Protein AF-0000000086522558 (afdb_homodimer)

Nearest PDB structures (foldseek):
  3a11-assembly1_E  TM=4.356E-01  e=7.041E-04  Thermococcus kodakarensis KOD1
  3a11-assembly1_B  TM=4.488E-01  e=1.398E-03  Thermococcus kodakarensis KOD1
  3egi-assembly1_D  TM=2.902E-01  e=7.198E+00  Homo sapiens
  3egi-assembly1_C  TM=2.918E-01  e=9.238E+00  Homo sapiens
  3a11-assembly1_E  TM=4.358E-01  e=1.225E-03  Thermococcus kodakarensis KOD1

Radius of gyration: 25.9 Å; Cα contacts (8 Å, |Δi|>4): 828; chains: 2; bounding box: 72×92×68 Å

Secondary structure (DSSP, 8-state):
--TTHHHHHHHH------------TTS---S----HHHHHHHHHHHHHHTT-EEEE--TTTHHHHHHHHHHHHT-SEEEE-TTSHHHHHHHHTGGGSSEEE---S-HHHHHHHHHHS-SEEEE--SEEETTTTEEEE---SSS-THHHHSSSEEEEEE-GGGEESSHHHHHHHHTHHHH---SEEEEE-S--SGGGTS-GGGTTSS--SEEEEEE-/--TTHHHHHHHH------------TT----SS---HHHHHHHHHHHHHHTT-EEEE--TTTHHHHHHHHHHHHT-SEEEE-TTSHHHHHHHHTGGGSSEEE---S-HHHHHHHHHHS-SEEEE--SEEETTTTEEEE---SSS-THHHHSSSEEEEEE-GGGEESSHHHHHHHHTHHHH---SEEEEE-S--SGGGTS-GGGTTSS--SEEEEEE-

InterPro domains:
  IPR003741 LUD domain [PF02589] (41-216)
  IPR024185 5-formyltetrahydrofolate cyclo-ligase-like domain superfamily [G3DSA:3.40.50.10420] (34-216)
  IPR037171 NagB/RpiA transferase-like [SSF100950] (35-216)

Solvent-accessible surface area (backbone atoms only — not comparable to full-atom values): 22961 Å² total; per-residue (Å²): 140,70,82,60,61,69,53,54,60,64,58,64,70,56,73,74,76,69,74,74,75,67,68,62,78,72,70,67,56,53,95,56,89,65,50,70,69,52,31,51,50,43,19,47,50,44,25,43,74,52,65,19,44,75,43,84,43,40,95,86,41,39,66,59,51,52,31,50,50,40,59,76,69,65,45,70,30,34,34,36,30,68,81,42,78,66,28,37,58,48,60,76,47,42,87,65,44,50,52,75,37,63,87,82,60,45,51,80,75,37,48,65,44,41,66,71,66,33,48,22,18,50,44,74,48,78,22,32,22,18,70,58,13,30,36,34,32,65,48,37,92,71,49,37,55,60,47,60,18,38,14,46,27,22,39,33,41,37,50,54,92,42,53,24,56,33,58,56,49,44,36,56,75,72,38,23,70,81,75,45,49,63,32,50,34,34,34,37,30,38,26,18,75,64,52,76,66,62,64,84,52,60,73,40,55,54,27,11,61,35,30,37,37,39,36,56,140,70,83,61,60,68,54,54,61,62,59,65,69,55,72,73,75,68,74,75,75,68,66,63,76,74,70,68,59,53,90,56,88,65,51,71,69,51,30,52,51,43,19,49,53,43,25,44,74,51,66,20,44,76,42,84,40,38,93,86,42,38,66,59,51,53,32,48,52,40,59,76,68,64,45,69,28,34,34,39,32,69,80,41,77,67,28,36,57,49,58,75,47,42,88,65,45,48,51,76,37,64,86,80,60,47,52,80,77,39,47,64,43,40,65,72,66,33,48,22,17,51,44,73,50,77,22,33,24,19,69,61,14,29,37,33,32,65,48,37,94,70,49,36,54,61,48,61,18,38,14,47,26,24,38,32,41,36,51,54,92,41,51,23,58,36,57,57,51,43,38,58,74,68,38,23,70,81,76,45,48,65,32,52,34,34,34,38,29,36,26,21,75,61,52,77,67,61,63,84,50,61,74,43,55,55,28,10,61,35,30,37,37,40,37,57

pLDDT: mean 80.62, std 22.76, range [28.7, 98.81]

Structure (mmCIF, N/CA/C/O backbone):
data_AF-0000000086522558-model_v1
#
loop_
_entity.id
_entity.type
_entity.pdbx_description
1 polymer 'Lactate utilization protein'
#
loop_
_atom_site.group_PDB
_atom_site.id
_atom_site.type_symbol
_atom_site.label_atom_id
_atom_site.label_alt_id
_atom_site.label_comp_id
_atom_site.label_asym_id
_atom_site.label_entity_id
_atom_site.label_seq_id
_atom_site.pdbx_PDB_ins_code
_atom_site.Cartn_x
_atom_site.Cartn_y
_atom_site.Cartn_z
_atom_site.occupancy
_atom_site.B_iso_or_equiv
_atom_site.auth_seq_id
_atom_site.auth_comp_id
_atom_site.auth_asym_id
_atom_site.auth_atom_id
_atom_site.pdbx_PDB_model_num
ATOM 1 N N . MET A 1 1 ? 33.875 52.219 -35.25 1 28.7 1 MET A N 1
ATOM 2 C CA . MET A 1 1 ? 34.312 51.156 -34.344 1 28.7 1 MET A CA 1
ATOM 3 C C . MET A 1 1 ? 33.531 49.875 -34.594 1 28.7 1 MET A C 1
ATOM 5 O O . MET A 1 1 ? 32.281 49.875 -34.625 1 28.7 1 MET A O 1
ATOM 9 N N . SER A 1 2 ? 34.062 48.781 -35.312 1 33.78 2 SER A N 1
ATOM 10 C CA . SER A 1 2 ? 33.688 47.625 -36.125 1 33.78 2 SER A CA 1
ATOM 11 C C . SER A 1 2 ? 33 46.562 -35.281 1 33.78 2 SER A C 1
ATOM 13 O O . SER A 1 2 ? 33.281 46.438 -34.094 1 33.78 2 SER A O 1
ATOM 15 N N . ASN A 1 3 ? 31.781 46.031 -35.812 1 44.84 3 ASN A N 1
ATOM 16 C CA . ASN A 1 3 ? 30.922 44.875 -35.531 1 44.84 3 ASN A CA 1
ATOM 17 C C . ASN A 1 3 ? 31.75 43.625 -35.219 1 44.84 3 ASN A C 1
ATOM 19 O O . ASN A 1 3 ? 31.188 42.625 -34.812 1 44.84 3 ASN A O 1
ATOM 23 N N . THR A 1 4 ? 33.094 43.656 -35.562 1 41.22 4 THR A N 1
ATOM 24 C CA . THR A 1 4 ? 33.969 42.469 -35.469 1 41.22 4 THR A CA 1
ATOM 25 C C . THR A 1 4 ? 34.438 42.281 -34.031 1 41.22 4 THR A C 1
ATOM 27 O O . THR A 1 4 ? 34.75 41.156 -33.625 1 41.22 4 THR A O 1
ATOM 30 N N . ALA A 1 5 ? 34.75 43.375 -33.281 1 43.53 5 ALA A N 1
ATOM 31 C CA . ALA A 1 5 ? 35.344 43.188 -31.953 1 43.53 5 ALA A CA 1
ATOM 32 C C . ALA A 1 5 ? 34.344 42.531 -31 1 43.53 5 ALA A C 1
ATOM 34 O O . ALA A 1 5 ? 34.75 41.688 -30.172 1 43.53 5 ALA A O 1
ATOM 35 N N . ARG A 1 6 ? 33.031 42.969 -31.062 1 43.22 6 ARG A N 1
ATOM 36 C CA . ARG A 1 6 ? 32.031 42.375 -30.172 1 43.22 6 ARG A CA 1
ATOM 37 C C . ARG A 1 6 ? 31.828 40.906 -30.469 1 43.22 6 ARG A C 1
ATOM 39 O O . ARG A 1 6 ? 31.438 40.125 -29.594 1 43.22 6 ARG A O 1
ATOM 46 N N . ALA A 1 7 ? 32.094 40.438 -31.797 1 40.59 7 ALA A N 1
ATOM 47 C CA . ALA A 1 7 ? 31.953 39.062 -32.188 1 40.59 7 ALA A CA 1
ATOM 48 C C . ALA A 1 7 ? 33.062 38.188 -31.547 1 40.59 7 ALA A C 1
ATOM 50 O O . ALA A 1 7 ? 32.812 37.031 -31.156 1 40.59 7 ALA A O 1
ATOM 51 N N . ASN A 1 8 ? 34.188 38.781 -31.406 1 36.56 8 ASN A N 1
ATOM 52 C CA . ASN A 1 8 ? 35.281 37.969 -30.969 1 36.56 8 ASN A CA 1
ATOM 53 C C . ASN A 1 8 ? 35.188 37.688 -29.469 1 36.56 8 ASN A C 1
ATOM 55 O O . ASN A 1 8 ? 35.656 36.625 -29.016 1 36.56 8 ASN A O 1
ATOM 59 N N . ILE A 1 9 ? 34.812 38.75 -28.672 1 37.44 9 ILE A N 1
ATOM 60 C CA . ILE A 1 9 ? 34.812 38.5 -27.234 1 37.44 9 ILE A CA 1
ATOM 61 C C . ILE A 1 9 ? 33.75 37.469 -26.875 1 37.44 9 ILE A C 1
ATOM 63 O O . ILE A 1 9 ? 33.938 36.656 -25.969 1 37.44 9 ILE A O 1
ATOM 67 N N . LEU A 1 10 ? 32.531 37.406 -27.625 1 40.28 10 LEU A N 1
ATOM 68 C CA . LEU A 1 10 ? 31.5 36.438 -27.297 1 40.28 10 LEU A CA 1
ATOM 69 C C . LEU A 1 10 ? 31.969 35.031 -27.625 1 40.28 10 LEU A C 1
ATOM 71 O O . LEU A 1 10 ? 31.391 34.031 -27.141 1 40.28 10 LEU A O 1
ATOM 75 N N . ALA A 1 11 ? 32.938 34.844 -28.578 1 35.78 11 ALA A N 1
ATOM 76 C CA . ALA A 1 11 ? 33.375 33.5 -28.922 1 35.78 11 ALA A CA 1
ATOM 77 C C . ALA A 1 11 ? 34.125 32.844 -27.766 1 35.78 11 ALA A C 1
ATOM 79 O O . ALA A 1 11 ? 34.062 31.625 -27.594 1 35.78 11 ALA A O 1
ATOM 80 N N . ARG A 1 12 ? 34.938 33.562 -27.062 1 33.59 12 ARG A N 1
ATOM 81 C CA . ARG A 1 12 ? 35.812 32.875 -26.094 1 33.59 12 ARG A CA 1
ATOM 82 C C . ARG A 1 12 ? 35 32.438 -24.875 1 33.59 12 ARG A C 1
ATOM 84 O O . ARG A 1 12 ? 35.531 31.781 -23.984 1 33.59 12 ARG A O 1
ATOM 91 N N . LEU A 1 13 ? 34 33.281 -24.484 1 34.25 13 LEU A N 1
ATOM 92 C CA . LEU A 1 13 ? 33.375 32.781 -23.266 1 34.25 13 LEU A CA 1
ATOM 93 C C . LEU A 1 13 ? 32.781 31.375 -23.5 1 34.25 13 LEU A C 1
ATOM 95 O O . LEU A 1 13 ? 31.641 31.25 -23.922 1 34.25 13 LEU A O 1
ATOM 99 N N . ARG A 1 14 ? 33.594 30.578 -24.297 1 29.14 14 ARG A N 1
ATOM 100 C CA . ARG A 1 14 ? 33.25 29.156 -24.406 1 29.14 14 ARG A CA 1
ATOM 101 C C . ARG A 1 14 ? 33.031 28.547 -23.031 1 29.14 14 ARG A C 1
ATOM 103 O O . ARG A 1 14 ? 33.844 28.75 -22.125 1 29.14 14 ARG A O 1
ATOM 110 N N . GLU A 1 15 ? 31.766 28.297 -22.766 1 32.16 15 GLU A N 1
ATOM 111 C CA . GLU A 1 15 ? 31.297 27.641 -21.547 1 32.16 15 GLU A CA 1
ATOM 112 C C . GLU A 1 15 ? 32.219 26.469 -21.172 1 32.16 15 GLU A C 1
ATOM 114 O O . GLU A 1 15 ? 32.531 25.641 -22.016 1 32.16 15 GLU A O 1
ATOM 119 N N . PRO A 1 16 ? 33.188 26.641 -20.281 1 32.22 16 PRO A N 1
ATOM 120 C CA . PRO A 1 16 ? 33.938 25.438 -19.906 1 32.22 16 PRO A CA 1
ATOM 121 C C . PRO A 1 16 ? 33.062 24.203 -19.859 1 32.22 16 PRO A C 1
ATOM 123 O O . PRO A 1 16 ? 31.859 24.297 -19.594 1 32.22 16 PRO A O 1
ATOM 126 N N . GLN A 1 17 ? 33.406 23.203 -20.688 1 28.77 17 GLN A N 1
ATOM 127 C CA . GLN A 1 17 ? 32.812 21.859 -20.625 1 28.77 17 GLN A CA 1
ATOM 128 C C . GLN A 1 17 ? 32.719 21.375 -19.188 1 28.77 17 GLN A C 1
ATOM 130 O O . GLN A 1 17 ? 33.719 21.328 -18.453 1 28.77 17 GLN A O 1
ATOM 135 N N . ARG A 1 18 ? 31.703 21.75 -18.516 1 30.86 18 ARG A N 1
ATOM 136 C CA . ARG A 1 18 ? 31.562 21.062 -17.234 1 30.86 18 ARG A CA 1
ATOM 137 C C . ARG A 1 18 ? 32.062 19.625 -17.328 1 30.86 18 ARG A C 1
ATOM 139 O O . ARG A 1 18 ? 31.719 18.906 -18.266 1 30.86 18 ARG A O 1
ATOM 146 N N . PRO A 1 19 ? 33.219 19.328 -16.922 1 30 19 PRO A N 1
ATOM 147 C CA . PRO A 1 19 ? 33.594 17.906 -16.953 1 30 19 PRO A CA 1
ATOM 148 C C . PRO A 1 19 ? 32.406 17 -16.656 1 30 19 PRO A C 1
ATOM 150 O O . PRO A 1 19 ? 31.469 17.391 -15.945 1 30 19 PRO A O 1
ATOM 153 N N . ASP A 1 20 ? 32.031 16.156 -17.625 1 29.22 20 ASP A N 1
ATOM 154 C CA . ASP A 1 20 ? 31.125 15.031 -17.5 1 29.22 20 ASP A CA 1
ATOM 155 C C . ASP A 1 20 ? 31.406 14.234 -16.219 1 29.22 20 ASP A C 1
ATOM 157 O O . ASP A 1 20 ? 32.375 13.492 -16.156 1 29.22 20 ASP A O 1
ATOM 161 N N . CYS A 1 21 ? 31.797 14.852 -15.141 1 30.14 21 CYS A N 1
ATOM 162 C CA . CYS A 1 21 ? 31.906 13.898 -14.039 1 30.14 21 CYS A CA 1
ATOM 163 C C . CYS A 1 21 ? 30.875 12.781 -14.188 1 30.14 21 CYS A C 1
ATOM 165 O O . CYS A 1 21 ? 29.672 13.008 -14.023 1 30.14 21 CYS A O 1
ATOM 167 N N . GLY A 1 22 ? 31.031 11.953 -15.172 1 29.62 22 GLY A N 1
ATOM 168 C CA . GLY A 1 22 ? 30.359 10.68 -15.344 1 29.62 22 GLY A CA 1
ATOM 169 C C . GLY A 1 22 ? 30.047 9.992 -14.031 1 29.62 22 GLY A C 1
ATOM 170 O O . GLY A 1 22 ? 30.797 9.133 -13.57 1 29.62 22 GLY A O 1
ATOM 171 N N . PHE A 1 23 ? 29.719 10.68 -12.969 1 31.34 23 PHE A N 1
ATOM 172 C CA . PHE A 1 23 ? 29.094 9.844 -11.945 1 31.34 23 PHE A CA 1
ATOM 173 C C . PHE A 1 23 ? 28.266 8.734 -12.578 1 31.34 23 PHE A C 1
ATOM 175 O O . PHE A 1 23 ? 27.344 9.016 -13.359 1 31.34 23 PHE A O 1
ATOM 182 N N . ASN A 1 24 ? 28.938 7.719 -13.062 1 31.53 24 ASN A N 1
ATOM 183 C CA . ASN A 1 24 ? 28.203 6.551 -13.531 1 31.53 24 ASN A CA 1
ATOM 184 C C . ASN A 1 24 ? 26.953 6.309 -12.703 1 31.53 24 ASN A C 1
ATOM 186 O O . ASN A 1 24 ? 27.031 6.078 -11.492 1 31.53 24 ASN A O 1
ATOM 190 N N . GLU A 1 25 ? 25.984 6.957 -12.945 1 37.69 25 GLU A N 1
ATOM 191 C CA . GLU A 1 25 ? 24.609 6.816 -12.453 1 37.69 25 GLU A CA 1
ATOM 192 C C . GLU A 1 25 ? 24.328 5.383 -12.016 1 37.69 25 GLU A C 1
ATOM 194 O O . GLU A 1 25 ? 23.422 5.137 -11.227 1 37.69 25 GLU A O 1
ATOM 199 N N . ARG A 1 26 ? 25.047 4.367 -12.695 1 36.47 26 ARG A N 1
ATOM 200 C CA . ARG A 1 26 ? 24.812 2.938 -12.539 1 36.47 26 ARG A CA 1
ATOM 201 C C . ARG A 1 26 ? 25.344 2.439 -11.203 1 36.47 26 ARG A C 1
ATOM 203 O O . ARG A 1 26 ? 25.062 1.313 -10.789 1 36.47 26 ARG A O 1
ATOM 210 N N . ASP A 1 27 ? 26.453 2.939 -10.812 1 37.28 27 ASP A N 1
ATOM 211 C CA . ASP A 1 27 ? 27.125 2.271 -9.711 1 37.28 27 ASP A CA 1
ATOM 212 C C . ASP A 1 27 ? 26.344 2.426 -8.406 1 37.28 27 ASP A C 1
ATOM 214 O O . ASP A 1 27 ? 26.844 2.098 -7.332 1 37.28 27 ASP A O 1
ATOM 218 N N . TYR A 1 28 ? 25.562 3.373 -8.438 1 40.94 28 TYR A N 1
ATOM 219 C CA . TYR A 1 28 ? 24.875 3.662 -7.184 1 40.94 28 TYR A CA 1
ATOM 220 C C . TYR A 1 28 ? 24.031 2.475 -6.742 1 40.94 28 TYR A C 1
ATOM 222 O O . TYR A 1 28 ? 22.812 2.609 -6.531 1 40.94 28 TYR A O 1
ATOM 230 N N . LEU A 1 29 ? 24.406 1.233 -7.188 1 44.72 29 LEU A N 1
ATOM 231 C CA . LEU A 1 29 ? 23.766 -0.059 -6.977 1 44.72 29 LEU A CA 1
ATOM 232 C C . LEU A 1 29 ? 23.547 -0.316 -5.488 1 44.72 29 LEU A C 1
ATOM 234 O O . LEU A 1 29 ? 24.219 0.278 -4.645 1 44.72 29 LEU A O 1
ATOM 238 N N . SER A 1 30 ? 22.5 -1.15 -5.191 1 52.44 30 SER A N 1
ATOM 239 C CA . SER A 1 30 ? 22.062 -1.758 -3.936 1 52.44 30 SER A CA 1
ATOM 240 C C . SER A 1 30 ? 23.266 -2.148 -3.07 1 52.44 30 SER A C 1
ATOM 242 O O . SER A 1 30 ? 24.344 -2.406 -3.588 1 52.44 30 SER A O 1
ATOM 244 N N . ARG A 1 31 ? 23.188 -1.75 -1.73 1 56.72 31 ARG A N 1
ATOM 245 C CA . ARG A 1 31 ? 24.062 -2.27 -0.683 1 56.72 31 ARG A CA 1
ATOM 246 C C . ARG A 1 31 ? 24.562 -3.672 -1.023 1 56.72 31 ARG A C 1
ATOM 248 O O . ARG A 1 31 ? 25.641 -4.074 -0.608 1 56.72 31 ARG A O 1
ATOM 255 N N . TYR A 1 32 ? 23.719 -4.281 -1.796 1 68.31 32 TYR A N 1
ATOM 256 C CA . TYR A 1 32 ? 23.938 -5.695 -2.082 1 68.31 32 TYR A CA 1
ATOM 257 C C . TYR A 1 32 ? 24.141 -5.922 -3.576 1 68.31 32 TYR A C 1
ATOM 259 O O . TYR A 1 32 ? 23.547 -5.23 -4.402 1 68.31 32 TYR A O 1
ATOM 267 N N . ASP A 1 33 ? 25.188 -6.52 -3.939 1 78.81 33 ASP A N 1
ATOM 268 C CA . ASP A 1 33 ? 25.391 -6.926 -5.328 1 78.81 33 ASP A CA 1
ATOM 269 C C . ASP A 1 33 ? 24.969 -8.375 -5.543 1 78.81 33 ASP A C 1
ATOM 271 O O . ASP A 1 33 ? 25.781 -9.211 -5.953 1 78.81 33 ASP A O 1
ATOM 275 N N . TRP A 1 34 ? 23.75 -8.578 -5.352 1 91.38 34 TRP A N 1
ATOM 276 C CA . TRP A 1 34 ? 23.234 -9.938 -5.52 1 91.38 34 TRP A CA 1
ATOM 277 C C . TRP A 1 34 ? 22.875 -10.211 -6.98 1 91.38 34 TRP A C 1
ATOM 279 O O . TRP A 1 34 ? 22.312 -9.352 -7.66 1 91.38 34 TRP A O 1
ATOM 289 N N . ASP A 1 35 ? 23.328 -11.32 -7.449 1 93.56 35 ASP A N 1
ATOM 290 C CA . ASP A 1 35 ? 22.844 -11.734 -8.766 1 93.56 35 ASP A CA 1
ATOM 291 C C . ASP A 1 35 ? 21.422 -12.266 -8.688 1 93.56 35 ASP A C 1
ATOM 293 O O . ASP A 1 35 ? 20.828 -12.312 -7.613 1 93.56 35 ASP A O 1
ATOM 297 N N . THR A 1 36 ? 20.875 -12.602 -9.82 1 95 36 THR A N 1
ATOM 298 C CA . THR A 1 36 ? 19.469 -13 -9.898 1 95 36 THR A CA 1
ATOM 299 C C . THR A 1 36 ? 19.203 -14.203 -9.008 1 95 36 THR A C 1
ATOM 301 O O . THR A 1 36 ? 18.203 -14.234 -8.289 1 95 36 THR A O 1
ATOM 304 N N . ALA A 1 37 ? 20.062 -15.164 -9.078 1 96.31 37 ALA A N 1
ATOM 305 C CA . ALA A 1 37 ? 19.891 -16.375 -8.281 1 96.31 37 ALA A CA 1
ATOM 306 C C . ALA A 1 37 ? 19.859 -16.047 -6.789 1 96.31 37 ALA A C 1
ATOM 308 O O . ALA A 1 37 ? 19.047 -16.594 -6.043 1 96.31 37 ALA A O 1
ATOM 309 N N . GLU A 1 38 ? 20.75 -15.195 -6.387 1 96.12 38 GLU A N 1
ATOM 310 C CA . GLU A 1 38 ? 20.797 -14.797 -4.984 1 96.12 38 GLU A CA 1
ATOM 311 C C . GLU A 1 38 ? 19.547 -14.008 -4.59 1 96.12 38 GLU A C 1
ATOM 313 O O . GLU A 1 38 ? 19.031 -14.172 -3.488 1 96.12 38 GLU A O 1
ATOM 318 N N . ARG A 1 39 ? 19.078 -13.164 -5.457 1 97.12 39 ARG A N 1
ATOM 319 C CA . ARG A 1 39 ? 17.859 -12.422 -5.195 1 97.12 39 ARG A CA 1
ATOM 320 C C . ARG A 1 39 ? 16.672 -13.367 -4.984 1 97.12 39 ARG A C 1
ATOM 322 O O . ARG A 1 39 ? 15.898 -13.203 -4.043 1 97.12 39 ARG A O 1
ATOM 329 N N . VAL A 1 40 ? 16.594 -14.328 -5.855 1 98 40 VAL A N 1
ATOM 330 C CA . VAL A 1 40 ? 15.5 -15.297 -5.777 1 98 40 VAL A CA 1
ATOM 331 C C . VAL A 1 40 ? 15.586 -16.078 -4.465 1 98 40 VAL A C 1
ATOM 333 O O . VAL A 1 40 ? 14.578 -16.25 -3.775 1 98 40 VAL A O 1
ATOM 336 N N . ARG A 1 41 ? 16.75 -16.516 -4.152 1 97.69 41 ARG A N 1
ATOM 337 C CA . ARG A 1 41 ? 16.953 -17.266 -2.924 1 97.69 41 ARG A CA 1
ATOM 338 C C . ARG A 1 41 ? 16.562 -16.438 -1.7 1 97.69 41 ARG A C 1
ATOM 340 O O . ARG A 1 41 ? 15.805 -16.906 -0.844 1 97.69 41 ARG A O 1
ATOM 347 N N . ARG A 1 42 ? 17.094 -15.234 -1.63 1 95.06 42 ARG A N 1
ATOM 348 C CA . ARG A 1 42 ? 16.828 -14.367 -0.485 1 95.06 42 ARG A CA 1
ATOM 349 C C . ARG A 1 42 ? 15.352 -14.023 -0.388 1 95.06 42 ARG A C 1
ATOM 351 O O . ARG A 1 42 ? 14.766 -14.055 0.699 1 95.06 42 ARG A O 1
ATOM 358 N N . PHE A 1 43 ? 14.805 -13.703 -1.485 1 97.19 43 PHE A N 1
ATOM 359 C CA . PHE A 1 43 ? 13.375 -13.398 -1.529 1 97.19 43 PHE A CA 1
ATOM 360 C C . PHE A 1 43 ? 12.555 -14.578 -1.012 1 97.19 43 PHE A C 1
ATOM 362 O O . PHE A 1 43 ? 11.695 -14.406 -0.147 1 97.19 43 PHE A O 1
ATOM 369 N N . THR A 1 44 ? 12.844 -15.727 -1.547 1 97.88 44 THR A N 1
ATOM 370 C CA . THR A 1 44 ? 12.117 -16.938 -1.188 1 97.88 44 THR A CA 1
ATOM 371 C C . THR A 1 44 ? 12.266 -17.25 0.301 1 97.88 44 THR A C 1
ATOM 373 O O . THR A 1 44 ? 11.281 -17.531 0.986 1 97.88 44 THR A O 1
ATOM 376 N N . GLU A 1 45 ? 13.469 -17.125 0.788 1 96.31 45 GLU A N 1
ATOM 377 C CA . GLU A 1 45 ? 13.734 -17.391 2.199 1 96.31 45 GLU A CA 1
ATOM 378 C C . GLU A 1 45 ? 12.945 -16.438 3.096 1 96.31 45 GLU A C 1
ATOM 380 O O . GLU A 1 45 ? 12.367 -16.875 4.098 1 96.31 45 GLU A O 1
ATOM 385 N N . ARG A 1 46 ? 12.922 -15.242 2.74 1 94.19 46 ARG A N 1
ATOM 386 C CA . ARG A 1 46 ? 12.219 -14.25 3.545 1 94.19 46 ARG A CA 1
ATOM 387 C C . ARG A 1 46 ? 10.711 -14.477 3.498 1 94.19 46 ARG A C 1
ATOM 389 O O . ARG A 1 46 ? 10.031 -14.406 4.527 1 94.19 46 ARG A O 1
ATOM 396 N N . MET A 1 47 ? 10.195 -14.727 2.361 1 95.75 47 MET A N 1
ATOM 397 C CA . MET A 1 47 ? 8.766 -14.969 2.199 1 95.75 47 MET A CA 1
ATOM 398 C C . MET A 1 47 ? 8.336 -16.219 2.967 1 95.75 47 MET A C 1
ATOM 400 O O . MET A 1 47 ? 7.32 -16.203 3.67 1 95.75 47 MET A O 1
ATOM 404 N N . VAL A 1 48 ? 9.078 -17.25 2.852 1 95.94 48 VAL A N 1
ATOM 405 C CA . VAL A 1 48 ? 8.758 -18.516 3.523 1 95.94 48 VAL A CA 1
ATOM 406 C C . VAL A 1 48 ? 8.859 -18.328 5.035 1 95.94 48 VAL A C 1
ATOM 408 O O . VAL A 1 48 ? 8.062 -18.891 5.789 1 95.94 48 VAL A O 1
ATOM 411 N N . ALA A 1 49 ? 9.812 -17.5 5.488 1 92.75 49 ALA A N 1
ATOM 412 C CA . ALA A 1 49 ? 10.016 -17.266 6.914 1 92.75 49 ALA A CA 1
ATOM 413 C C . ALA A 1 49 ? 8.773 -16.656 7.551 1 92.75 49 ALA A C 1
ATOM 415 O O . ALA A 1 49 ? 8.516 -16.844 8.742 1 92.75 49 ALA A O 1
ATOM 416 N N . VAL A 1 50 ? 8 -16.016 6.727 1 91.06 50 VAL A N 1
ATOM 417 C CA . VAL A 1 50 ? 6.797 -15.398 7.273 1 91.06 50 VAL A CA 1
ATOM 418 C C . VAL A 1 50 ? 5.562 -16.156 6.789 1 91.06 50 VAL A C 1
ATOM 420 O O . VAL A 1 50 ? 4.465 -15.594 6.719 1 91.06 50 VAL A O 1
ATOM 423 N N . ARG A 1 51 ? 5.73 -17.344 6.289 1 92.44 51 ARG A N 1
ATOM 424 C CA . ARG A 1 51 ? 4.703 -18.344 6.047 1 92.44 51 ARG A CA 1
ATOM 425 C C . ARG A 1 51 ? 3.996 -18.094 4.719 1 92.44 51 ARG A C 1
ATOM 427 O O . ARG A 1 51 ? 2.873 -18.562 4.512 1 92.44 51 ARG A O 1
ATOM 434 N N . ALA A 1 52 ? 4.613 -17.328 3.895 1 96.5 52 ALA A N 1
ATOM 435 C CA . ALA A 1 52 ? 4.137 -17.312 2.514 1 96.5 52 ALA A CA 1
ATOM 436 C C . ALA A 1 52 ? 4.602 -18.547 1.75 1 96.5 52 ALA A C 1
ATOM 438 O O . ALA A 1 52 ? 5.645 -19.125 2.068 1 96.5 52 ALA A O 1
ATOM 439 N N . GLU A 1 53 ? 3.811 -18.938 0.859 1 98 53 GLU A N 1
ATOM 440 C CA . GLU A 1 53 ? 4.199 -20.016 -0.049 1 98 53 GLU A CA 1
ATOM 441 C C . GLU A 1 53 ? 4.805 -19.453 -1.335 1 98 53 GLU A C 1
ATOM 443 O O . GLU A 1 53 ? 4.246 -18.547 -1.949 1 98 53 GLU A O 1
ATOM 448 N N . VAL A 1 54 ? 5.953 -20.016 -1.7 1 98.62 54 VAL A N 1
ATOM 449 C CA . VAL A 1 54 ? 6.602 -19.578 -2.936 1 98.62 54 VAL A CA 1
ATOM 450 C C . VAL A 1 54 ? 6.781 -20.781 -3.867 1 98.62 54 VAL A C 1
ATOM 452 O O . VAL A 1 54 ? 7.328 -21.812 -3.465 1 98.62 54 VAL A O 1
ATOM 455 N N . HIS A 1 55 ? 6.281 -20.625 -5.055 1 98.62 55 HIS A N 1
ATOM 456 C CA . HIS A 1 55 ? 6.434 -21.641 -6.086 1 98.62 55 HIS A CA 1
ATOM 457 C C . HIS A 1 55 ? 7.23 -21.109 -7.273 1 98.62 55 HIS A C 1
ATOM 459 O O . HIS A 1 55 ? 6.996 -20 -7.738 1 98.62 55 HIS A O 1
ATOM 465 N N . HIS A 1 56 ? 8.109 -21.922 -7.758 1 98 56 HIS A N 1
ATOM 466 C CA . HIS A 1 56 ? 8.891 -21.594 -8.945 1 98 56 HIS A CA 1
ATOM 467 C C . HIS A 1 56 ? 8.25 -22.188 -10.203 1 98 56 HIS A C 1
ATOM 469 O O . HIS A 1 56 ? 7.805 -23.328 -10.188 1 98 56 HIS A O 1
ATOM 475 N N . ALA A 1 57 ? 8.148 -21.375 -11.18 1 98.31 57 ALA A N 1
ATOM 476 C CA . ALA A 1 57 ? 7.582 -21.797 -12.461 1 98.31 57 ALA A CA 1
ATOM 477 C C . ALA A 1 57 ? 8.273 -21.094 -13.625 1 98.31 57 ALA A C 1
ATOM 479 O O . ALA A 1 57 ? 9.234 -20.344 -13.422 1 98.31 57 ALA A O 1
ATOM 480 N N . THR A 1 58 ? 7.938 -21.469 -14.836 1 97.5 58 THR A N 1
ATOM 481 C CA . THR A 1 58 ? 8.359 -20.828 -16.078 1 97.5 58 THR A CA 1
ATOM 482 C C . THR A 1 58 ? 7.164 -20.219 -16.812 1 97.5 58 THR A C 1
ATOM 484 O O . THR A 1 58 ? 6.016 -20.5 -16.453 1 97.5 58 THR A O 1
ATOM 487 N N . PRO A 1 59 ? 7.469 -19.375 -17.781 1 95.56 59 PRO A N 1
ATOM 488 C CA . PRO A 1 59 ? 6.359 -18.844 -18.578 1 95.56 59 PRO A CA 1
ATOM 489 C C . PRO A 1 59 ? 5.492 -19.953 -19.188 1 95.56 59 PRO A C 1
ATOM 491 O O . PRO A 1 59 ? 4.301 -19.734 -19.422 1 95.56 59 PRO A O 1
ATOM 494 N N . GLU A 1 60 ? 6.059 -21.125 -19.297 1 96.12 60 GLU A N 1
ATOM 495 C CA . GLU A 1 60 ? 5.34 -22.234 -19.922 1 96.12 60 GLU A CA 1
ATOM 496 C C . GLU A 1 60 ? 4.594 -23.062 -18.891 1 96.12 60 GLU A C 1
ATOM 498 O O . GLU A 1 60 ? 3.639 -23.766 -19.234 1 96.12 60 GLU A O 1
ATOM 503 N N . THR A 1 61 ? 5.012 -22.953 -17.625 1 98.06 61 THR A N 1
ATOM 504 C CA . THR A 1 61 ? 4.477 -23.922 -16.688 1 98.06 61 THR A CA 1
ATOM 505 C C . THR A 1 61 ? 3.654 -23.219 -15.602 1 98.06 61 THR A C 1
ATOM 507 O O . THR A 1 61 ? 3.023 -23.891 -14.781 1 98.06 61 THR A O 1
ATOM 510 N N . TRP A 1 62 ? 3.629 -21.875 -15.547 1 98.25 62 TRP A N 1
ATOM 511 C CA . TRP A 1 62 ? 3.055 -21.172 -14.406 1 98.25 62 TRP A CA 1
ATOM 512 C C . TRP A 1 62 ? 1.562 -21.453 -14.289 1 98.25 62 TRP A C 1
ATOM 514 O O . TRP A 1 62 ? 1.024 -21.531 -13.18 1 98.25 62 TRP A O 1
ATOM 524 N N . LEU A 1 63 ? 0.879 -21.672 -15.359 1 98.44 63 LEU A N 1
ATOM 525 C CA . LEU A 1 63 ? -0.542 -22 -15.312 1 98.44 63 LEU A CA 1
ATOM 526 C C . LEU A 1 63 ? -0.767 -23.328 -14.617 1 98.44 63 LEU A C 1
ATOM 528 O O . LEU A 1 63 ? -1.718 -23.484 -13.844 1 98.44 63 LEU A O 1
ATOM 532 N N . ASP A 1 64 ? 0.092 -24.312 -14.922 1 98.5 64 ASP A N 1
ATOM 533 C CA . ASP A 1 64 ? 0.025 -25.594 -14.242 1 98.5 64 ASP A CA 1
ATOM 534 C C . ASP A 1 64 ? 0.205 -25.438 -12.734 1 98.5 64 ASP A C 1
ATOM 536 O O . ASP A 1 64 ? -0.514 -26.062 -11.945 1 98.5 64 ASP A O 1
ATOM 540 N N . VAL A 1 65 ? 1.135 -24.609 -12.406 1 98.69 65 VAL A N 1
ATOM 541 C CA . VAL A 1 65 ? 1.434 -24.391 -10.992 1 98.69 65 VAL A CA 1
ATOM 542 C C . VAL A 1 65 ? 0.231 -23.75 -10.305 1 98.69 65 VAL A C 1
ATOM 544 O O . VAL A 1 65 ? -0.158 -24.172 -9.211 1 98.69 65 VAL A O 1
ATOM 547 N N . VAL A 1 66 ? -0.366 -22.719 -10.906 1 98.75 66 VAL A N 1
ATOM 548 C CA . VAL A 1 66 ? -1.538 -22.062 -10.336 1 98.75 66 VAL A CA 1
ATOM 549 C C . VAL A 1 66 ? -2.664 -23.078 -10.164 1 98.75 66 VAL A C 1
ATOM 551 O O . VAL A 1 66 ? -3.33 -23.109 -9.125 1 98.75 66 VAL A O 1
ATOM 554 N N . SER A 1 67 ? -2.875 -23.875 -11.172 1 98.69 67 SER A N 1
ATOM 555 C CA . SER A 1 67 ? -3.904 -24.906 -11.109 1 98.69 67 SER A CA 1
ATOM 556 C C . SER A 1 67 ? -3.66 -25.875 -9.953 1 98.69 67 SER A C 1
ATOM 558 O O . SER A 1 67 ? -4.59 -26.219 -9.219 1 98.69 67 SER A O 1
ATOM 560 N N . GLN A 1 68 ? -2.475 -26.281 -9.812 1 98.62 68 GLN A N 1
ATOM 561 C CA . GLN A 1 68 ? -2.107 -27.203 -8.734 1 98.62 68 GLN A CA 1
ATOM 562 C C . GLN A 1 68 ? -2.338 -26.547 -7.371 1 98.62 68 GLN A C 1
ATOM 564 O O . GLN A 1 68 ? -2.824 -27.203 -6.445 1 98.62 68 GLN A O 1
ATOM 569 N N . VAL A 1 69 ? -1.964 -25.297 -7.262 1 98.69 69 VAL A N 1
ATOM 570 C CA . VAL A 1 69 ? -2.162 -24.562 -6.02 1 98.69 69 VAL A CA 1
ATOM 571 C C . VAL A 1 69 ? -3.652 -24.5 -5.688 1 98.69 69 VAL A C 1
ATOM 573 O O . VAL A 1 69 ? -4.051 -24.75 -4.543 1 98.69 69 VAL A O 1
ATOM 576 N N . CYS A 1 70 ? -4.461 -24.188 -6.656 1 98.69 70 CYS A N 1
ATOM 577 C CA . CYS A 1 70 ? -5.902 -24.109 -6.453 1 98.69 70 CYS A CA 1
ATOM 578 C C . CYS A 1 70 ? -6.453 -25.438 -5.961 1 98.69 70 CYS A C 1
ATOM 580 O O . CYS A 1 70 ? -7.246 -25.484 -5.016 1 98.69 70 CYS A O 1
ATOM 582 N N . ALA A 1 71 ? -6.035 -26.5 -6.605 1 98.25 71 ALA A N 1
ATOM 583 C CA . ALA A 1 71 ? -6.492 -27.844 -6.238 1 98.25 71 ALA A CA 1
ATOM 584 C C . ALA A 1 71 ? -6.043 -28.203 -4.828 1 98.25 71 ALA A C 1
ATOM 586 O O 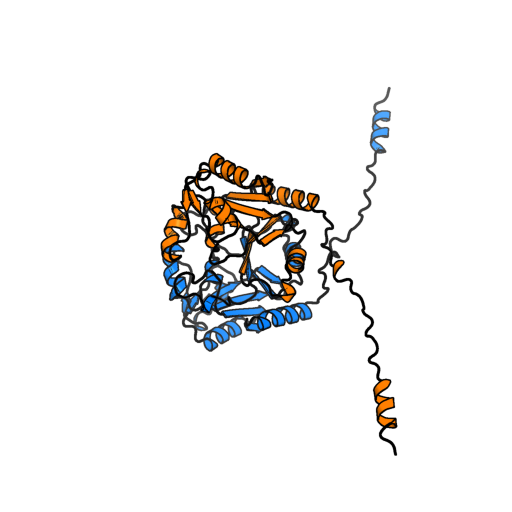. ALA A 1 71 ? -6.836 -28.703 -4.023 1 98.25 71 ALA A O 1
ATOM 587 N N . ALA A 1 72 ? -4.805 -28 -4.547 1 98.38 72 ALA A N 1
ATOM 588 C CA . ALA A 1 72 ? -4.23 -28.359 -3.25 1 98.38 72 ALA A CA 1
ATOM 589 C C . ALA A 1 72 ? -4.941 -27.625 -2.117 1 98.38 72 ALA A C 1
ATOM 591 O O . ALA A 1 72 ? -5.094 -28.156 -1.02 1 98.38 72 ALA A O 1
ATOM 592 N N . LYS A 1 73 ? -5.406 -26.406 -2.352 1 97.94 73 LYS A N 1
ATOM 593 C CA . LYS A 1 73 ? -6.031 -25.594 -1.312 1 97.94 73 LYS A CA 1
ATOM 594 C C . LYS A 1 73 ? -7.543 -25.797 -1.298 1 97.94 73 LYS A C 1
ATOM 596 O O . LYS A 1 73 ? -8.242 -25.219 -0.457 1 97.94 73 LYS A O 1
ATOM 601 N N . GLY A 1 74 ? -8.047 -26.531 -2.229 1 98.12 74 GLY A N 1
ATOM 602 C CA . GLY A 1 74 ? -9.469 -26.828 -2.285 1 98.12 74 GLY A CA 1
ATOM 603 C C . GLY A 1 74 ? -10.32 -25.594 -2.584 1 98.12 74 GLY A C 1
ATOM 604 O O . GLY A 1 74 ? -11.398 -25.438 -2.012 1 98.12 74 GLY A O 1
ATOM 605 N N . LEU A 1 75 ? -9.828 -24.766 -3.484 1 98 75 LEU A N 1
ATOM 606 C CA . LEU A 1 75 ? -10.547 -23.531 -3.793 1 98 75 LEU A CA 1
ATOM 607 C C . LEU A 1 75 ? -11.766 -23.828 -4.664 1 98 75 LEU A C 1
ATOM 609 O O . LEU A 1 75 ? -11.68 -24.578 -5.629 1 98 75 LEU A O 1
ATOM 613 N N . SER A 1 76 ? -12.836 -23.188 -4.348 1 97.94 76 SER A N 1
ATOM 614 C CA . SER A 1 76 ? -14.039 -23.344 -5.152 1 97.94 76 SER A CA 1
ATOM 615 C C . SER A 1 76 ? -14.125 -22.266 -6.234 1 97.94 76 SER A C 1
ATOM 617 O O . SER A 1 76 ? -14.805 -22.453 -7.246 1 97.94 76 SER A O 1
ATOM 619 N N . ASN A 1 77 ? -13.453 -21.156 -5.98 1 97.44 77 ASN A N 1
ATOM 620 C CA . ASN A 1 77 ? -13.438 -20.094 -6.969 1 97.44 77 ASN A CA 1
ATOM 621 C C . ASN A 1 77 ? -12.172 -19.25 -6.867 1 97.44 77 ASN A C 1
ATOM 623 O O . ASN A 1 77 ? -11.438 -19.328 -5.879 1 97.44 77 ASN A O 1
ATOM 627 N N . LEU A 1 78 ? -11.922 -18.531 -7.914 1 97.44 78 LEU A N 1
ATOM 628 C CA . LEU A 1 78 ? -10.766 -17.656 -8.047 1 97.44 78 LEU A CA 1
ATOM 629 C C . LEU A 1 78 ? -11.148 -16.344 -8.734 1 97.44 78 LEU A C 1
ATOM 631 O O . LEU A 1 78 ? -11.688 -16.359 -9.836 1 97.44 78 LEU A O 1
ATOM 635 N N . LEU A 1 79 ? -10.883 -15.242 -8.039 1 95.62 79 LEU A N 1
ATOM 636 C CA . LEU A 1 79 ? -11.125 -13.93 -8.625 1 95.62 79 LEU A CA 1
ATOM 637 C C . LEU A 1 79 ? -9.961 -13.492 -9.508 1 95.62 79 LEU A C 1
ATOM 639 O O . LEU A 1 79 ? -8.828 -13.367 -9.031 1 95.62 79 LEU A O 1
ATOM 643 N N . VAL A 1 80 ? -10.242 -13.328 -10.797 1 96.44 80 VAL A N 1
ATOM 644 C CA . VAL A 1 80 ? -9.219 -13 -11.781 1 96.44 80 VAL A CA 1
ATOM 645 C C . VAL A 1 80 ? -9.773 -11.977 -12.773 1 96.44 80 VAL A C 1
ATOM 647 O O . VAL A 1 80 ? -10.852 -12.164 -13.344 1 96.44 80 VAL A O 1
ATOM 650 N N . SER A 1 81 ? -8.992 -10.875 -12.938 1 94.19 81 SER A N 1
ATOM 651 C CA . SER A 1 81 ? -9.391 -9.914 -13.953 1 94.19 81 SER A CA 1
ATOM 652 C C . SER A 1 81 ? -9.164 -10.469 -15.359 1 94.19 81 SER A C 1
ATOM 654 O O . SER A 1 81 ? -8.062 -10.914 -15.688 1 94.19 81 SER A O 1
ATOM 656 N N . PRO A 1 82 ? -10.203 -10.406 -16.219 1 95 82 PRO A N 1
ATOM 657 C CA . PRO A 1 82 ? -10.008 -10.867 -17.609 1 95 82 PRO A CA 1
ATOM 658 C C . PRO A 1 82 ? -9.297 -9.836 -18.469 1 95 82 PRO A C 1
ATOM 660 O O . PRO A 1 82 ? -9.047 -10.094 -19.656 1 95 82 PRO A O 1
ATOM 663 N N . GLU A 1 83 ? -8.953 -8.695 -17.875 1 93.44 83 GLU A N 1
ATOM 664 C CA . GLU A 1 83 ? -8.43 -7.594 -18.672 1 93.44 83 GLU A CA 1
ATOM 665 C C . GLU A 1 83 ? -6.906 -7.551 -18.625 1 93.44 83 GLU A C 1
ATOM 667 O O . GLU A 1 83 ? -6.27 -6.945 -19.5 1 93.44 83 GLU A O 1
ATOM 672 N N . THR A 1 84 ? -6.383 -8.18 -17.641 1 94.62 84 THR A N 1
ATOM 673 C CA . THR A 1 84 ? -4.926 -8.18 -17.531 1 94.62 84 THR A CA 1
ATOM 674 C C . THR A 1 84 ? -4.316 -9.242 -18.438 1 94.62 84 THR A C 1
ATOM 676 O O . THR A 1 84 ? -4.992 -10.195 -18.828 1 94.62 84 THR A O 1
ATOM 679 N N . MET A 1 85 ? -3.025 -9.102 -18.734 1 95.56 85 MET A N 1
ATOM 680 C CA . MET A 1 85 ? -2.332 -10.047 -19.594 1 95.56 85 MET A CA 1
ATOM 681 C C . MET A 1 85 ? -2.361 -11.453 -19 1 95.56 85 MET A C 1
ATOM 683 O O . MET A 1 85 ? -2.691 -12.422 -19.688 1 95.56 85 MET A O 1
ATOM 687 N N . LEU A 1 86 ? -2.078 -11.57 -17.781 1 96.44 86 LEU A N 1
ATOM 688 C CA . LEU A 1 86 ? -2.061 -12.867 -17.125 1 96.44 86 LEU A CA 1
ATOM 689 C C . LEU A 1 86 ? -3.475 -13.406 -16.938 1 96.44 86 LEU A C 1
ATOM 691 O O . LEU A 1 86 ? -3.715 -14.602 -17.094 1 96.44 86 LEU A O 1
ATOM 695 N N . GLY A 1 87 ? -4.359 -12.508 -16.531 1 97.38 87 GLY A N 1
ATOM 696 C CA . GLY A 1 87 ? -5.746 -12.914 -16.359 1 97.38 87 GLY A CA 1
ATOM 697 C C . GLY A 1 87 ? -6.367 -13.492 -17.625 1 97.38 87 GLY A C 1
ATOM 698 O O . GLY A 1 87 ? -7.121 -14.461 -17.562 1 97.38 87 GLY A O 1
ATOM 699 N N . LYS A 1 88 ? -6.012 -12.93 -18.75 1 97.62 88 LYS A N 1
ATOM 700 C CA . LYS A 1 88 ? -6.5 -13.43 -20.031 1 97.62 88 LYS A CA 1
ATOM 701 C C . LYS A 1 88 ? -6.051 -14.867 -20.266 1 97.62 88 LYS A C 1
ATOM 703 O O . LYS A 1 88 ? -6.816 -15.68 -20.781 1 97.62 88 LYS A O 1
ATOM 708 N N . GLN A 1 89 ? -4.883 -15.148 -19.875 1 97.62 89 GLN A N 1
ATOM 709 C CA . GLN A 1 89 ? -4.359 -16.5 -20.047 1 97.62 89 GLN A CA 1
ATOM 710 C C . GLN A 1 89 ? -5.094 -17.5 -19.156 1 97.62 89 GLN A C 1
ATOM 712 O O . GLN A 1 89 ? -5.375 -18.625 -19.578 1 97.62 89 GLN A O 1
ATOM 717 N N . LEU A 1 90 ? -5.379 -17.078 -17.969 1 98.12 90 LEU A N 1
ATOM 718 C CA . LEU A 1 90 ? -6.145 -17.938 -17.078 1 98.12 90 LEU A CA 1
ATOM 719 C C . LEU A 1 90 ? -7.551 -18.172 -17.609 1 98.12 90 LEU A C 1
ATOM 721 O O . LEU A 1 90 ? -8.023 -19.297 -17.656 1 98.12 90 LEU A O 1
ATOM 725 N N . HIS A 1 91 ? -8.133 -17.094 -18.078 1 97.81 91 HIS A N 1
ATOM 726 C CA . HIS A 1 91 ? -9.5 -17.188 -18.578 1 97.81 91 HIS A CA 1
ATOM 727 C C . HIS A 1 91 ? -9.562 -18.047 -19.844 1 97.81 91 HIS A C 1
ATOM 729 O O . HIS A 1 91 ? -10.555 -18.734 -20.078 1 97.81 91 HIS A O 1
ATOM 735 N N . ALA A 1 92 ? -8.539 -18.062 -20.641 1 97.69 92 ALA A N 1
ATOM 736 C CA . ALA A 1 92 ? -8.477 -18.859 -21.859 1 97.69 92 ALA A CA 1
ATOM 737 C C . ALA A 1 92 ? -8.461 -20.359 -21.547 1 97.69 92 ALA A C 1
ATOM 739 O O . ALA A 1 92 ? -8.773 -21.188 -22.406 1 97.69 92 ALA A O 1
ATOM 740 N N . GLN A 1 93 ? -8.047 -20.688 -20.375 1 97.5 93 GLN A N 1
ATOM 741 C CA . GLN A 1 93 ? -8.008 -22.078 -19.938 1 97.5 93 GLN A CA 1
ATOM 742 C C . GLN A 1 93 ? -8.828 -22.281 -18.672 1 97.5 93 GLN A C 1
ATOM 744 O O . GLN A 1 93 ? -8.367 -22.938 -17.734 1 97.5 93 GLN A O 1
ATOM 749 N N . ALA A 1 94 ? -9.961 -21.703 -18.656 1 97.31 94 ALA A N 1
ATOM 750 C CA . ALA A 1 94 ? -10.805 -21.609 -17.469 1 97.31 94 ALA A CA 1
ATOM 751 C C . ALA A 1 94 ? -11.102 -23 -16.891 1 97.31 94 ALA A C 1
ATOM 753 O O . ALA A 1 94 ? -11.25 -23.156 -15.68 1 97.31 94 ALA A O 1
ATOM 754 N N . ASP A 1 95 ? -11.172 -24.031 -17.688 1 96.94 95 ASP A N 1
ATOM 755 C CA . ASP A 1 95 ? -11.555 -25.391 -17.266 1 96.94 95 ASP A CA 1
ATOM 756 C C . ASP A 1 95 ? -10.508 -25.984 -16.344 1 96.94 95 ASP A C 1
ATOM 758 O O . ASP A 1 95 ? -10.789 -26.969 -15.641 1 96.94 95 ASP A O 1
ATOM 762 N N . ARG A 1 96 ? -9.344 -25.438 -16.344 1 97.44 96 ARG A N 1
ATOM 763 C CA . ARG A 1 96 ? -8.242 -25.953 -15.539 1 97.44 96 ARG A CA 1
ATOM 764 C C . ARG A 1 96 ? -8.281 -25.406 -14.117 1 97.44 96 ARG A C 1
ATOM 766 O O . ARG A 1 96 ? -7.504 -25.812 -13.258 1 97.44 96 ARG A O 1
ATOM 773 N N . PHE A 1 97 ? -9.203 -24.5 -13.898 1 98.19 97 PHE A N 1
ATOM 774 C CA . PHE A 1 97 ? -9.242 -23.766 -12.641 1 98.19 97 PHE A CA 1
ATOM 775 C C . PHE A 1 97 ? -10.625 -23.844 -12.008 1 98.19 97 PHE A C 1
ATOM 777 O O . PHE A 1 97 ? -11.586 -24.25 -12.664 1 98.19 97 PHE A O 1
ATOM 784 N N . PRO A 1 98 ? -10.656 -23.578 -10.695 1 98.12 98 PRO A N 1
ATOM 785 C CA . PRO A 1 98 ? -12 -23.391 -10.141 1 98.12 98 PRO A CA 1
ATOM 786 C C . PRO A 1 98 ? -12.781 -22.281 -10.844 1 98.12 98 PRO A C 1
ATOM 788 O O . PRO A 1 98 ? -12.242 -21.594 -11.711 1 98.12 98 PRO A O 1
ATOM 791 N N . ALA A 1 99 ? -14.047 -22.141 -10.43 1 97.75 99 ALA A N 1
ATOM 792 C CA . ALA A 1 99 ? -14.859 -21.109 -11.062 1 97.75 99 ALA A CA 1
ATOM 793 C C . ALA A 1 99 ? -14.164 -19.75 -11.023 1 97.75 99 ALA A C 1
ATOM 795 O O . ALA A 1 99 ? -13.766 -19.281 -9.953 1 97.75 99 ALA A O 1
ATOM 796 N N . LEU A 1 100 ? -14.016 -19.172 -12.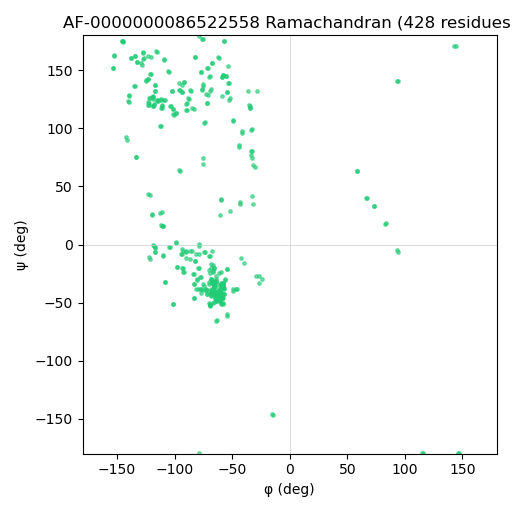203 1 96.94 100 LEU A N 1
ATOM 797 C CA . LEU A 1 100 ? -13.383 -17.859 -12.273 1 96.94 100 LEU A CA 1
ATOM 798 C C . LEU A 1 100 ? -14.414 -16.75 -12.094 1 96.94 100 LEU A C 1
ATOM 800 O O . LEU A 1 100 ? -15.43 -16.719 -12.781 1 96.94 100 LEU A O 1
ATOM 804 N N . LYS A 1 101 ? -14.086 -15.922 -11.117 1 93.62 101 LYS A N 1
ATOM 805 C CA . LYS A 1 101 ? -14.914 -14.75 -10.875 1 93.62 101 LYS A CA 1
ATOM 806 C C . LYS A 1 101 ? -14.242 -13.484 -11.383 1 93.62 101 LYS A C 1
ATOM 808 O O . LYS A 1 101 ? -13.008 -13.406 -11.43 1 93.62 101 LYS A O 1
ATOM 813 N N . THR A 1 102 ? -15.086 -12.516 -11.828 1 90.19 102 THR A N 1
ATOM 814 C CA . THR A 1 102 ? -14.586 -11.234 -12.312 1 90.19 102 THR A CA 1
ATOM 815 C C . THR A 1 102 ? -15.297 -10.07 -11.617 1 90.19 102 THR A C 1
ATOM 817 O O . THR A 1 102 ? -16.391 -10.25 -11.07 1 90.19 102 THR A O 1
ATOM 820 N N . TYR A 1 103 ? -14.531 -8.906 -11.594 1 75.88 103 TYR A N 1
ATOM 821 C CA . TYR A 1 103 ? -15.141 -7.684 -11.094 1 75.88 103 TYR A CA 1
ATOM 822 C C . TYR A 1 103 ? -16.109 -7.102 -12.125 1 75.88 103 TYR A C 1
ATOM 824 O O . TYR A 1 103 ? -15.672 -6.5 -13.109 1 75.88 103 TYR A O 1
ATOM 832 N N . ASP A 1 104 ? -17.25 -7.66 -12.305 1 66.69 104 ASP A N 1
ATOM 833 C CA . ASP A 1 104 ? -18.141 -7.191 -13.352 1 66.69 104 ASP A CA 1
ATOM 834 C C . ASP A 1 104 ? -19.078 -6.105 -12.828 1 66.69 104 ASP A C 1
ATOM 836 O O . ASP A 1 104 ? -19.859 -5.523 -13.594 1 66.69 104 ASP A O 1
ATOM 840 N N . GLN A 1 105 ? -19.141 -5.914 -11.609 1 59.75 105 GLN A N 1
ATOM 841 C CA . GLN A 1 105 ? -20.078 -4.949 -11.047 1 59.75 105 GLN A CA 1
ATOM 842 C C . GLN A 1 105 ? -19.344 -3.895 -10.219 1 59.75 105 GLN A C 1
ATOM 844 O O . GLN A 1 105 ? -18.172 -4.074 -9.867 1 59.75 105 GLN A O 1
ATOM 849 N N . PRO A 1 106 ? -20.109 -2.826 -10.023 1 57.22 106 PRO A N 1
ATOM 850 C CA . PRO A 1 106 ? -19.516 -1.787 -9.18 1 57.22 106 PRO A CA 1
ATOM 851 C C . PRO A 1 106 ? -19.047 -2.324 -7.832 1 57.22 106 PRO A C 1
ATOM 853 O O . PRO A 1 106 ? -19.625 -3.279 -7.305 1 57.22 106 PRO A O 1
ATOM 856 N N . ILE A 1 107 ? -17.922 -1.894 -7.379 1 55.75 107 ILE A N 1
ATOM 857 C CA . ILE A 1 107 ? -17.203 -2.344 -6.188 1 55.75 107 ILE A CA 1
ATOM 858 C C . ILE A 1 107 ? -18.172 -2.449 -5.012 1 55.75 107 ILE A C 1
ATOM 860 O O . ILE A 1 107 ? -18.109 -3.393 -4.223 1 55.75 107 ILE A O 1
ATOM 864 N N . GLU A 1 108 ? -19.109 -1.479 -4.953 1 54.03 108 GLU A N 1
ATOM 865 C CA . GLU A 1 108 ? -20.031 -1.444 -3.82 1 54.03 108 GLU A CA 1
ATOM 866 C C . GLU A 1 108 ? -20.844 -2.73 -3.734 1 54.03 108 GLU A C 1
ATOM 868 O O . GLU A 1 108 ? -21.125 -3.221 -2.641 1 54.03 108 GLU A O 1
ATOM 873 N N . SER A 1 109 ? -21.172 -3.209 -4.844 1 57.34 109 SER A N 1
ATOM 874 C CA . SER A 1 109 ? -22.016 -4.402 -4.867 1 57.34 109 SER A CA 1
ATOM 875 C C . SER A 1 109 ? -21.188 -5.664 -4.648 1 57.34 109 SER A C 1
ATOM 877 O O . SER A 1 109 ? -21.719 -6.715 -4.293 1 57.34 109 SER A O 1
ATOM 879 N N . TRP A 1 110 ? -19.906 -5.461 -4.648 1 59.09 110 TRP A N 1
ATOM 880 C CA . TRP A 1 110 ? -19.016 -6.621 -4.656 1 59.09 110 TRP A CA 1
ATOM 881 C C . TRP A 1 110 ? -18.406 -6.844 -3.281 1 59.09 110 TRP A C 1
ATOM 883 O O . TRP A 1 110 ? -17.703 -7.836 -3.062 1 59.09 110 TRP A O 1
ATOM 893 N N . LYS A 1 111 ? -18.703 -6.027 -2.395 1 61.44 111 LYS A N 1
ATOM 894 C CA . LYS A 1 111 ? -18.047 -6.145 -1.097 1 61.44 111 LYS A CA 1
ATOM 895 C C . LYS A 1 111 ? -18.453 -7.43 -0.387 1 61.44 111 LYS A C 1
ATOM 897 O O . LYS A 1 111 ? -17.609 -8.195 0.064 1 61.44 111 LYS A O 1
ATOM 902 N N . GLN A 1 112 ? -19.719 -7.602 -0.362 1 66.75 112 GLN A N 1
ATOM 903 C CA . GLN A 1 112 ? -20.188 -8.812 0.308 1 66.75 112 GLN A CA 1
ATOM 904 C C . GLN A 1 112 ? -19.641 -10.062 -0.376 1 66.75 112 GLN A C 1
ATOM 906 O O . GLN A 1 112 ? -19.234 -11.016 0.292 1 66.75 112 GLN A O 1
ATOM 911 N N . GLU A 1 113 ? -19.656 -9.977 -1.657 1 75.38 113 GLU A N 1
ATOM 912 C CA . GLU A 1 113 ? -19.141 -11.117 -2.412 1 75.38 113 GLU A CA 1
ATOM 913 C C . GLU A 1 113 ? -17.656 -11.328 -2.166 1 75.38 113 GLU A C 1
ATOM 915 O O . GLU A 1 113 ? -17.203 -12.461 -2.004 1 75.38 113 GLU A O 1
ATOM 920 N N . LEU A 1 114 ? -16.922 -10.289 -2.094 1 76.31 114 LEU A N 1
ATOM 921 C CA . LEU A 1 114 ? -15.469 -10.359 -1.912 1 76.31 114 LEU A CA 1
ATOM 922 C C . LEU A 1 114 ? -15.125 -10.922 -0.541 1 76.31 114 LEU A C 1
ATOM 924 O O . LEU A 1 114 ? -14.164 -11.688 -0.406 1 76.31 114 LEU A O 1
ATOM 928 N N . PHE A 1 115 ? -15.961 -10.602 0.343 1 74.5 115 PHE A N 1
ATOM 929 C CA . PHE A 1 115 ? -15.664 -10.992 1.718 1 74.5 115 PHE A CA 1
ATOM 930 C C . PHE A 1 115 ? -16.094 -12.43 1.981 1 74.5 115 PHE A C 1
ATOM 932 O O . PHE A 1 115 ? -15.445 -13.148 2.738 1 74.5 115 PHE A O 1
ATOM 939 N N . TYR A 1 116 ? -17.156 -12.797 1.345 1 78.69 116 TYR A N 1
ATOM 940 C CA . TYR A 1 116 ? -17.703 -14.086 1.75 1 78.69 116 TYR A CA 1
ATOM 941 C C . TYR A 1 116 ? -17.781 -15.047 0.569 1 78.69 116 TYR A C 1
ATOM 943 O O . TYR A 1 116 ? -17.953 -16.25 0.752 1 78.69 116 TYR A O 1
ATOM 951 N N . GLY A 1 117 ? -17.594 -14.594 -0.5 1 85.38 117 GLY A N 1
ATOM 952 C CA . GLY A 1 117 ? -17.859 -15.438 -1.654 1 85.38 117 GLY A CA 1
ATOM 953 C C . GLY A 1 117 ? -16.641 -15.703 -2.504 1 85.38 117 GLY A C 1
ATOM 954 O O . GLY A 1 117 ? -16.719 -16.391 -3.529 1 85.38 117 GLY A O 1
ATOM 955 N N . VAL A 1 118 ? -15.508 -15.156 -2.119 1 91.12 118 VAL A N 1
ATOM 956 C CA . VAL A 1 118 ? -14.289 -15.336 -2.898 1 91.12 118 VAL A CA 1
ATOM 957 C C . VAL A 1 118 ? -13.242 -16.062 -2.059 1 91.12 118 VAL A C 1
ATOM 959 O O . VAL A 1 118 ? -12.852 -15.586 -0.991 1 91.12 118 VAL A O 1
ATOM 962 N N . ASP A 1 119 ? -12.844 -17.219 -2.584 1 94.75 119 ASP A N 1
ATOM 963 C CA . ASP A 1 119 ? -11.859 -18.016 -1.86 1 94.75 119 ASP A CA 1
ATOM 964 C C . ASP A 1 119 ? -10.453 -17.453 -2.023 1 94.75 119 ASP A C 1
ATOM 966 O O . ASP A 1 119 ? -9.656 -17.484 -1.086 1 94.75 119 ASP A O 1
ATOM 970 N N . ALA A 1 120 ? -10.219 -17 -3.23 1 96.81 120 ALA A N 1
ATOM 971 C CA . ALA A 1 120 ? -8.883 -16.5 -3.545 1 96.81 120 ALA A CA 1
ATOM 972 C C . ALA A 1 120 ? -8.922 -15.461 -4.656 1 96.81 120 ALA A C 1
ATOM 974 O O . ALA A 1 120 ? -9.844 -15.453 -5.477 1 96.81 120 ALA A O 1
ATOM 975 N N . ALA A 1 121 ? -7.969 -14.609 -4.605 1 96.19 121 ALA A N 1
ATOM 976 C CA . ALA A 1 121 ? -7.77 -13.664 -5.699 1 96.19 121 ALA A CA 1
ATOM 977 C C . ALA A 1 121 ? -6.383 -13.82 -6.312 1 96.19 121 ALA A C 1
ATOM 979 O O . ALA A 1 121 ? -5.422 -14.156 -5.613 1 96.19 121 ALA A O 1
ATOM 980 N N . PHE A 1 122 ? -6.367 -13.578 -7.637 1 97.81 122 PHE A N 1
ATOM 981 C CA . PHE A 1 122 ? -5.141 -13.656 -8.422 1 97.81 122 PHE A CA 1
ATOM 982 C C . PHE A 1 122 ? -4.762 -12.289 -8.969 1 97.81 122 PHE A C 1
ATOM 984 O O . PHE A 1 122 ? -5.582 -11.617 -9.609 1 97.81 122 PHE A O 1
ATOM 991 N N . THR A 1 123 ? -3.531 -11.852 -8.641 1 96.81 123 THR A N 1
ATOM 992 C CA . THR A 1 123 ? -3.074 -10.578 -9.195 1 96.81 123 THR A CA 1
ATOM 993 C C . THR A 1 123 ? -1.665 -10.719 -9.766 1 96.81 123 THR A C 1
ATOM 995 O O . THR A 1 123 ? -0.925 -11.633 -9.398 1 96.81 123 THR A O 1
ATOM 998 N N . GLY A 1 124 ? -1.368 -9.805 -10.688 1 96.88 124 GLY A N 1
ATOM 999 C CA . GLY A 1 124 ? 0.034 -9.578 -11 1 96.88 124 GLY A CA 1
ATOM 1000 C C . GLY A 1 124 ? 0.745 -8.719 -9.969 1 96.88 124 GLY A C 1
ATOM 1001 O O . GLY A 1 124 ? 0.173 -8.391 -8.93 1 96.88 124 GLY A O 1
ATOM 1002 N N . THR A 1 125 ? 1.996 -8.5 -10.211 1 97.12 125 THR A N 1
ATOM 1003 C CA . THR A 1 125 ? 2.811 -7.594 -9.406 1 97.12 125 THR A CA 1
ATOM 1004 C C . THR A 1 125 ? 3.648 -6.68 -10.297 1 97.12 125 THR A C 1
ATOM 1006 O O . THR A 1 125 ? 3.809 -6.949 -11.492 1 97.12 125 THR A O 1
ATOM 1009 N N . TYR A 1 126 ? 4.133 -5.617 -9.734 1 94.56 126 TYR A N 1
ATOM 1010 C CA . TYR A 1 126 ? 5.016 -4.699 -10.445 1 94.56 126 TYR A CA 1
ATOM 1011 C C . TYR A 1 126 ? 6.477 -4.969 -10.094 1 94.56 126 TYR A C 1
ATOM 1013 O O . TYR A 1 126 ? 7.367 -4.238 -10.531 1 94.56 126 TYR A O 1
ATOM 1021 N N . GLY A 1 127 ? 6.68 -5.984 -9.266 1 96.88 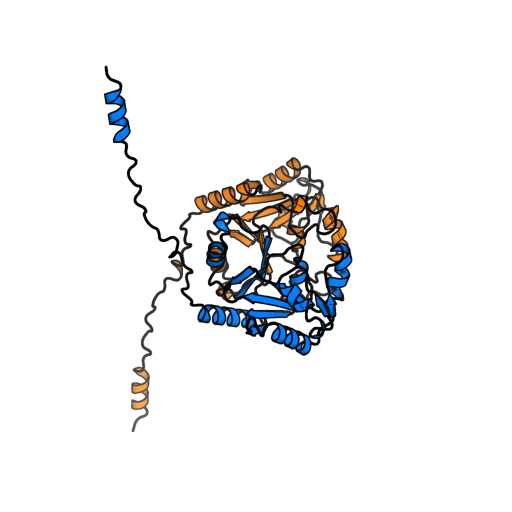127 GLY A N 1
ATOM 1022 C CA . GLY A 1 127 ? 8.016 -6.41 -8.875 1 96.88 127 GLY A CA 1
ATOM 1023 C C . GLY A 1 127 ? 8.094 -6.926 -7.453 1 96.88 127 GLY A C 1
ATOM 1024 O O . GLY A 1 127 ? 7.066 -7.047 -6.777 1 96.88 127 GLY A O 1
ATOM 1025 N N . GLY A 1 128 ? 9.266 -7.305 -7.082 1 97.62 128 GLY A N 1
ATOM 1026 C CA . GLY A 1 128 ? 9.578 -7.73 -5.727 1 97.62 128 GLY A CA 1
ATOM 1027 C C . GLY A 1 128 ? 10.906 -7.188 -5.223 1 97.62 128 GLY A C 1
ATOM 1028 O O . GLY A 1 128 ? 11.711 -6.68 -6.004 1 97.62 128 GLY A O 1
ATOM 1029 N N . ILE A 1 129 ? 11.016 -7.211 -4 1 95.31 129 ILE A N 1
ATOM 1030 C CA . ILE A 1 129 ? 12.227 -6.766 -3.322 1 95.31 129 ILE A CA 1
ATOM 1031 C C . ILE A 1 129 ? 12.836 -7.926 -2.541 1 95.31 129 ILE A C 1
ATOM 1033 O O . ILE A 1 129 ? 12.234 -8.43 -1.591 1 95.31 129 ILE A O 1
ATOM 1037 N N . ALA A 1 130 ? 14.016 -8.266 -2.883 1 95.75 130 ALA A N 1
ATOM 1038 C CA . ALA A 1 130 ? 14.688 -9.422 -2.283 1 95.75 130 ALA A CA 1
ATOM 1039 C C . ALA A 1 130 ? 15.109 -9.125 -0.844 1 95.75 130 ALA A C 1
ATOM 1041 O O . ALA A 1 130 ? 14.992 -9.984 0.031 1 95.75 130 ALA A O 1
ATOM 1042 N N . GLU A 1 131 ? 15.547 -7.953 -0.554 1 90.44 131 GLU A N 1
ATOM 1043 C CA . GLU A 1 131 ? 16.078 -7.562 0.75 1 90.44 131 GLU A CA 1
ATOM 1044 C C . GLU A 1 131 ? 15.039 -7.781 1.853 1 90.44 131 GLU A C 1
ATOM 1046 O O . GLU A 1 131 ? 15.383 -8.211 2.955 1 90.44 131 GLU A O 1
ATOM 1051 N N . THR A 1 132 ? 13.805 -7.543 1.484 1 92 132 THR A N 1
ATOM 1052 C CA . THR A 1 132 ? 12.797 -7.535 2.535 1 92 132 THR A CA 1
ATOM 1053 C C . THR A 1 132 ? 11.773 -8.648 2.312 1 92 132 THR A C 1
ATOM 1055 O O . THR A 1 132 ? 10.914 -8.891 3.166 1 92 132 THR A O 1
ATOM 1058 N N . GLY A 1 133 ? 11.93 -9.391 1.196 1 95.25 133 GLY A N 1
ATOM 1059 C CA . GLY A 1 133 ? 10.852 -10.32 0.886 1 95.25 133 GLY A CA 1
ATOM 1060 C C . GLY A 1 133 ? 9.508 -9.633 0.719 1 95.25 133 GLY A C 1
ATOM 1061 O O . GLY A 1 133 ? 8.57 -9.898 1.48 1 95.25 133 GLY A O 1
ATOM 1062 N N . THR A 1 134 ? 9.43 -8.773 -0.29 1 96.5 134 THR A N 1
ATOM 1063 C CA . THR A 1 134 ? 8.273 -7.906 -0.442 1 96.5 134 THR A CA 1
ATOM 1064 C C . THR A 1 134 ? 7.797 -7.887 -1.893 1 96.5 134 THR A C 1
ATOM 1066 O O . THR A 1 134 ? 8.609 -7.82 -2.816 1 96.5 134 THR A O 1
ATOM 1069 N N . LEU A 1 135 ? 6.48 -7.973 -2.057 1 97.81 135 LEU A N 1
ATOM 1070 C CA . LEU A 1 135 ? 5.871 -7.754 -3.363 1 97.81 135 LEU A CA 1
ATOM 1071 C C . LEU A 1 135 ? 5.477 -6.293 -3.539 1 97.81 135 LEU A C 1
ATOM 1073 O O . LEU A 1 135 ? 4.98 -5.66 -2.602 1 97.81 135 LEU A O 1
ATOM 1077 N N . ILE A 1 136 ? 5.688 -5.773 -4.715 1 96.62 136 ILE A N 1
ATOM 1078 C CA . ILE A 1 136 ? 5.156 -4.473 -5.105 1 96.62 136 ILE A CA 1
ATOM 1079 C C . ILE A 1 136 ? 3.881 -4.664 -5.922 1 96.62 136 ILE A C 1
ATOM 1081 O O . ILE A 1 136 ? 3.922 -5.203 -7.031 1 96.62 136 ILE A O 1
ATOM 1085 N N . VAL A 1 137 ? 2.766 -4.227 -5.348 1 94.88 137 VAL A N 1
ATOM 1086 C CA . VAL A 1 137 ? 1.476 -4.348 -6.02 1 94.88 137 VAL A CA 1
ATOM 1087 C C . VAL A 1 137 ? 0.896 -2.959 -6.281 1 94.88 137 VAL A C 1
ATOM 1089 O O . VAL A 1 137 ? 0.935 -2.09 -5.406 1 94.88 137 VAL A O 1
ATOM 1092 N N . MET A 1 138 ? 0.463 -2.807 -7.492 1 89.69 138 MET A N 1
ATOM 1093 C CA . MET A 1 138 ? -0.156 -1.543 -7.883 1 89.69 138 MET A CA 1
ATOM 1094 C C . MET A 1 138 ? -1.641 -1.732 -8.18 1 89.69 138 MET A C 1
ATOM 1096 O O . MET A 1 138 ? -2.01 -2.18 -9.266 1 89.69 138 MET A O 1
ATOM 1100 N N . PRO A 1 139 ? -2.449 -1.335 -7.219 1 85.81 139 PRO A N 1
ATOM 1101 C CA . PRO A 1 139 ? -3.885 -1.468 -7.473 1 85.81 139 PRO A CA 1
ATOM 1102 C C . PRO A 1 139 ? -4.344 -0.694 -8.703 1 85.81 139 PRO A C 1
ATOM 1104 O O . PRO A 1 139 ? -3.812 0.382 -9 1 85.81 139 PRO A O 1
ATOM 1107 N N . SER A 1 140 ? -5.297 -1.213 -9.445 1 83.69 140 SER A N 1
ATOM 1108 C CA . SER A 1 140 ? -5.887 -0.625 -10.648 1 83.69 140 SER A CA 1
ATOM 1109 C C . SER A 1 140 ? -7.371 -0.958 -10.75 1 83.69 140 SER A C 1
ATOM 1111 O O . SER A 1 140 ? -7.914 -1.665 -9.898 1 83.69 140 SER A O 1
ATOM 1113 N N . ALA A 1 141 ? -7.988 -0.381 -11.742 1 80.81 141 ALA A N 1
ATOM 1114 C CA . ALA A 1 141 ? -9.391 -0.708 -11.984 1 80.81 141 ALA A CA 1
ATOM 1115 C C . ALA A 1 141 ? -9.562 -2.197 -12.266 1 80.81 141 ALA A C 1
ATOM 1117 O O . ALA A 1 141 ? -10.562 -2.799 -11.867 1 80.81 141 ALA A O 1
ATOM 1118 N N . ASP A 1 142 ? -8.602 -2.783 -12.898 1 86.31 142 ASP A N 1
ATOM 1119 C CA . ASP A 1 142 ? -8.672 -4.199 -13.242 1 86.31 142 ASP A CA 1
ATOM 1120 C C . ASP A 1 142 ? -8.305 -5.078 -12.047 1 86.31 142 ASP A C 1
ATOM 1122 O O . ASP A 1 142 ? -8.797 -6.199 -11.922 1 86.31 142 ASP A O 1
ATOM 1126 N N . GLU A 1 143 ? -7.465 -4.562 -11.211 1 89 143 GLU A N 1
ATOM 1127 C CA . GLU A 1 143 ? -7.051 -5.262 -9.992 1 89 143 GLU A CA 1
ATOM 1128 C C . GLU A 1 143 ? -7.094 -4.332 -8.781 1 89 143 GLU A C 1
ATOM 1130 O O . GLU A 1 143 ? -6.051 -3.887 -8.305 1 89 143 GLU A O 1
ATOM 1135 N N . PRO A 1 144 ? -8.281 -4.121 -8.375 1 83.38 144 PRO A N 1
ATOM 1136 C CA . PRO A 1 144 ? -8.43 -3.199 -7.25 1 83.38 144 PRO A CA 1
ATOM 1137 C C . PRO A 1 144 ? -7.73 -3.697 -5.984 1 83.38 144 PRO A C 1
ATOM 1139 O O . PRO A 1 144 ? -7.488 -4.898 -5.84 1 83.38 144 PRO A O 1
ATOM 1142 N N . ARG A 1 145 ? -7.488 -2.842 -5.105 1 81.94 145 ARG A N 1
ATOM 1143 C CA . ARG A 1 145 ? -6.734 -3.098 -3.883 1 81.94 145 ARG A CA 1
ATOM 1144 C C . ARG A 1 145 ? -7.387 -4.207 -3.061 1 81.94 145 ARG A C 1
ATOM 1146 O O . ARG A 1 145 ? -6.691 -5 -2.418 1 81.94 145 ARG A O 1
ATOM 1153 N N . LEU A 1 146 ? -8.633 -4.266 -3.053 1 80.5 146 LEU A N 1
ATOM 1154 C CA . LEU A 1 146 ? -9.367 -5.207 -2.215 1 80.5 146 LEU A CA 1
ATOM 1155 C C . LEU A 1 146 ? -9.094 -6.645 -2.646 1 80.5 146 LEU A C 1
ATOM 1157 O O . LEU A 1 146 ? -9.273 -7.578 -1.859 1 80.5 146 LEU A O 1
ATOM 1161 N N . MET A 1 147 ? -8.625 -6.777 -3.877 1 86.94 147 MET A N 1
ATOM 1162 C CA . MET A 1 147 ? -8.352 -8.125 -4.383 1 86.94 147 MET A CA 1
ATOM 1163 C C . MET A 1 147 ? -7.195 -8.766 -3.627 1 86.94 147 MET A C 1
ATOM 1165 O O . MET A 1 147 ? -7.172 -9.977 -3.428 1 86.94 147 MET A O 1
ATOM 1169 N N . SER A 1 148 ? -6.277 -7.922 -3.25 1 90.56 148 SER A N 1
ATOM 1170 C CA . SER A 1 148 ? -5.105 -8.461 -2.572 1 90.56 148 SER A CA 1
ATOM 1171 C C . SER A 1 148 ? -5.277 -8.438 -1.058 1 90.56 148 SER A C 1
ATOM 1173 O O . SER A 1 148 ? -4.504 -9.062 -0.328 1 90.56 148 SER A O 1
ATOM 1175 N N . LEU A 1 149 ? -6.297 -7.824 -0.576 1 84.31 149 LEU A N 1
ATOM 1176 C CA . LEU A 1 149 ? -6.398 -7.59 0.86 1 84.31 149 LEU A CA 1
ATOM 1177 C C . LEU A 1 149 ? -7.477 -8.477 1.479 1 84.31 149 LEU A C 1
ATOM 1179 O O . LEU A 1 149 ? -7.336 -8.93 2.613 1 84.31 149 LEU A O 1
ATOM 1183 N N . VAL A 1 150 ? -8.531 -8.805 0.813 1 83.06 150 VAL A N 1
ATOM 1184 C CA . VAL A 1 150 ? -9.742 -9.273 1.47 1 83.06 150 VAL A CA 1
ATOM 1185 C C . VAL A 1 150 ? -9.836 -10.797 1.365 1 83.06 150 VAL A C 1
ATOM 1187 O O . VAL A 1 150 ? -10.086 -11.477 2.361 1 83.06 150 VAL A O 1
ATOM 1190 N N . PRO A 1 151 ? -9.695 -11.352 0.117 1 89.44 151 PRO A N 1
ATOM 1191 C CA . PRO A 1 151 ? -9.844 -12.812 0.047 1 89.44 151 PRO A CA 1
ATOM 1192 C C . PRO A 1 151 ? -8.859 -13.555 0.942 1 89.44 151 PRO A C 1
ATOM 1194 O O . PRO A 1 151 ? -7.715 -13.117 1.1 1 89.44 151 PRO A O 1
ATOM 1197 N N . PRO A 1 152 ? -9.297 -14.664 1.479 1 90.94 152 PRO A N 1
ATOM 1198 C CA . PRO A 1 152 ? -8.438 -15.422 2.398 1 90.94 152 PRO A CA 1
ATOM 1199 C C . PRO A 1 152 ? -7.113 -15.828 1.764 1 90.94 152 PRO A C 1
ATOM 1201 O O . PRO A 1 152 ? -6.094 -15.906 2.453 1 90.94 152 PRO A O 1
ATOM 1204 N N . VAL A 1 153 ? -7.156 -16.094 0.485 1 95.69 153 VAL A N 1
ATOM 1205 C CA . VAL A 1 153 ? -5.938 -16.484 -0.216 1 95.69 153 VAL A CA 1
ATOM 1206 C C . VAL A 1 153 ? -5.617 -15.469 -1.308 1 95.69 153 VAL A C 1
ATOM 1208 O O . VAL A 1 153 ? -6.488 -15.117 -2.105 1 95.69 153 VAL A O 1
ATOM 1211 N N . HIS A 1 154 ? -4.438 -14.984 -1.281 1 96.81 154 HIS A N 1
ATOM 1212 C CA . HIS A 1 154 ? -3.926 -14.141 -2.355 1 96.81 154 HIS A CA 1
ATOM 1213 C C . HIS A 1 154 ? -2.828 -14.852 -3.139 1 96.81 154 HIS A C 1
ATOM 1215 O O . HIS A 1 154 ? -1.791 -15.211 -2.576 1 96.81 154 HIS A O 1
ATOM 1221 N N . ILE A 1 155 ? -3.064 -15.086 -4.406 1 98.62 155 ILE A N 1
ATOM 1222 C CA . ILE A 1 155 ? -2.084 -15.656 -5.32 1 98.62 155 ILE A CA 1
ATOM 1223 C C . ILE A 1 155 ? -1.516 -14.562 -6.219 1 98.62 155 ILE A C 1
ATOM 1225 O O . ILE A 1 155 ? -2.254 -13.922 -6.969 1 98.62 155 ILE A O 1
ATOM 1229 N N . ALA A 1 156 ? -0.251 -14.367 -6.137 1 98.5 156 ALA A N 1
ATOM 1230 C CA . ALA A 1 156 ? 0.401 -13.32 -6.91 1 98.5 156 ALA A CA 1
ATOM 1231 C C . ALA A 1 156 ? 1.511 -13.891 -7.789 1 98.5 156 ALA A C 1
ATOM 1233 O O . ALA A 1 156 ? 2.25 -14.781 -7.363 1 98.5 156 ALA A O 1
ATOM 1234 N N . VAL A 1 157 ? 1.632 -13.352 -8.969 1 98.5 157 VAL A N 1
ATOM 1235 C CA . VAL A 1 157 ? 2.717 -13.742 -9.859 1 98.5 157 VAL A CA 1
ATOM 1236 C C . VAL A 1 157 ? 3.812 -12.672 -9.836 1 98.5 157 VAL A C 1
ATOM 1238 O O . VAL A 1 157 ? 3.525 -11.477 -9.93 1 98.5 157 VAL A O 1
ATOM 1241 N N . LEU A 1 158 ? 4.984 -13.086 -9.688 1 98.5 158 LEU A N 1
ATOM 1242 C CA . LEU A 1 158 ? 6.164 -12.234 -9.734 1 98.5 158 LEU A CA 1
ATOM 1243 C C . LEU A 1 158 ? 7.137 -12.719 -10.812 1 98.5 158 LEU A C 1
ATOM 1245 O O . LEU A 1 158 ? 7.562 -13.875 -10.789 1 98.5 158 LEU A O 1
ATOM 1249 N N . GLU A 1 159 ? 7.41 -11.867 -11.758 1 97.81 159 GLU A N 1
ATOM 1250 C CA . GLU A 1 159 ? 8.445 -12.164 -12.734 1 97.81 159 GLU A CA 1
ATOM 1251 C C . GLU A 1 159 ? 9.836 -11.969 -12.148 1 97.81 159 GLU A C 1
ATOM 1253 O O . GLU A 1 159 ? 10.141 -10.914 -11.586 1 97.81 159 GLU A O 1
ATOM 1258 N N . VAL A 1 160 ? 10.664 -12.891 -12.352 1 97.44 160 VAL A N 1
ATOM 1259 C CA . VAL A 1 160 ? 11.992 -12.898 -11.75 1 97.44 160 VAL A CA 1
ATOM 1260 C C . VAL A 1 160 ? 12.789 -11.695 -12.25 1 97.44 160 VAL A C 1
ATOM 1262 O O . VAL A 1 160 ? 13.594 -11.125 -11.516 1 97.44 160 VAL A O 1
ATOM 1265 N N . ASP A 1 161 ? 12.586 -11.297 -13.43 1 96.19 161 ASP A N 1
ATOM 1266 C CA . ASP A 1 161 ? 13.328 -10.18 -14.008 1 96.19 161 ASP A CA 1
ATOM 1267 C C . ASP A 1 161 ? 12.922 -8.859 -13.352 1 96.19 161 ASP A C 1
ATOM 1269 O O . ASP A 1 161 ? 13.57 -7.836 -13.555 1 96.19 161 ASP A O 1
ATOM 1273 N N . LYS A 1 162 ? 11.891 -8.867 -12.562 1 97.19 162 LYS A N 1
ATOM 1274 C CA . LYS A 1 162 ? 11.461 -7.68 -11.836 1 97.19 162 LYS A CA 1
ATOM 1275 C C . LYS A 1 162 ? 11.688 -7.844 -10.336 1 97.19 162 LYS A C 1
ATOM 1277 O O . LYS A 1 162 ? 11.039 -7.176 -9.523 1 97.19 162 LYS A O 1
ATOM 1282 N N . LEU A 1 163 ? 12.484 -8.789 -10.008 1 97.88 163 LEU A N 1
ATOM 1283 C CA . LEU A 1 163 ? 12.93 -8.938 -8.633 1 97.88 163 LEU A CA 1
ATOM 1284 C C . LEU A 1 163 ? 14.203 -8.141 -8.383 1 97.88 163 LEU A C 1
ATOM 1286 O O . LEU A 1 163 ? 15.258 -8.461 -8.922 1 97.88 163 LEU A O 1
ATOM 1290 N N . TYR A 1 164 ? 14.078 -7.18 -7.531 1 95.75 164 TYR A N 1
ATOM 1291 C CA . TYR A 1 164 ? 15.172 -6.25 -7.27 1 95.75 164 TYR A CA 1
ATOM 1292 C C . TYR A 1 164 ? 15.766 -6.488 -5.883 1 95.75 164 TYR A C 1
ATOM 1294 O O . TYR A 1 164 ? 15.125 -7.09 -5.02 1 95.75 164 TYR A O 1
ATOM 1302 N N . THR A 1 165 ? 16.953 -6.02 -5.77 1 93.56 165 THR A N 1
ATOM 1303 C CA . THR A 1 165 ? 17.609 -6.164 -4.473 1 93.56 165 THR A CA 1
ATOM 1304 C C . THR A 1 165 ? 16.938 -5.277 -3.426 1 93.56 165 THR A C 1
ATOM 1306 O O . THR A 1 165 ? 16.609 -5.742 -2.332 1 93.56 165 THR A O 1
ATOM 1309 N N . THR A 1 166 ? 16.797 -3.99 -3.781 1 91.12 166 THR A N 1
ATOM 1310 C CA . THR A 1 166 ? 16.203 -2.994 -2.902 1 91.12 166 THR A CA 1
ATOM 1311 C C . THR A 1 166 ? 15.078 -2.248 -3.619 1 91.12 166 THR A C 1
ATOM 1313 O O . THR A 1 166 ? 14.977 -2.297 -4.848 1 91.12 166 THR A O 1
ATOM 1316 N N . PHE A 1 167 ? 14.266 -1.551 -2.828 1 91 167 PHE A N 1
ATOM 1317 C CA . PHE A 1 167 ? 13.219 -0.734 -3.424 1 91 167 PHE A CA 1
ATOM 1318 C C . PHE A 1 167 ? 13.812 0.401 -4.246 1 91 167 PHE A C 1
ATOM 1320 O O . PHE A 1 167 ? 13.273 0.771 -5.289 1 91 167 PHE A O 1
ATOM 1327 N N . ALA A 1 168 ? 14.883 0.932 -3.768 1 88.31 168 ALA A N 1
ATOM 1328 C CA . ALA A 1 168 ? 15.555 1.99 -4.516 1 88.31 168 ALA A CA 1
ATOM 1329 C C . ALA A 1 168 ? 15.938 1.515 -5.914 1 88.31 168 ALA A C 1
ATOM 1331 O O . ALA A 1 168 ? 15.82 2.266 -6.883 1 88.31 168 ALA A O 1
ATOM 1332 N N . GLU A 1 169 ? 16.359 0.295 -5.992 1 89.31 169 GLU A N 1
ATOM 1333 C CA . GLU A 1 169 ? 16.672 -0.291 -7.289 1 89.31 169 GLU A CA 1
ATOM 1334 C C . GLU A 1 169 ? 15.438 -0.41 -8.164 1 89.31 169 GLU A C 1
ATOM 1336 O O . GLU A 1 169 ? 15.492 -0.154 -9.367 1 89.31 169 GLU A O 1
ATOM 1341 N N . ALA A 1 170 ? 14.32 -0.816 -7.535 1 93.06 170 ALA A N 1
ATOM 1342 C CA . ALA A 1 170 ? 13.062 -0.912 -8.273 1 93.06 170 ALA A CA 1
ATOM 1343 C C . ALA A 1 170 ? 12.648 0.45 -8.828 1 93.06 170 ALA A C 1
ATOM 1345 O O . ALA A 1 170 ? 12.25 0.562 -9.984 1 93.06 170 ALA A O 1
ATOM 1346 N N . VAL A 1 171 ? 12.727 1.447 -8.023 1 90.44 171 VAL A N 1
ATOM 1347 C CA . VAL A 1 171 ? 12.375 2.812 -8.391 1 90.44 171 VAL A CA 1
ATOM 1348 C C . VAL A 1 171 ? 13.203 3.258 -9.594 1 90.44 171 VAL A C 1
ATOM 1350 O O . VAL A 1 171 ? 12.664 3.84 -10.547 1 90.44 171 VAL A O 1
ATOM 1353 N N . GLN A 1 172 ? 14.453 2.922 -9.547 1 87.81 172 GLN A N 1
ATOM 1354 C CA . GLN A 1 172 ? 15.344 3.289 -10.641 1 87.81 172 GLN A CA 1
ATOM 1355 C C . GLN A 1 172 ? 15.016 2.5 -11.906 1 87.81 172 GLN A C 1
ATOM 1357 O O . GLN A 1 172 ? 14.891 3.076 -12.984 1 87.81 172 GLN A O 1
ATOM 1362 N N . ALA A 1 173 ? 14.945 1.232 -11.727 1 90.88 173 ALA A N 1
ATOM 1363 C CA . ALA A 1 173 ? 14.727 0.347 -12.867 1 90.88 173 ALA A CA 1
ATOM 1364 C C . ALA A 1 173 ? 13.406 0.665 -13.57 1 90.88 173 ALA A C 1
ATOM 1366 O O . ALA A 1 173 ? 13.305 0.548 -14.789 1 90.88 173 ALA A O 1
ATOM 1367 N N . GLN A 1 174 ? 12.414 1.052 -12.789 1 91.5 174 GLN A N 1
ATOM 1368 C CA . GLN A 1 174 ? 11.086 1.296 -13.336 1 91.5 174 GLN A CA 1
ATOM 1369 C C . GLN A 1 174 ? 10.93 2.748 -13.781 1 91.5 174 GLN A C 1
ATOM 1371 O O . GLN A 1 174 ? 9.898 3.125 -14.344 1 91.5 174 GLN A O 1
ATOM 1376 N N . GLY A 1 175 ? 11.922 3.594 -13.5 1 87.88 175 GLY A N 1
ATOM 1377 C CA . GLY A 1 175 ? 11.914 4.984 -13.922 1 87.88 175 GLY A CA 1
ATOM 1378 C C . GLY A 1 175 ? 10.945 5.844 -13.133 1 87.88 175 GLY A C 1
ATOM 1379 O O . GLY A 1 175 ? 10.398 6.816 -13.656 1 87.88 175 GLY A O 1
ATOM 1380 N N . TRP A 1 176 ? 10.734 5.547 -11.852 1 85.75 176 TRP A N 1
ATOM 1381 C CA . TRP A 1 176 ? 9.703 6.219 -11.07 1 85.75 176 TRP A CA 1
ATOM 1382 C C . TRP A 1 176 ? 10.18 7.59 -10.609 1 85.75 176 TRP A C 1
ATOM 1384 O O . TRP A 1 176 ? 9.367 8.445 -10.242 1 85.75 176 TRP A O 1
ATOM 1394 N N . VAL A 1 177 ? 11.422 7.824 -10.578 1 76.75 177 VAL A N 1
ATOM 1395 C CA . VAL A 1 177 ? 11.922 9.148 -10.219 1 76.75 177 VAL A CA 1
ATOM 1396 C C . VAL A 1 177 ? 11.555 10.148 -11.312 1 76.75 177 VAL A C 1
ATOM 1398 O O . VAL A 1 177 ? 11.102 11.258 -11.016 1 76.75 177 VAL A O 1
ATOM 1401 N N . GLN A 1 178 ? 11.727 9.695 -12.57 1 78.56 178 GLN A N 1
ATOM 1402 C CA . GLN A 1 178 ? 11.477 10.578 -13.703 1 78.56 178 GLN A CA 1
ATOM 1403 C C . GLN A 1 178 ? 9.992 10.609 -14.062 1 78.56 178 GLN A C 1
ATOM 1405 O O . GLN A 1 178 ? 9.422 11.68 -14.281 1 78.56 178 GLN A O 1
ATOM 1410 N N . ALA A 1 179 ? 9.406 9.453 -14.117 1 80.56 179 ALA A N 1
ATOM 1411 C CA . ALA A 1 179 ? 8.023 9.328 -14.578 1 80.56 179 ALA A CA 1
ATOM 1412 C C . ALA A 1 179 ? 7.039 9.633 -13.453 1 80.56 179 ALA A C 1
ATOM 1414 O O . ALA A 1 179 ? 5.859 9.883 -13.703 1 80.56 179 ALA A O 1
ATOM 1415 N N . GLY A 1 180 ? 7.605 9.664 -12.195 1 80.62 180 GLY A N 1
ATOM 1416 C CA . GLY A 1 180 ? 6.734 9.781 -11.039 1 80.62 180 GLY A CA 1
ATOM 1417 C C . GLY A 1 180 ? 6.355 8.438 -10.438 1 80.62 180 GLY A C 1
ATOM 1418 O O . GLY A 1 180 ? 6.137 7.469 -11.164 1 80.62 180 GLY A O 1
ATOM 1419 N N . MET A 1 181 ? 6.34 8.461 -9.188 1 83.5 181 MET A N 1
ATOM 1420 C CA . MET A 1 181 ? 5.883 7.277 -8.461 1 83.5 181 MET A CA 1
ATOM 1421 C C . MET A 1 181 ? 4.383 7.066 -8.656 1 83.5 181 MET A C 1
ATOM 1423 O O . MET A 1 181 ? 3.625 8.031 -8.742 1 83.5 181 MET A O 1
ATOM 1427 N N . PRO A 1 182 ? 3.986 5.77 -8.703 1 83.38 182 PRO A N 1
ATOM 1428 C CA . PRO A 1 182 ? 2.543 5.547 -8.578 1 83.38 182 PRO A CA 1
ATOM 1429 C C . PRO A 1 182 ? 1.96 6.164 -7.305 1 83.38 182 PRO A C 1
ATOM 1431 O O . PRO A 1 182 ? 2.609 6.156 -6.258 1 83.38 182 PRO A O 1
ATOM 1434 N N . THR A 1 183 ? 0.737 6.645 -7.434 1 85 183 THR A N 1
ATOM 1435 C CA . THR A 1 183 ? 0.161 7.422 -6.344 1 85 183 THR A CA 1
ATOM 1436 C C . THR A 1 183 ? -0.1 6.543 -5.129 1 85 183 THR A C 1
ATOM 1438 O O . THR A 1 183 ? -0.156 7.035 -3.998 1 85 183 THR A O 1
ATOM 1441 N N . ASN A 1 184 ? -0.376 5.266 -5.414 1 87.44 184 ASN A N 1
ATOM 1442 C CA . ASN A 1 184 ? -0.63 4.34 -4.316 1 87.44 184 ASN A CA 1
ATOM 1443 C C . ASN A 1 184 ? -0.031 2.963 -4.594 1 87.44 184 ASN A C 1
ATOM 1445 O O . ASN A 1 184 ? -0.657 2.131 -5.254 1 87.44 184 ASN A O 1
ATOM 1449 N N . ALA A 1 185 ? 1.161 2.76 -4.152 1 91.25 185 ALA A N 1
ATOM 1450 C CA . ALA A 1 185 ? 1.81 1.455 -4.258 1 91.25 185 ALA A CA 1
ATOM 1451 C C . ALA A 1 185 ? 1.642 0.655 -2.969 1 91.25 185 ALA A C 1
ATOM 1453 O O . ALA A 1 185 ? 1.75 1.205 -1.87 1 91.25 185 ALA A O 1
ATOM 1454 N N . LEU A 1 186 ? 1.385 -0.603 -3.143 1 93 186 LEU A N 1
ATOM 1455 C CA . LEU A 1 186 ? 1.226 -1.506 -2.008 1 93 186 LEU A CA 1
ATOM 1456 C C . LEU A 1 186 ? 2.406 -2.467 -1.909 1 93 186 LEU A C 1
ATOM 1458 O O . LEU A 1 186 ? 2.777 -3.104 -2.896 1 93 186 LEU A O 1
ATOM 1462 N N . LEU A 1 187 ? 3.021 -2.445 -0.75 1 93.69 187 LEU A N 1
ATOM 1463 C CA . LEU A 1 187 ? 4.082 -3.4 -0.453 1 93.69 187 LEU A CA 1
ATOM 1464 C C . LEU A 1 187 ? 3.564 -4.527 0.433 1 93.69 187 LEU A C 1
ATOM 1466 O O . LEU A 1 187 ? 3.1 -4.285 1.549 1 93.69 187 LEU A O 1
ATOM 1470 N N . ILE A 1 188 ? 3.588 -5.742 -0.076 1 94.88 188 ILE A N 1
ATOM 1471 C CA . ILE A 1 188 ? 3.084 -6.906 0.647 1 94.88 188 ILE A CA 1
ATOM 1472 C C . ILE A 1 188 ? 4.246 -7.816 1.035 1 94.88 188 ILE A C 1
ATOM 1474 O O . ILE A 1 188 ? 4.934 -8.359 0.167 1 94.88 188 ILE A O 1
ATOM 1478 N N . SER A 1 189 ? 4.418 -8.023 2.322 1 93.75 189 SER A N 1
ATOM 1479 C CA . SER A 1 189 ? 5.578 -8.773 2.787 1 93.75 189 SER A CA 1
ATOM 1480 C C . SER A 1 189 ? 5.16 -10.031 3.543 1 93.75 189 SER A C 1
ATOM 1482 O O . SER A 1 189 ? 5.879 -10.5 4.426 1 93.75 189 SER A O 1
ATOM 1484 N N . GLY A 1 190 ? 4.07 -10.539 3.27 1 91.31 190 GLY A N 1
ATOM 1485 C CA . GLY A 1 190 ? 3.574 -11.758 3.881 1 91.31 190 GLY A CA 1
ATOM 1486 C C . GLY A 1 190 ? 2.08 -11.734 4.137 1 91.31 190 GLY A C 1
ATOM 1487 O O . GLY A 1 190 ? 1.413 -10.734 3.85 1 91.31 190 GLY A O 1
ATOM 1488 N N . PRO A 1 191 ? 1.646 -12.898 4.496 1 89.69 191 PRO A N 1
ATOM 1489 C CA . PRO A 1 191 ? 0.242 -12.945 4.91 1 89.69 191 PRO A CA 1
ATOM 1490 C C . PRO A 1 191 ? -0.015 -12.188 6.211 1 89.69 191 PRO A C 1
ATOM 1492 O O . PRO A 1 191 ? 0.93 -11.844 6.926 1 89.69 191 PRO A O 1
ATOM 1495 N N . SER A 1 192 ? -1.259 -11.773 6.391 1 78.31 192 SER A N 1
ATOM 1496 C CA . SER A 1 192 ? -1.604 -11.047 7.605 1 78.31 192 SER A CA 1
ATOM 1497 C C . SER A 1 192 ? -1.625 -11.969 8.82 1 78.31 192 SER A C 1
ATOM 1499 O O . SER A 1 192 ? -2.117 -13.102 8.734 1 78.31 192 SER A O 1
ATOM 1501 N N . LYS A 1 193 ? -0.812 -11.695 9.891 1 63.16 193 LYS A N 1
ATOM 1502 C CA . LYS A 1 193 ? -0.813 -12.492 11.109 1 63.16 193 LYS A CA 1
ATOM 1503 C C . LYS A 1 193 ? -2.113 -12.305 11.891 1 63.16 193 LYS A C 1
ATOM 1505 O O . LYS A 1 193 ? -2.6 -13.234 12.531 1 63.16 193 LYS A O 1
ATOM 1510 N N . SER A 1 194 ? -2.436 -11.133 12.133 1 55.31 194 SER A N 1
ATOM 1511 C CA . SER A 1 194 ? -3.525 -10.797 13.047 1 55.31 194 SER A CA 1
ATOM 1512 C C . SER A 1 194 ? -4.883 -11.07 12.414 1 55.31 194 SER A C 1
ATOM 1514 O O . SER A 1 194 ? -5.922 -10.875 13.047 1 55.31 194 SER A O 1
ATOM 1516 N N . ALA A 1 195 ? -4.84 -11.422 11.109 1 49.38 195 ALA A N 1
ATOM 1517 C CA . ALA A 1 195 ? -6.148 -11.703 10.523 1 49.38 195 ALA A CA 1
ATOM 1518 C C . ALA A 1 195 ? -6.957 -12.656 11.398 1 49.38 195 ALA A C 1
ATOM 1520 O O . ALA A 1 195 ? -8.188 -12.672 11.336 1 49.38 195 ALA A O 1
ATOM 1521 N N . ASP A 1 196 ? -6.227 -13.695 12.016 1 41.28 196 ASP A N 1
ATOM 1522 C CA . ASP A 1 196 ? -6.961 -14.695 12.789 1 41.28 196 ASP A CA 1
ATOM 1523 C C . ASP A 1 196 ? -7.676 -14.055 13.977 1 41.28 196 ASP A C 1
ATOM 1525 O O . ASP A 1 196 ? -8.484 -14.703 14.641 1 41.28 196 ASP A O 1
ATOM 1529 N N . ILE A 1 197 ? -6.902 -13.266 14.656 1 40.41 197 ILE A N 1
ATOM 1530 C CA . ILE A 1 197 ? -7.434 -12.938 15.977 1 40.41 197 ILE A CA 1
ATOM 1531 C C . ILE A 1 197 ? -8.742 -12.164 15.836 1 40.41 197 ILE A C 1
ATOM 1533 O O . ILE A 1 197 ? -9.602 -12.219 16.719 1 40.41 197 ILE A O 1
ATOM 1537 N N . GLU A 1 198 ? -8.602 -10.906 15.234 1 40.19 198 GLU A N 1
ATOM 1538 C CA . GLU A 1 198 ? -9.773 -10.07 15.508 1 40.19 198 GLU A CA 1
ATOM 1539 C C . GLU A 1 198 ? -10.969 -10.516 14.68 1 40.19 198 GLU A C 1
ATOM 1541 O O . GLU A 1 198 ? -10.859 -10.703 13.461 1 40.19 198 GLU A O 1
ATOM 1546 N N . GLN A 1 199 ? -11.828 -11.148 15.32 1 39.34 199 GLN A N 1
ATOM 1547 C CA . GLN A 1 199 ? -13.18 -11.555 14.93 1 39.34 199 GLN A CA 1
ATOM 1548 C C . GLN A 1 199 ? -13.633 -10.797 13.688 1 39.34 199 GLN A C 1
ATOM 1550 O O . GLN A 1 199 ? -12.969 -9.859 13.242 1 39.34 199 GLN A O 1
ATOM 1555 N N . THR A 1 200 ? -14.977 -10.523 13.656 1 40.78 200 THR A N 1
ATOM 1556 C CA . THR A 1 200 ? -16.016 -10.133 12.711 1 40.78 200 THR A CA 1
ATOM 1557 C C . THR A 1 200 ? -15.625 -8.859 11.969 1 40.78 200 THR A C 1
ATOM 1559 O O . THR A 1 200 ? -15.844 -8.75 10.758 1 40.78 200 THR A O 1
ATOM 1562 N N . LEU A 1 201 ? -15.406 -7.793 12.68 1 42.09 201 LEU A N 1
ATOM 1563 C CA . LEU A 1 201 ? -15.742 -6.465 12.188 1 42.09 201 LEU A CA 1
ATOM 1564 C C . LEU A 1 201 ? -14.633 -5.914 11.297 1 42.09 201 LEU A C 1
ATOM 1566 O O . LEU A 1 201 ? -14.859 -4.984 10.523 1 42.09 201 LEU A O 1
ATOM 1570 N N . ALA A 1 202 ? -13.281 -6.359 11.438 1 4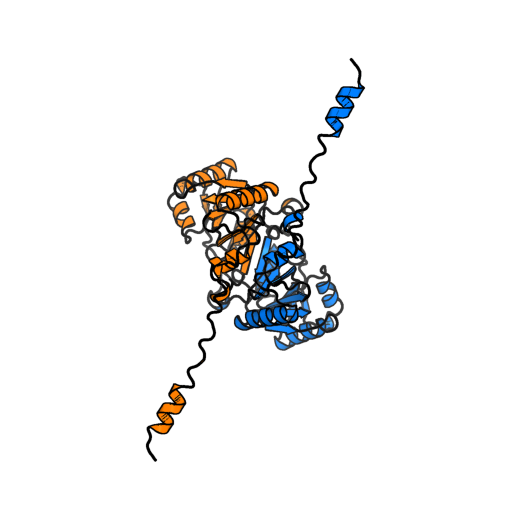6.75 202 ALA A N 1
ATOM 1571 C CA . ALA A 1 202 ? -12.219 -5.664 10.711 1 46.75 202 ALA A CA 1
ATOM 1572 C C . ALA A 1 202 ? -11.609 -6.559 9.641 1 46.75 202 ALA A C 1
ATOM 1574 O O . ALA A 1 202 ? -10.391 -6.566 9.445 1 46.75 202 ALA A O 1
ATOM 1575 N N . TYR A 1 203 ? -12.312 -7.52 9.094 1 46.47 203 TYR A N 1
ATOM 1576 C CA . TYR A 1 203 ? -11.836 -8.383 8.016 1 46.47 203 TYR A CA 1
ATOM 1577 C C . TYR A 1 203 ? -11.352 -7.562 6.828 1 46.47 203 TYR A C 1
ATOM 1579 O O . TYR A 1 203 ? -11.984 -6.57 6.457 1 46.47 203 TYR A O 1
ATOM 1587 N N . GLY A 1 204 ? -10.195 -7.82 6.277 1 54.72 204 GLY A N 1
ATOM 1588 C CA . GLY A 1 204 ? -9.641 -7.168 5.102 1 54.72 204 GLY A CA 1
ATOM 1589 C C . GLY A 1 204 ? -8.734 -5.996 5.441 1 54.72 204 GLY A C 1
ATOM 1590 O O . GLY A 1 204 ? -8.078 -5.434 4.562 1 54.72 204 GLY A O 1
ATOM 1591 N N . VAL A 1 205 ? -8.75 -5.723 6.738 1 59.31 205 VAL A N 1
ATOM 1592 C CA . VAL A 1 205 ? -7.961 -4.551 7.102 1 59.31 205 VAL A CA 1
ATOM 1593 C C . VAL A 1 205 ? -6.48 -4.914 7.117 1 59.31 205 VAL A C 1
ATOM 1595 O O . VAL A 1 205 ? -5.633 -4.109 6.719 1 59.31 205 VAL A O 1
ATOM 1598 N N . HIS A 1 206 ? -6.254 -6.258 7.398 1 68.88 206 HIS A N 1
ATOM 1599 C CA . HIS A 1 206 ? -4.844 -6.539 7.648 1 68.88 206 HIS A CA 1
ATOM 1600 C C . HIS A 1 206 ? -4.234 -7.359 6.516 1 68.88 206 HIS A C 1
ATOM 1602 O O . HIS A 1 206 ? -3.027 -7.602 6.496 1 68.88 206 HIS A O 1
ATOM 1608 N N . GLY A 1 207 ? -5.109 -7.844 5.578 1 79.69 207 GLY A N 1
ATOM 1609 C CA . GLY A 1 207 ? -4.578 -8.586 4.445 1 79.69 207 GLY A CA 1
ATOM 1610 C C . GLY A 1 207 ? -5.016 -10.039 4.422 1 79.69 207 GLY A C 1
ATOM 1611 O O . GLY A 1 207 ? -5.785 -10.477 5.281 1 79.69 207 GLY A O 1
ATOM 1612 N N . PRO A 1 208 ? -4.594 -10.758 3.486 1 86.94 208 PRO A N 1
ATOM 1613 C CA . PRO A 1 208 ? -4.988 -12.156 3.295 1 86.94 208 PRO A CA 1
ATOM 1614 C C . PRO A 1 208 ? -4.391 -13.086 4.344 1 86.94 208 PRO A C 1
ATOM 1616 O O . PRO A 1 208 ? -3.301 -12.82 4.859 1 86.94 208 PRO A O 1
ATOM 1619 N N . LYS A 1 209 ? -5.141 -14.164 4.586 1 87.75 209 LYS A N 1
ATOM 1620 C CA . LYS A 1 209 ? -4.672 -15.203 5.504 1 87.75 209 LYS A CA 1
ATOM 1621 C C . LYS A 1 209 ? -3.475 -15.953 4.922 1 87.75 209 LYS A C 1
ATOM 1623 O O . LYS A 1 209 ? -2.566 -16.344 5.656 1 87.75 209 LYS A O 1
ATOM 1628 N N . GLU A 1 210 ? -3.523 -16.219 3.717 1 95.06 210 GLU A N 1
ATOM 1629 C CA . GLU A 1 210 ? -2.459 -16.922 3.01 1 95.06 210 GLU A CA 1
ATOM 1630 C C . GLU A 1 210 ? -1.969 -16.125 1.807 1 95.06 210 GLU A C 1
ATOM 1632 O O . GLU A 1 210 ? -2.768 -15.508 1.097 1 95.06 210 GLU A O 1
ATOM 1637 N N . LEU A 1 211 ? -0.705 -16.172 1.612 1 97.19 211 LEU A N 1
ATOM 1638 C CA . LEU A 1 211 ? -0.074 -15.562 0.447 1 97.19 211 LEU A CA 1
ATOM 1639 C C . LEU A 1 211 ? 0.72 -16.594 -0.344 1 97.19 211 LEU A C 1
ATOM 1641 O O . LEU A 1 211 ? 1.58 -17.281 0.211 1 97.19 211 LEU A O 1
ATOM 1645 N N . VAL A 1 212 ? 0.391 -16.75 -1.607 1 98.69 212 VAL A N 1
ATOM 1646 C CA . VAL A 1 212 ? 1.099 -17.641 -2.531 1 98.69 212 VAL A CA 1
ATOM 1647 C C . VAL A 1 212 ? 1.763 -16.797 -3.629 1 98.69 212 VAL A C 1
ATOM 1649 O O . VAL A 1 212 ? 1.099 -16.016 -4.305 1 98.69 212 VAL A O 1
ATOM 1652 N N . VAL A 1 213 ? 3.016 -17 -3.734 1 98.75 213 VAL A N 1
ATOM 1653 C CA . VAL A 1 213 ? 3.762 -16.297 -4.773 1 98.75 213 VAL A CA 1
ATOM 1654 C C . VAL A 1 213 ? 4.246 -17.281 -5.828 1 98.75 213 VAL A C 1
ATOM 1656 O O . VAL A 1 213 ? 4.891 -18.281 -5.5 1 98.75 213 VAL A O 1
ATOM 1659 N N . ILE A 1 214 ? 3.891 -17.016 -7.074 1 98.81 214 ILE A N 1
ATOM 1660 C CA . ILE A 1 214 ? 4.395 -17.797 -8.203 1 98.81 214 ILE A CA 1
ATOM 1661 C C . ILE A 1 214 ? 5.52 -17.016 -8.891 1 98.81 214 ILE A C 1
ATOM 1663 O O . ILE A 1 214 ? 5.281 -15.969 -9.492 1 98.81 214 ILE A O 1
ATOM 1667 N N . LEU A 1 215 ? 6.699 -17.516 -8.789 1 98.44 215 LEU A N 1
ATOM 1668 C CA . LEU A 1 215 ? 7.859 -16.906 -9.422 1 98.44 215 LEU A CA 1
ATOM 1669 C C . LEU A 1 215 ? 8.07 -17.453 -10.836 1 98.44 215 LEU A C 1
ATOM 1671 O O . LEU A 1 215 ? 8.25 -18.656 -11.016 1 98.44 215 LEU A O 1
ATOM 1675 N N . ILE A 1 216 ? 8.039 -16.5 -11.773 1 97.44 216 ILE A N 1
ATOM 1676 C CA . ILE A 1 216 ? 8.195 -16.969 -13.148 1 97.44 216 ILE A CA 1
ATOM 1677 C C . ILE A 1 216 ? 9.422 -16.328 -13.781 1 97.44 216 ILE A C 1
ATOM 1679 O O . ILE A 1 216 ? 9.805 -15.203 -13.422 1 97.44 216 ILE A O 1
ATOM 1683 N N . MET B 1 1 ? 49.5 -42.344 31.375 1 29.72 1 MET B N 1
ATOM 1684 C CA . MET B 1 1 ? 49.469 -41.344 30.312 1 29.72 1 MET B CA 1
ATOM 1685 C C . MET B 1 1 ? 48.344 -40.312 30.562 1 29.72 1 MET B C 1
ATOM 1687 O O . MET B 1 1 ? 47.188 -40.688 30.625 1 29.72 1 MET B O 1
ATOM 1691 N N . SER B 1 2 ? 48.594 -39.125 31.234 1 34.5 2 SER B N 1
ATOM 1692 C CA . SER B 1 2 ? 47.938 -38.094 32.031 1 34.5 2 SER B CA 1
ATOM 1693 C C . SER B 1 2 ? 46.969 -37.281 31.141 1 34.5 2 SER B C 1
ATOM 1695 O O . SER B 1 2 ? 47.156 -37.188 29.938 1 34.5 2 SER B O 1
ATOM 1697 N N . ASN B 1 3 ? 45.688 -37.062 31.703 1 45 3 ASN B N 1
ATOM 1698 C CA . ASN B 1 3 ? 44.531 -36.219 31.375 1 45 3 ASN B CA 1
ATOM 1699 C C . ASN B 1 3 ? 44.969 -34.812 30.953 1 45 3 ASN B C 1
ATOM 1701 O O . ASN B 1 3 ? 44.125 -34 30.562 1 45 3 ASN B O 1
ATOM 1705 N N . THR B 1 4 ? 46.25 -34.438 31.156 1 41.75 4 THR B N 1
ATOM 1706 C CA . THR B 1 4 ? 46.781 -33.094 30.891 1 41.75 4 THR B CA 1
ATOM 1707 C C . THR B 1 4 ? 47.062 -32.906 29.391 1 41.75 4 THR B C 1
ATOM 1709 O O . THR B 1 4 ? 47.031 -31.781 28.891 1 41.75 4 THR B O 1
ATOM 1712 N N . ALA B 1 5 ? 47.562 -33.938 28.688 1 44.03 5 ALA B N 1
ATOM 1713 C CA . ALA B 1 5 ? 47.938 -33.75 27.297 1 44.03 5 ALA B CA 1
ATOM 1714 C C . ALA B 1 5 ? 46.719 -33.406 26.438 1 44.03 5 ALA B C 1
ATOM 1716 O O . ALA B 1 5 ? 46.812 -32.594 25.516 1 44.03 5 ALA B O 1
ATOM 1717 N N . ARG B 1 6 ? 45.594 -34.094 26.703 1 43.47 6 ARG B N 1
ATOM 1718 C CA . ARG B 1 6 ? 44.375 -33.844 25.906 1 43.47 6 ARG B CA 1
ATOM 1719 C C . ARG B 1 6 ? 43.906 -32.406 26.125 1 43.47 6 ARG B C 1
ATOM 1721 O O . ARG B 1 6 ? 43.25 -31.828 25.25 1 43.47 6 ARG B O 1
ATOM 1728 N N . ALA B 1 7 ? 44.188 -31.812 27.344 1 41.09 7 ALA B N 1
ATOM 1729 C CA . ALA B 1 7 ? 43.75 -30.438 27.625 1 41.09 7 ALA B CA 1
ATOM 1730 C C . ALA B 1 7 ? 44.531 -29.422 26.812 1 41.09 7 ALA B C 1
ATOM 1732 O O . ALA B 1 7 ? 44 -28.422 26.359 1 41.09 7 ALA B O 1
ATOM 1733 N N . ASN B 1 8 ? 45.719 -29.766 26.594 1 36.62 8 ASN B N 1
ATOM 1734 C CA . ASN B 1 8 ? 46.562 -28.75 25.938 1 36.62 8 ASN B CA 1
ATOM 1735 C C . ASN B 1 8 ? 46.25 -28.641 24.453 1 36.62 8 ASN B C 1
ATOM 1737 O O . ASN B 1 8 ? 46.406 -27.578 23.859 1 36.62 8 ASN B O 1
ATOM 1741 N N . ILE B 1 9 ? 46 -29.828 23.781 1 37.62 9 ILE B N 1
ATOM 1742 C CA . ILE B 1 9 ? 45.781 -29.703 22.344 1 37.62 9 ILE B CA 1
ATOM 1743 C C . ILE B 1 9 ? 44.469 -28.969 22.062 1 37.62 9 ILE B C 1
ATOM 1745 O O . ILE B 1 9 ? 44.375 -28.188 21.125 1 37.62 9 ILE B O 1
ATOM 1749 N N . LEU B 1 10 ? 43.406 -29.125 22.969 1 38.59 10 LEU B N 1
ATOM 1750 C CA . LEU B 1 10 ? 42.156 -28.422 22.703 1 38.59 10 LEU B CA 1
ATOM 1751 C C . LEU B 1 10 ? 42.312 -26.922 22.906 1 38.59 10 LEU B C 1
ATOM 1753 O O . LEU B 1 10 ? 41.5 -26.141 22.406 1 38.59 10 LEU B O 1
ATOM 1757 N N . ALA B 1 11 ? 43.344 -26.438 23.703 1 36.47 11 ALA B N 1
ATOM 1758 C CA . ALA B 1 11 ? 43.5 -25 23.891 1 36.47 11 ALA B CA 1
ATOM 1759 C C . ALA B 1 11 ? 43.938 -24.312 22.594 1 36.47 11 ALA B C 1
ATOM 1761 O O . ALA B 1 11 ? 43.656 -23.141 22.375 1 36.47 11 ALA B O 1
ATOM 1762 N N . ARG B 1 12 ? 44.781 -24.891 21.828 1 33.66 12 ARG B N 1
ATOM 1763 C CA . ARG B 1 12 ? 45.312 -24.156 20.688 1 33.66 12 ARG B CA 1
ATOM 1764 C C . ARG B 1 12 ? 44.281 -24.047 19.562 1 33.66 12 ARG B C 1
ATOM 1766 O O . ARG B 1 12 ? 44.531 -23.406 18.547 1 33.66 12 ARG B O 1
ATOM 1773 N N . LEU B 1 13 ? 43.469 -25.094 19.422 1 34.5 13 LEU B N 1
ATOM 1774 C CA . LEU B 1 13 ? 42.562 -24.859 18.297 1 34.5 13 LEU B CA 1
ATOM 1775 C C . LEU B 1 13 ? 41.719 -23.594 18.531 1 34.5 13 LEU B C 1
ATOM 1777 O O . LEU B 1 13 ? 40.656 -23.656 19.141 1 34.5 13 LEU B O 1
ATOM 1781 N N . ARG B 1 14 ? 42.438 -22.562 19.141 1 29.41 14 ARG B N 1
ATOM 1782 C CA . ARG B 1 14 ? 41.812 -21.234 19.203 1 29.41 14 ARG B CA 1
ATOM 1783 C C . ARG B 1 14 ? 41.281 -20.812 17.844 1 29.41 14 ARG B C 1
ATOM 1785 O O . ARG B 1 14 ? 42 -20.922 16.828 1 29.41 14 ARG B O 1
ATOM 1792 N N . GLU B 1 15 ? 39.969 -20.859 17.75 1 32.09 15 GLU B N 1
ATOM 1793 C CA . GLU B 1 15 ? 39.219 -20.438 16.578 1 32.09 15 GLU B CA 1
ATOM 1794 C C . GLU B 1 15 ? 39.781 -19.156 16 1 32.09 15 GLU B C 1
ATOM 1796 O O . GLU B 1 15 ? 40.062 -18.203 16.734 1 32.09 15 GLU B O 1
ATOM 1801 N N . PRO B 1 16 ? 40.625 -19.188 14.961 1 32.47 16 PRO B N 1
ATOM 1802 C CA . PRO B 1 16 ? 41.031 -17.891 14.398 1 32.47 16 PRO B CA 1
ATOM 1803 C C . PRO B 1 16 ? 39.906 -16.859 14.453 1 32.47 16 PRO B C 1
ATOM 1805 O O . PRO B 1 16 ? 38.719 -17.203 14.414 1 32.47 16 PRO B O 1
ATOM 1808 N N . GLN B 1 17 ? 40.188 -15.766 15.18 1 28.73 17 GLN B N 1
ATOM 1809 C CA . GLN B 1 17 ? 39.312 -14.586 15.164 1 28.73 17 GLN B CA 1
ATOM 1810 C C . GLN B 1 17 ? 38.875 -14.242 13.742 1 28.73 17 GLN B C 1
ATOM 1812 O O . GLN B 1 17 ? 39.719 -14.062 12.859 1 28.73 17 GLN B O 1
ATOM 1817 N N . ARG B 1 18 ? 37.875 -14.828 13.289 1 31.31 18 ARG B N 1
ATOM 1818 C CA . ARG B 1 18 ? 37.375 -14.281 12.023 1 31.31 18 ARG B CA 1
ATOM 1819 C C . ARG B 1 18 ? 37.594 -12.773 11.961 1 31.31 18 ARG B C 1
ATOM 1821 O O . ARG B 1 18 ? 37.312 -12.055 12.93 1 31.31 18 ARG B O 1
ATOM 1828 N N . PRO B 1 19 ? 38.594 -12.305 11.32 1 30.12 19 PRO B N 1
ATOM 1829 C CA . PRO B 1 19 ? 38.656 -10.844 11.234 1 30.12 19 PRO B CA 1
ATOM 1830 C C . PRO B 1 19 ? 37.281 -10.195 11.141 1 30.12 19 PRO B C 1
ATOM 1832 O O . PRO B 1 19 ? 36.344 -10.805 10.633 1 30.12 19 PRO B O 1
ATOM 1835 N N . ASP B 1 20 ? 36.938 -9.383 12.148 1 29.19 20 ASP B N 1
ATOM 1836 C CA . ASP B 1 20 ? 35.812 -8.453 12.148 1 29.19 20 ASP B CA 1
ATOM 1837 C C . ASP B 1 20 ? 35.719 -7.703 10.82 1 29.19 20 ASP B C 1
ATOM 1839 O O . ASP B 1 20 ? 36.531 -6.809 10.547 1 29.19 20 ASP B O 1
ATOM 1843 N N . CYS B 1 21 ? 36 -8.312 9.703 1 30.17 21 CYS B N 1
ATOM 1844 C CA . CYS B 1 21 ? 35.688 -7.43 8.578 1 30.17 21 CYS B CA 1
ATOM 1845 C C . CYS B 1 21 ? 34.531 -6.492 8.922 1 30.17 21 CYS B C 1
ATOM 1847 O O . CYS B 1 21 ? 33.375 -6.91 8.953 1 30.17 21 CYS B O 1
ATOM 1849 N N . GLY B 1 22 ? 34.75 -5.605 9.836 1 29.83 22 GLY B N 1
ATOM 1850 C CA . GLY B 1 22 ? 33.875 -4.457 10.117 1 29.83 22 GLY B CA 1
ATOM 1851 C C . GLY B 1 22 ? 33.188 -3.91 8.891 1 29.83 22 GLY B C 1
ATOM 1852 O O . GLY B 1 22 ? 33.719 -3.031 8.211 1 29.83 22 GLY B O 1
ATOM 1853 N N . PHE B 1 23 ? 32.688 -4.699 8 1 31.55 23 PHE B N 1
ATOM 1854 C CA . PHE B 1 23 ? 31.719 -4.027 7.129 1 31.55 23 PHE B CA 1
ATOM 1855 C C . PHE B 1 23 ? 30.969 -2.945 7.891 1 31.55 23 PHE B C 1
ATOM 1857 O O . PHE B 1 23 ? 30.312 -3.229 8.898 1 31.55 23 PHE B O 1
ATOM 1864 N N . ASN B 1 24 ? 31.625 -1.832 8.148 1 31.39 24 ASN B N 1
ATOM 1865 C CA . ASN B 1 24 ? 30.875 -0.704 8.695 1 31.39 24 ASN B CA 1
ATOM 1866 C C . ASN B 1 24 ? 29.453 -0.671 8.164 1 31.39 24 ASN B C 1
ATOM 1868 O O . ASN B 1 24 ? 29.234 -0.526 6.961 1 31.39 24 ASN B O 1
ATOM 1872 N N . GLU B 1 25 ? 28.641 -1.383 8.664 1 37.75 25 GLU B N 1
ATOM 1873 C CA . GLU B 1 25 ? 27.188 -1.439 8.5 1 37.75 25 GLU B CA 1
ATOM 1874 C C . GLU B 1 25 ? 26.625 -0.082 8.094 1 37.75 25 GLU B C 1
ATOM 1876 O O . GLU B 1 25 ? 25.531 -0.002 7.523 1 37.75 25 GLU B O 1
ATOM 1881 N N . ARG B 1 26 ? 27.281 1.042 8.602 1 36.12 26 ARG B N 1
ATOM 1882 C CA . ARG B 1 26 ? 26.781 2.41 8.5 1 36.12 26 ARG B CA 1
ATOM 1883 C C . ARG B 1 26 ? 26.906 2.938 7.074 1 36.12 26 ARG B C 1
ATOM 1885 O O . ARG B 1 26 ? 26.375 3.996 6.746 1 36.12 26 ARG B O 1
ATOM 1892 N N . ASP B 1 27 ? 27.969 2.605 6.457 1 37.25 27 ASP B N 1
ATOM 1893 C CA . ASP B 1 27 ? 28.203 3.332 5.215 1 37.25 27 ASP B CA 1
ATOM 1894 C C . ASP B 1 27 ? 27.156 2.967 4.156 1 37.25 27 ASP B C 1
ATOM 1896 O O . ASP B 1 27 ? 27.391 3.15 2.961 1 37.25 27 ASP B O 1
ATOM 1900 N N . TYR B 1 28 ? 26.406 2.066 4.516 1 41.12 28 TYR B N 1
ATOM 1901 C CA . TYR B 1 28 ? 25.359 1.657 3.58 1 41.12 28 TYR B CA 1
ATOM 1902 C C . TYR B 1 28 ? 24.562 2.859 3.096 1 41.12 28 TYR B C 1
ATOM 1904 O O . TYR B 1 28 ? 23.344 2.926 3.299 1 41.12 28 TYR B O 1
ATOM 1912 N N . LEU B 1 29 ? 25.203 4.105 3.045 1 44.47 29 LEU B N 1
ATOM 1913 C CA . LEU B 1 29 ? 24.594 5.414 2.836 1 44.47 29 LEU B CA 1
ATOM 1914 C C . LEU B 1 29 ? 23.844 5.461 1.511 1 44.47 29 LEU B C 1
ATOM 1916 O O . LEU B 1 29 ? 24.203 4.762 0.561 1 44.47 29 LEU B O 1
ATOM 1920 N N . SER B 1 30 ? 22.594 5.871 1.553 1 52.78 30 SER B N 1
ATOM 1921 C CA . SER B 1 30 ? 21.766 6.324 0.434 1 52.78 30 SER B CA 1
ATOM 1922 C C . SER B 1 30 ? 22.625 6.938 -0.669 1 52.78 30 SER B C 1
ATOM 1924 O O . SER B 1 30 ? 23.719 7.449 -0.404 1 52.78 30 SER B O 1
ATOM 1926 N N . ARG B 1 31 ? 22.375 6.5 -1.946 1 57.03 31 ARG B N 1
ATOM 1927 C CA . ARG B 1 31 ? 22.922 7.156 -3.133 1 57.03 31 ARG B CA 1
ATOM 1928 C C . ARG B 1 31 ? 23.141 8.641 -2.875 1 57.03 31 ARG B C 1
ATOM 1930 O O . ARG B 1 31 ? 24.031 9.25 -3.475 1 57.03 31 ARG B O 1
ATOM 1937 N N . TYR B 1 32 ? 22.312 9.086 -1.96 1 68.56 32 TYR B N 1
ATOM 1938 C CA . TYR B 1 32 ? 22.297 10.523 -1.7 1 68.56 32 TYR B CA 1
ATOM 1939 C C . TYR B 1 32 ? 22.672 10.82 -0.253 1 68.56 32 TYR B C 1
ATOM 1941 O O . TYR B 1 32 ? 22.375 10.023 0.646 1 68.56 32 TYR B O 1
ATOM 1949 N N . ASP B 1 33 ? 23.578 11.625 -0.056 1 79 33 ASP B N 1
ATOM 1950 C CA . ASP B 1 33 ? 23.922 12.086 1.288 1 79 33 ASP B CA 1
ATOM 1951 C C . ASP B 1 33 ? 23.234 13.422 1.594 1 79 33 ASP B C 1
ATOM 1953 O O . ASP B 1 33 ? 23.922 14.414 1.876 1 79 33 ASP B O 1
ATOM 1957 N N . TRP B 1 34 ? 21.984 13.359 1.622 1 91.5 34 TRP B N 1
ATOM 1958 C CA . TRP B 1 34 ? 21.219 14.578 1.895 1 91.5 34 TRP B CA 1
ATOM 1959 C C . TRP B 1 34 ? 21.062 14.789 3.395 1 91.5 34 TRP B C 1
ATOM 1961 O O . TRP B 1 34 ? 20.781 13.844 4.137 1 91.5 34 TRP B O 1
ATOM 1971 N N . ASP B 1 35 ? 21.312 15.977 3.809 1 93.56 35 ASP B N 1
ATOM 1972 C CA . ASP B 1 35 ? 20.969 16.297 5.191 1 93.56 35 ASP B CA 1
ATOM 1973 C C . ASP B 1 35 ? 19.469 16.516 5.344 1 93.56 35 ASP B C 1
ATOM 1975 O O . ASP B 1 35 ? 18.703 16.422 4.371 1 93.56 35 ASP B O 1
ATOM 1979 N N . THR B 1 36 ? 19.047 16.75 6.547 1 95 36 THR B N 1
ATOM 1980 C CA . THR B 1 36 ? 17.609 16.844 6.848 1 95 36 THR B CA 1
ATOM 1981 C C . THR B 1 36 ? 16.969 17.953 6.027 1 95 36 THR B C 1
ATOM 1983 O O . THR B 1 36 ? 15.883 17.766 5.469 1 95 36 THR B O 1
ATOM 1986 N N . ALA B 1 37 ? 17.594 19.094 5.988 1 96.31 37 ALA B N 1
ATOM 1987 C CA . ALA B 1 37 ? 17.047 20.219 5.246 1 96.31 37 ALA B CA 1
ATOM 1988 C C . ALA B 1 37 ? 16.859 19.875 3.771 1 96.31 37 ALA B C 1
ATOM 1990 O O . ALA B 1 37 ? 15.844 20.219 3.17 1 96.31 37 ALA B O 1
ATOM 1991 N N . GLU B 1 38 ? 17.828 19.219 3.229 1 96.19 38 GLU B N 1
ATOM 1992 C CA . GLU B 1 38 ? 17.75 18.812 1.829 1 96.19 38 GLU B CA 1
ATOM 1993 C C . GLU B 1 38 ? 16.656 17.781 1.618 1 96.19 38 GLU B C 1
ATOM 1995 O O . GLU B 1 38 ? 15.945 17.812 0.613 1 96.19 38 GLU B O 1
ATOM 2000 N N . ARG B 1 39 ? 16.516 16.859 2.525 1 97.12 39 ARG B N 1
ATOM 2001 C CA . ARG B 1 39 ? 15.445 15.875 2.443 1 97.12 39 ARG B CA 1
ATOM 2002 C C . ARG B 1 39 ? 14.078 16.547 2.434 1 97.12 39 ARG B C 1
ATOM 2004 O O . ARG B 1 39 ? 13.219 16.219 1.619 1 97.12 39 ARG B O 1
ATOM 2011 N N . VAL B 1 40 ? 13.914 17.484 3.322 1 98 40 VAL B N 1
ATOM 2012 C CA . VAL B 1 40 ? 12.648 18.203 3.43 1 98 40 VAL B CA 1
ATOM 2013 C C . VAL B 1 40 ? 12.367 18.953 2.131 1 98 40 VAL B C 1
ATOM 2015 O O . VAL B 1 40 ? 11.25 18.922 1.609 1 98 40 VAL B O 1
ATOM 2018 N N . ARG B 1 41 ? 13.352 19.625 1.654 1 97.69 41 ARG B N 1
ATOM 2019 C CA . ARG B 1 41 ? 13.195 20.391 0.422 1 97.69 41 ARG B CA 1
ATOM 2020 C C . ARG B 1 41 ? 12.805 19.484 -0.742 1 97.69 41 ARG B C 1
ATOM 2022 O O . ARG B 1 41 ? 11.852 19.766 -1.462 1 97.69 41 ARG B O 1
ATOM 2029 N N . ARG B 1 42 ? 13.562 18.406 -0.912 1 95.06 42 ARG B N 1
ATOM 2030 C CA . ARG B 1 42 ? 13.312 17.5 -2.018 1 95.06 42 ARG B CA 1
ATOM 2031 C C . ARG B 1 42 ? 11.938 16.844 -1.891 1 95.06 42 ARG B C 1
ATOM 2033 O O . ARG B 1 42 ? 11.203 16.734 -2.875 1 95.06 42 ARG B O 1
ATOM 2040 N N . PHE B 1 43 ? 11.641 16.438 -0.736 1 97.19 43 PHE B N 1
ATOM 2041 C CA . PHE B 1 43 ? 10.336 15.844 -0.48 1 97.19 43 PHE B CA 1
ATOM 2042 C C . PHE B 1 43 ? 9.219 16.812 -0.843 1 97.19 43 PHE B C 1
ATOM 2044 O O . PHE B 1 43 ? 8.289 16.453 -1.571 1 97.19 43 PHE B O 1
ATOM 2051 N N . THR B 1 44 ? 9.336 18 -0.332 1 97.88 44 THR B N 1
ATOM 2052 C CA . THR B 1 44 ? 8.32 19.031 -0.553 1 97.88 44 THR B CA 1
ATOM 2053 C C . THR B 1 44 ? 8.18 19.344 -2.041 1 97.88 44 THR B C 1
ATOM 2055 O O . THR B 1 44 ? 7.062 19.406 -2.561 1 97.88 44 THR B O 1
ATOM 2058 N N . GLU B 1 45 ? 9.297 19.469 -2.717 1 96.38 45 GLU B N 1
ATOM 2059 C CA . GLU B 1 45 ? 9.273 19.766 -4.148 1 96.38 45 GLU B CA 1
ATOM 2060 C C . GLU B 1 45 ? 8.57 18.656 -4.926 1 96.38 45 GLU B C 1
ATOM 2062 O O . GLU B 1 45 ? 7.766 18.938 -5.82 1 96.38 45 GLU B O 1
ATOM 2067 N N . ARG B 1 46 ? 8.852 17.484 -4.594 1 94.25 46 ARG B N 1
ATOM 2068 C CA . ARG B 1 46 ? 8.25 16.359 -5.297 1 94.25 46 ARG B CA 1
ATOM 2069 C C . ARG B 1 46 ? 6.758 16.25 -5.012 1 94.25 46 ARG B C 1
ATOM 2071 O O . ARG B 1 46 ? 5.961 16.031 -5.926 1 94.25 46 ARG B O 1
ATOM 2078 N N . MET B 1 47 ? 6.379 16.406 -3.807 1 95.75 47 MET B N 1
ATOM 2079 C CA . MET B 1 47 ? 4.973 16.359 -3.422 1 95.75 47 MET B CA 1
ATOM 2080 C C . MET B 1 47 ? 4.18 17.469 -4.094 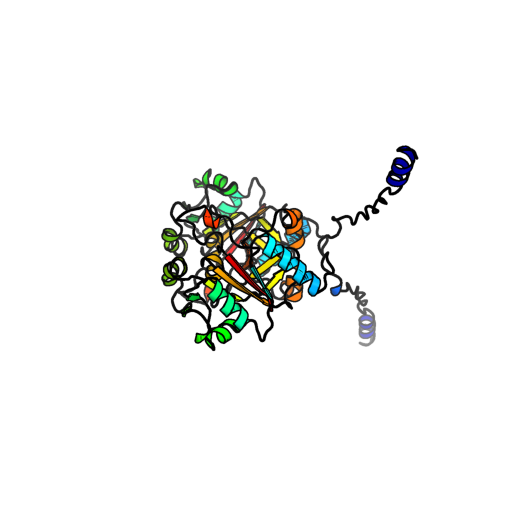1 95.75 47 MET B C 1
ATOM 2082 O O . MET B 1 47 ? 3.098 17.234 -4.629 1 95.75 47 MET B O 1
ATOM 2086 N N . VAL B 1 48 ? 4.699 18.641 -4.074 1 96 48 VAL B N 1
ATOM 2087 C CA . VAL B 1 48 ? 4.023 19.797 -4.668 1 96 48 VAL B CA 1
ATOM 2088 C C . VAL B 1 48 ? 3.926 19.609 -6.184 1 96 48 VAL B C 1
ATOM 2090 O O . VAL B 1 48 ? 2.924 19.984 -6.797 1 96 48 VAL B O 1
ATOM 2093 N N . ALA B 1 49 ? 4.949 19.016 -6.789 1 92.88 49 ALA B N 1
ATOM 2094 C CA . ALA B 1 49 ? 4.977 18.797 -8.234 1 92.88 49 ALA B CA 1
ATOM 2095 C C . ALA B 1 49 ? 3.801 17.922 -8.68 1 92.88 49 ALA B C 1
ATOM 2097 O O . ALA B 1 49 ? 3.33 18.047 -9.812 1 92.88 49 ALA B O 1
ATOM 2098 N N . VAL B 1 50 ? 3.311 17.156 -7.758 1 91.06 50 VAL B N 1
ATOM 2099 C CA . VAL B 1 50 ? 2.193 16.297 -8.125 1 91.06 50 VAL B CA 1
ATOM 2100 C C . VAL B 1 50 ? 0.916 16.781 -7.441 1 91.06 50 VAL B C 1
ATOM 2102 O O . VAL B 1 50 ? -0.016 16 -7.223 1 91.06 50 VAL B O 1
ATOM 2105 N N . ARG B 1 51 ? 0.921 17.969 -6.949 1 92.5 51 ARG B N 1
ATOM 2106 C CA . ARG B 1 51 ? -0.244 18.75 -6.535 1 92.5 51 ARG B CA 1
ATOM 2107 C C . ARG B 1 51 ? -0.674 18.375 -5.121 1 92.5 51 ARG B C 1
ATOM 2109 O O . ARG B 1 51 ? -1.818 18.625 -4.73 1 92.5 51 ARG B O 1
ATOM 2116 N N . ALA B 1 52 ? 0.211 17.766 -4.414 1 96.5 52 ALA B N 1
ATOM 2117 C CA . ALA B 1 52 ? -0.033 17.672 -2.979 1 96.5 52 ALA B CA 1
ATOM 2118 C C . ALA B 1 52 ? 0.276 18.984 -2.273 1 96.5 52 ALA B C 1
ATOM 2120 O O . ALA B 1 52 ? 1.108 19.766 -2.742 1 96.5 52 ALA B O 1
ATOM 2121 N N . GLU B 1 53 ? -0.433 19.219 -1.267 1 98 53 GLU B N 1
ATOM 2122 C CA . GLU B 1 53 ? -0.141 20.359 -0.413 1 98 53 GLU B CA 1
ATOM 2123 C C . GLU B 1 53 ? 0.761 19.969 0.753 1 98 53 GLU B C 1
ATOM 2125 O O . GLU B 1 53 ? 0.508 18.969 1.429 1 98 53 GLU B O 1
ATOM 2130 N N . VAL B 1 54 ? 1.811 20.75 0.945 1 98.62 54 VAL B N 1
ATOM 2131 C CA . VAL B 1 54 ? 2.715 20.484 2.059 1 98.62 54 VAL B CA 1
ATOM 2132 C C . VAL B 1 54 ? 2.781 21.719 2.971 1 98.62 54 VAL B C 1
ATOM 2134 O O . VAL B 1 54 ? 3.027 22.828 2.506 1 98.62 54 VAL B O 1
ATOM 2137 N N . HIS B 1 55 ? 2.514 21.469 4.223 1 98.62 55 HIS B N 1
ATOM 2138 C CA . HIS B 1 55 ? 2.604 22.516 5.234 1 98.62 55 HIS B CA 1
ATOM 2139 C C . HIS B 1 55 ? 3.67 22.188 6.273 1 98.62 55 HIS B C 1
ATOM 2141 O O . HIS B 1 55 ? 3.75 21.062 6.75 1 98.62 55 HIS B O 1
ATOM 2147 N N . HIS B 1 56 ? 4.426 23.172 6.633 1 98 56 HIS B N 1
ATOM 2148 C CA . HIS B 1 56 ? 5.426 23.031 7.684 1 98 56 HIS B CA 1
ATOM 2149 C C . HIS B 1 56 ? 4.887 23.5 9.031 1 98 56 HIS B C 1
ATOM 2151 O O . HIS B 1 56 ? 4.207 24.531 9.102 1 98 56 HIS B O 1
ATOM 2157 N N . ALA B 1 57 ? 5.117 22.703 9.992 1 98.31 57 ALA B N 1
ATOM 2158 C CA . ALA B 1 57 ? 4.676 23.016 11.352 1 98.31 57 ALA B CA 1
ATOM 2159 C C . ALA B 1 57 ? 5.676 22.5 12.383 1 98.31 57 ALA B C 1
ATOM 2161 O O . ALA B 1 57 ? 6.73 21.969 12.031 1 98.31 57 ALA B O 1
ATOM 2162 N N . THR B 1 58 ? 5.445 22.812 13.648 1 97.5 58 THR B N 1
ATOM 2163 C CA . THR B 1 58 ? 6.18 22.281 14.789 1 97.5 58 THR B CA 1
ATOM 2164 C C . THR B 1 58 ? 5.266 21.453 15.688 1 97.5 58 THR B C 1
ATOM 2166 O O . THR B 1 58 ? 4.043 21.484 15.523 1 97.5 58 THR B O 1
ATOM 2169 N N . PRO B 1 59 ? 5.891 20.703 16.578 1 95.56 59 PRO B N 1
ATOM 2170 C CA . PRO B 1 59 ? 5.055 19.969 17.531 1 95.56 59 PRO B CA 1
ATOM 2171 C C . PRO B 1 59 ? 4.082 20.875 18.297 1 95.56 59 PRO B C 1
ATOM 2173 O O . PRO B 1 59 ? 3.008 20.422 18.703 1 95.56 59 PRO B O 1
ATOM 2176 N N . GLU B 1 60 ? 4.398 22.141 18.328 1 96.12 60 GLU B N 1
ATOM 2177 C CA . GLU B 1 60 ? 3.574 23.078 19.078 1 96.12 60 GLU B CA 1
ATOM 2178 C C . GLU B 1 60 ? 2.516 23.719 18.188 1 96.12 60 GLU B C 1
ATOM 2180 O O . GLU B 1 60 ? 1.495 24.203 18.688 1 96.12 60 GLU B O 1
ATOM 2185 N N . THR B 1 61 ? 2.754 23.672 16.875 1 98.06 61 THR B N 1
ATOM 2186 C CA . THR B 1 61 ? 1.884 24.5 16.047 1 98.06 61 THR B CA 1
ATOM 2187 C C . THR B 1 61 ? 1.069 23.641 15.094 1 98.06 61 THR B C 1
ATOM 2189 O O . THR B 1 61 ? 0.192 24.141 14.391 1 98.06 61 THR B O 1
ATOM 2192 N N . TRP B 1 62 ? 1.316 22.312 15.016 1 98.25 62 TRP B N 1
ATOM 2193 C CA . TRP B 1 62 ? 0.731 21.484 13.969 1 98.25 62 TRP B CA 1
ATOM 2194 C C . TRP B 1 62 ? -0.788 21.438 14.094 1 98.25 62 TRP B C 1
ATOM 2196 O O . TRP B 1 62 ? -1.496 21.391 13.086 1 98.25 62 TRP B O 1
ATOM 2206 N N . LEU B 1 63 ? -1.316 21.516 15.25 1 98.38 63 LEU B N 1
ATOM 2207 C CA . LEU B 1 63 ? -2.764 21.547 15.43 1 98.38 63 LEU B CA 1
ATOM 2208 C C . LEU B 1 63 ? -3.373 22.797 14.805 1 98.38 63 LEU B C 1
ATOM 2210 O O . LEU B 1 63 ? -4.441 22.734 14.195 1 98.38 63 LEU B O 1
ATOM 2214 N N . ASP B 1 64 ? -2.707 23.938 14.992 1 98.5 64 ASP B N 1
ATOM 2215 C CA . ASP B 1 64 ? -3.15 25.172 14.352 1 98.5 64 ASP B CA 1
ATOM 2216 C C . ASP B 1 64 ? -3.176 25.031 12.836 1 98.5 64 ASP B C 1
ATOM 2218 O O . ASP B 1 64 ? -4.125 25.469 12.18 1 98.5 64 ASP B O 1
ATOM 2222 N N . VAL B 1 65 ? -2.15 24.406 12.352 1 98.69 65 VAL B N 1
ATOM 2223 C CA . VAL B 1 65 ? -2.033 24.234 10.914 1 98.69 65 VAL B CA 1
ATOM 2224 C C . VAL B 1 65 ? -3.166 23.344 10.406 1 98.69 65 VAL B C 1
ATOM 2226 O O . VAL B 1 65 ? -3.799 23.656 9.391 1 98.69 65 VAL B O 1
ATOM 2229 N N . VAL B 1 66 ? -3.438 22.219 11.07 1 98.75 66 VAL B N 1
ATOM 2230 C CA . VAL B 1 66 ? -4.523 21.328 10.672 1 98.75 66 VAL B CA 1
ATOM 2231 C C . VAL B 1 66 ? -5.848 22.078 10.695 1 98.75 66 VAL B C 1
ATOM 2233 O O . VAL B 1 66 ? -6.66 21.953 9.773 1 98.75 66 VAL B O 1
ATOM 2236 N N . SER B 1 67 ? -6.066 22.828 11.734 1 98.69 67 SER B N 1
ATOM 2237 C CA . SER B 1 67 ? -7.285 23.625 11.859 1 98.69 67 SER B CA 1
ATOM 2238 C C . SER B 1 67 ? -7.434 24.594 10.695 1 98.69 67 SER B C 1
ATOM 2240 O O . SER B 1 67 ? -8.516 24.719 10.117 1 98.69 67 SER B O 1
ATOM 2242 N N . GLN B 1 68 ? -6.398 25.25 10.383 1 98.62 68 GLN B N 1
ATOM 2243 C CA . GLN B 1 68 ? -6.402 26.203 9.273 1 98.62 68 GLN B CA 1
ATOM 2244 C C . GLN B 1 68 ? -6.699 25.516 7.953 1 98.62 68 GLN B C 1
ATOM 2246 O O . GLN B 1 68 ? -7.445 26.031 7.121 1 98.62 68 GLN B O 1
ATOM 2251 N N . VAL B 1 69 ? -6.09 24.359 7.758 1 98.69 69 VAL B N 1
ATOM 2252 C CA . VAL B 1 69 ? -6.32 23.578 6.547 1 98.69 69 VAL B CA 1
ATOM 2253 C C . VAL B 1 69 ? -7.797 23.203 6.449 1 98.69 69 VAL B C 1
ATOM 2255 O O . VAL B 1 69 ? -8.406 23.328 5.387 1 98.69 69 VAL B O 1
ATOM 2258 N N . CYS B 1 70 ? -8.359 22.734 7.523 1 98.69 70 CYS B N 1
ATOM 2259 C CA . CYS B 1 70 ? -9.766 22.344 7.547 1 98.69 70 CYS B CA 1
ATOM 2260 C C . CYS B 1 70 ? -10.656 23.531 7.168 1 98.69 70 CYS B C 1
ATOM 2262 O O . CYS B 1 70 ? -11.578 23.391 6.359 1 98.69 70 CYS B O 1
ATOM 2264 N N . ALA B 1 71 ? -10.367 24.656 7.758 1 98.25 71 ALA B N 1
ATOM 2265 C CA . ALA B 1 71 ? -11.148 25.859 7.492 1 98.25 71 ALA B CA 1
ATOM 2266 C C . ALA B 1 71 ? -11.008 26.297 6.035 1 98.25 71 ALA B C 1
ATOM 2268 O O . ALA B 1 71 ? -12.008 26.594 5.375 1 98.25 71 ALA B O 1
ATOM 2269 N N . ALA B 1 72 ? -9.82 26.359 5.566 1 98.38 72 ALA B N 1
ATOM 2270 C CA . ALA B 1 72 ? -9.539 26.797 4.199 1 98.38 72 ALA B CA 1
ATOM 2271 C C . ALA B 1 72 ? -10.25 25.922 3.18 1 98.38 72 ALA B C 1
ATOM 2273 O O . ALA B 1 72 ? -10.688 26.391 2.129 1 98.38 72 ALA B O 1
ATOM 2274 N N . LYS B 1 73 ? -10.422 24.641 3.467 1 97.94 73 LYS B N 1
ATOM 2275 C CA . LYS B 1 73 ? -11.016 23.703 2.525 1 97.94 73 LYS B CA 1
ATOM 2276 C C . LYS B 1 73 ? -12.516 23.562 2.75 1 97.94 73 LYS B C 1
ATOM 2278 O O . LYS B 1 73 ? -13.195 22.844 2.021 1 97.94 73 LYS B O 1
ATOM 2283 N N . GLY B 1 74 ? -13.008 24.203 3.76 1 98.12 74 GLY B N 1
ATOM 2284 C CA . GLY B 1 74 ? -14.43 24.188 4.043 1 98.12 74 GLY B CA 1
ATOM 2285 C C . GLY B 1 74 ? -14.945 22.828 4.445 1 98.12 74 GLY B C 1
ATOM 2286 O O . GLY B 1 74 ? -16.047 22.422 4.047 1 98.12 74 GLY B O 1
ATOM 2287 N N . LEU B 1 75 ? -14.156 22.125 5.242 1 98 75 LEU B N 1
ATOM 2288 C CA . LEU B 1 75 ? -14.539 20.766 5.633 1 98 75 LEU B CA 1
ATOM 2289 C C . LEU B 1 75 ? -15.641 20.797 6.688 1 98 75 LEU B C 1
ATOM 2291 O O . LEU B 1 75 ? -15.57 21.578 7.645 1 98 75 LEU B O 1
ATOM 2295 N N . SER B 1 76 ? -16.594 19.969 6.527 1 97.88 76 SER B N 1
ATOM 2296 C CA . SER B 1 76 ? -17.672 19.875 7.508 1 97.88 76 SER B CA 1
ATOM 2297 C C . SER B 1 76 ? -17.359 18.828 8.57 1 97.88 76 SER B C 1
ATOM 2299 O O . SER B 1 76 ? -17.906 18.875 9.68 1 97.88 76 SER B O 1
ATOM 2301 N N . ASN B 1 77 ? -16.5 17.875 8.203 1 97.44 77 ASN B N 1
ATOM 2302 C CA . ASN B 1 77 ? -16.125 16.844 9.156 1 97.44 77 ASN B CA 1
ATOM 2303 C C . ASN B 1 77 ? -14.734 16.297 8.844 1 97.44 77 ASN B C 1
ATOM 2305 O O . ASN B 1 77 ? -14.195 16.516 7.762 1 97.44 77 ASN B O 1
ATOM 2309 N N . LEU B 1 78 ? -14.188 15.648 9.82 1 97.44 78 LEU B N 1
ATOM 2310 C CA . LEU B 1 78 ? -12.859 15.039 9.758 1 97.44 78 LEU B CA 1
ATOM 2311 C C . LEU B 1 78 ? -12.852 13.695 10.469 1 97.44 78 LEU B C 1
ATOM 2313 O O . LEU B 1 78 ? -13.203 13.609 11.648 1 97.44 78 LEU B O 1
ATOM 2317 N N . LEU B 1 79 ? -12.461 12.664 9.734 1 95.56 79 LEU B N 1
ATOM 2318 C CA . LEU B 1 79 ? -12.336 11.336 10.328 1 95.56 79 LEU B CA 1
ATOM 2319 C C . LEU B 1 79 ? -10.977 11.172 11 1 95.56 79 LEU B C 1
ATOM 2321 O O . LEU B 1 79 ? -9.938 11.289 10.352 1 95.56 79 LEU B O 1
ATOM 2325 N N . VAL B 1 80 ? -11.016 10.969 12.312 1 96.44 80 VAL B N 1
ATOM 2326 C CA . VAL B 1 80 ? -9.805 10.875 13.125 1 96.44 80 VAL B CA 1
ATOM 2327 C C . VAL B 1 80 ? -9.969 9.773 14.172 1 96.44 80 VAL B C 1
ATOM 2329 O O . VAL B 1 80 ? -10.969 9.742 14.898 1 96.44 80 VAL B O 1
ATOM 2332 N N . SER B 1 81 ? -8.953 8.867 14.203 1 94.12 81 SER B N 1
ATOM 2333 C CA . SER B 1 81 ? -8.992 7.855 15.25 1 94.12 81 SER B CA 1
ATOM 2334 C C . SER B 1 81 ? -8.664 8.469 16.609 1 94.12 81 SER B C 1
ATOM 2336 O O . SER B 1 81 ? -7.645 9.141 16.766 1 94.12 81 SER B O 1
ATOM 2338 N N . PRO B 1 82 ? -9.516 8.211 17.625 1 95 82 PRO B N 1
ATOM 2339 C CA . PRO B 1 82 ? -9.219 8.719 18.969 1 95 82 PRO B CA 1
ATOM 2340 C C . PRO B 1 82 ? -8.172 7.875 19.688 1 95 82 PRO B C 1
ATOM 2342 O O . PRO B 1 82 ? -7.805 8.188 20.828 1 95 82 PRO B O 1
ATOM 2345 N N . GLU B 1 83 ? -7.695 6.812 19.031 1 93.44 83 GLU B N 1
ATOM 2346 C CA . GLU B 1 83 ? -6.836 5.859 19.719 1 93.44 83 GLU B CA 1
ATOM 2347 C C . GLU B 1 83 ? -5.363 6.137 19.438 1 93.44 83 GLU B C 1
ATOM 2349 O O . GLU B 1 83 ? -4.488 5.688 20.172 1 93.44 83 GLU B O 1
ATOM 2354 N N . THR B 1 84 ? -5.141 6.852 18.391 1 94.56 84 THR B N 1
ATOM 2355 C CA . THR B 1 84 ? -3.752 7.152 18.062 1 94.56 84 THR B CA 1
ATOM 2356 C C . THR B 1 84 ? -3.248 8.336 18.875 1 94.56 84 THR B C 1
ATOM 2358 O O . THR B 1 84 ? -4.043 9.133 19.391 1 94.56 84 THR B O 1
ATOM 2361 N N . MET B 1 85 ? -1.933 8.469 18.969 1 95.5 85 MET B N 1
ATOM 2362 C CA . MET B 1 85 ? -1.331 9.562 19.734 1 95.5 85 MET B CA 1
ATOM 2363 C C . MET B 1 85 ? -1.745 10.914 19.172 1 95.5 85 MET B C 1
ATOM 2365 O O . MET B 1 85 ? -2.162 11.805 19.922 1 95.5 85 MET B O 1
ATOM 2369 N N . LEU B 1 86 ? -1.686 11.07 17.922 1 96.38 86 LEU B N 1
ATOM 2370 C CA . LEU B 1 86 ? -2.043 12.328 17.281 1 96.38 86 LEU B CA 1
ATOM 2371 C C . LEU B 1 86 ? -3.551 12.555 17.328 1 96.38 86 LEU B C 1
ATOM 2373 O O . LEU B 1 86 ? -4.008 13.68 17.547 1 96.38 86 LEU B O 1
ATOM 2377 N N . GLY B 1 87 ? -4.273 11.484 17.062 1 97.38 87 GLY B N 1
ATOM 2378 C CA . GLY B 1 87 ? -5.723 11.586 17.109 1 97.38 87 GLY B CA 1
ATOM 2379 C C . GLY B 1 87 ? -6.246 12.039 18.453 1 97.38 87 GLY B C 1
ATOM 2380 O O . GLY B 1 87 ? -7.188 12.828 18.531 1 97.38 87 GLY B O 1
ATOM 2381 N N . LYS B 1 88 ? -5.617 11.586 19.5 1 97.62 88 LYS B N 1
ATOM 2382 C CA . LYS B 1 88 ? -5.996 11.984 20.859 1 97.62 88 LYS B CA 1
ATOM 2383 C C . LYS B 1 88 ? -5.836 13.492 21.047 1 97.62 88 LYS B C 1
ATOM 2385 O O . LYS B 1 88 ? -6.664 14.133 21.688 1 97.62 88 LYS B O 1
ATOM 2390 N N . GLN B 1 89 ? -4.82 14.008 20.5 1 97.62 89 GLN B N 1
ATOM 2391 C CA . GLN B 1 89 ? -4.57 15.445 20.609 1 97.62 89 GLN B CA 1
ATOM 2392 C C . GLN B 1 89 ? -5.625 16.25 19.859 1 97.62 89 GLN B C 1
ATOM 2394 O O . GLN B 1 89 ? -6.066 17.297 20.328 1 97.62 89 GLN B O 1
ATOM 2399 N N . LEU B 1 90 ? -5.996 15.75 18.719 1 98.12 90 LEU B N 1
ATOM 2400 C CA . LEU B 1 90 ? -7.055 16.422 17.969 1 98.12 90 LEU B CA 1
ATOM 2401 C C . LEU B 1 90 ? -8.383 16.359 18.719 1 98.12 90 LEU B C 1
ATOM 2403 O O . LEU B 1 90 ? -9.07 17.375 18.859 1 98.12 90 LEU B O 1
ATOM 2407 N N . HIS B 1 91 ? -8.641 15.195 19.25 1 97.81 91 HIS B N 1
ATOM 2408 C CA . HIS B 1 91 ? -9.898 15.016 19.953 1 97.81 91 HIS B CA 1
ATOM 2409 C C . HIS B 1 91 ? -9.938 15.852 21.234 1 97.81 91 HIS B C 1
ATOM 2411 O O . HIS B 1 91 ? -11.008 16.312 21.641 1 97.81 91 HIS B O 1
ATOM 2417 N N . ALA B 1 92 ? -8.844 16.094 21.859 1 97.62 92 ALA B N 1
ATOM 2418 C CA . ALA B 1 92 ? -8.758 16.906 23.078 1 97.62 92 ALA B CA 1
ATOM 2419 C C . ALA B 1 92 ? -9.109 18.359 22.797 1 97.62 92 ALA B C 1
ATOM 2421 O O . ALA B 1 92 ? -9.453 19.109 23.719 1 97.62 92 ALA B O 1
ATOM 2422 N N . GLN B 1 93 ? -8.953 18.766 21.594 1 97.5 93 GLN B N 1
ATOM 2423 C CA . GLN B 1 93 ? -9.273 20.125 21.172 1 97.5 93 GLN B CA 1
ATOM 2424 C C . GLN B 1 93 ? -10.305 20.141 20.062 1 97.5 93 GLN B C 1
ATOM 2426 O O . GLN B 1 93 ? -10.148 20.844 19.062 1 97.5 93 GLN B O 1
ATOM 2431 N N . ALA B 1 94 ? -11.281 19.328 20.203 1 97.31 94 ALA B N 1
ATOM 2432 C CA . ALA B 1 94 ? -12.258 19.031 19.156 1 97.31 94 ALA B CA 1
ATOM 2433 C C . ALA B 1 94 ? -12.93 20.312 18.672 1 97.31 94 ALA B C 1
ATOM 2435 O O . ALA B 1 94 ? -13.297 20.422 17.5 1 97.31 94 ALA B O 1
ATOM 2436 N N . ASP B 1 95 ? -13.086 21.344 19.484 1 96.94 95 ASP B N 1
ATOM 2437 C CA . ASP B 1 95 ? -13.805 22.562 19.156 1 96.94 95 ASP B CA 1
ATOM 2438 C C . ASP B 1 95 ? -13.062 23.375 18.078 1 96.94 95 ASP B C 1
ATOM 2440 O O . ASP B 1 95 ? -13.641 24.266 17.453 1 96.94 95 ASP B O 1
ATOM 2444 N N . ARG B 1 96 ? -11.828 23.062 17.891 1 97.38 96 ARG B N 1
ATOM 2445 C CA . ARG B 1 96 ? -11 23.797 16.938 1 97.38 96 ARG B CA 1
ATOM 2446 C C . ARG B 1 96 ? -11.148 23.219 15.523 1 97.38 96 ARG B C 1
ATOM 2448 O O . ARG B 1 96 ? -10.617 23.781 14.562 1 97.38 96 ARG B O 1
ATOM 2455 N N . PHE B 1 97 ? -11.867 22.141 15.43 1 98.19 97 PHE B N 1
ATOM 2456 C CA . PHE B 1 97 ? -11.945 21.406 14.18 1 98.19 97 PHE B CA 1
ATOM 2457 C C . PHE B 1 97 ? -13.398 21.188 13.766 1 98.19 97 PHE B C 1
ATOM 2459 O O . PHE B 1 97 ? -14.312 21.375 14.57 1 98.19 97 PHE B O 1
ATOM 2466 N N . PRO B 1 98 ? -13.578 20.891 12.477 1 98.19 98 PRO B N 1
ATOM 2467 C CA . PRO B 1 98 ? -14.922 20.422 12.133 1 98.19 98 PRO B CA 1
ATOM 2468 C C . PRO B 1 98 ? -15.344 19.188 12.922 1 98.19 98 PRO B C 1
ATOM 2470 O O . PRO B 1 98 ? -14.539 18.641 13.688 1 98.19 98 PRO B O 1
ATOM 2473 N N . ALA B 1 99 ? -16.594 18.797 12.711 1 97.69 99 ALA B N 1
ATOM 2474 C CA . ALA B 1 99 ? -17.062 17.625 13.445 1 97.69 99 ALA B CA 1
ATOM 2475 C C . ALA B 1 99 ? -16.109 16.438 13.273 1 97.69 99 ALA B C 1
ATOM 2477 O O . ALA B 1 99 ? -15.797 16.047 12.148 1 97.69 99 ALA B O 1
ATOM 2478 N N . LEU B 1 100 ? -15.672 15.906 14.398 1 96.88 100 LEU B N 1
ATOM 2479 C CA . LEU B 1 100 ? -14.773 14.758 14.344 1 96.88 100 LEU B CA 1
ATOM 2480 C C . LEU B 1 100 ? -15.57 13.453 14.305 1 96.88 100 LEU B C 1
ATOM 2482 O O . LEU B 1 100 ? -16.438 13.227 15.141 1 96.88 100 LEU B O 1
ATOM 2486 N N . LYS B 1 101 ? -15.219 12.703 13.289 1 93.44 101 LYS B N 1
ATOM 2487 C CA . LYS B 1 101 ? -15.812 11.383 13.156 1 93.44 101 LYS B CA 1
ATOM 2488 C C . LYS B 1 101 ? -14.812 10.289 13.523 1 93.44 101 LYS B C 1
ATOM 2490 O O . LYS B 1 101 ? -13.602 10.469 13.383 1 93.44 101 LYS B O 1
ATOM 2495 N N . THR B 1 102 ? -15.359 9.156 14.055 1 90.12 102 THR B N 1
ATOM 2496 C CA . THR B 1 102 ? -14.531 8.016 14.43 1 90.12 102 THR B CA 1
ATOM 2497 C C . THR B 1 102 ? -15.086 6.727 13.82 1 90.12 102 THR B C 1
ATOM 2499 O O . THR B 1 102 ? -16.25 6.668 13.43 1 90.12 102 THR B O 1
ATOM 2502 N N . TYR B 1 103 ? -14.109 5.73 13.68 1 76.12 103 TYR B N 1
ATOM 2503 C CA . TYR B 1 103 ? -14.523 4.398 13.25 1 76.12 103 TYR B CA 1
ATOM 2504 C C . TYR B 1 103 ? -15.203 3.641 14.383 1 76.12 103 TYR B C 1
ATOM 2506 O O . TYR B 1 103 ? -14.523 3.113 15.273 1 76.12 103 TYR B O 1
ATOM 2514 N N . ASP B 1 104 ? -16.344 3.992 14.805 1 66.44 104 ASP B N 1
ATOM 2515 C CA . ASP B 1 104 ? -16.969 3.367 15.969 1 66.44 104 ASP B CA 1
ATOM 2516 C C . ASP B 1 104 ? -17.75 2.121 15.57 1 66.44 104 ASP B C 1
ATOM 2518 O O . ASP B 1 104 ? -18.266 1.403 16.438 1 66.44 104 ASP B O 1
ATOM 2522 N N . GLN B 1 105 ? -17.969 1.924 14.375 1 59.16 105 GLN B N 1
ATOM 2523 C CA . GLN B 1 105 ? -18.797 0.795 13.945 1 59.16 105 GLN B CA 1
ATOM 2524 C C . GLN B 1 105 ? -18.016 -0.133 13.023 1 59.16 105 GLN B C 1
ATOM 2526 O O . GLN B 1 105 ? -16.969 0.245 12.492 1 59.16 105 GLN B O 1
ATOM 2531 N N . PRO B 1 106 ? -18.594 -1.351 12.945 1 56.31 106 PRO B N 1
ATOM 2532 C CA . PRO B 1 106 ? -17.953 -2.289 12.016 1 56.31 106 PRO B CA 1
ATOM 2533 C C . PRO B 1 106 ? -17.781 -1.709 10.617 1 56.31 106 PRO B C 1
ATOM 2535 O O . PRO B 1 106 ? -18.594 -0.889 10.18 1 56.31 106 PRO B O 1
ATOM 2538 N N . ILE B 1 107 ? -16.688 -1.932 9.992 1 54.97 107 ILE B N 1
ATOM 2539 C CA . ILE B 1 107 ? -16.25 -1.392 8.711 1 54.97 107 ILE B CA 1
ATOM 2540 C C . ILE B 1 107 ? -17.391 -1.474 7.699 1 54.97 107 ILE B C 1
ATOM 2542 O O . ILE B 1 107 ? -17.609 -0.546 6.914 1 54.97 107 ILE B O 1
ATOM 2546 N N . GLU B 1 108 ? -18.156 -2.578 7.766 1 53.62 108 GLU B N 1
ATOM 2547 C CA . GLU B 1 108 ? -19.219 -2.791 6.777 1 53.62 108 GLU B CA 1
ATOM 2548 C C . GLU B 1 108 ? -20.234 -1.667 6.816 1 53.62 108 GLU B C 1
ATOM 2550 O O . GLU B 1 108 ? -20.75 -1.253 5.777 1 53.62 108 GLU B O 1
ATOM 2555 N N . SER B 1 109 ? -20.516 -1.237 7.957 1 56.53 109 SER B N 1
ATOM 2556 C CA . SER B 1 109 ? -21.531 -0.196 8.109 1 56.53 109 SER B CA 1
ATOM 2557 C C . SER B 1 109 ? -20.953 1.179 7.77 1 56.53 109 SER B C 1
ATOM 2559 O O . SER B 1 109 ? -21.703 2.107 7.465 1 56.53 109 SER B O 1
ATOM 2561 N N . TRP B 1 110 ? -19.688 1.196 7.578 1 58.91 110 TRP B N 1
ATOM 2562 C CA . TRP B 1 110 ? -19.016 2.486 7.465 1 58.91 110 TRP B CA 1
ATOM 2563 C C . TRP B 1 110 ? -18.656 2.793 6.008 1 58.91 110 TRP B C 1
ATOM 2565 O O . TRP B 1 110 ? -18.234 3.902 5.688 1 58.91 110 TRP B O 1
ATOM 2575 N N . LYS B 1 111 ? -18.938 1.906 5.191 1 61.31 111 LYS B N 1
ATOM 2576 C CA . LYS B 1 111 ? -18.547 2.137 3.809 1 61.31 111 LYS B CA 1
ATOM 2577 C C . LYS B 1 111 ? -19.312 3.295 3.195 1 61.31 111 LYS B C 1
ATOM 2579 O O . LYS B 1 111 ? -18.734 4.215 2.621 1 61.31 111 LYS B O 1
ATOM 2584 N N . GLN B 1 112 ? -20.578 3.201 3.367 1 66.44 112 GLN B N 1
ATOM 2585 C CA . GLN B 1 112 ? -21.391 4.277 2.799 1 66.44 112 GLN B CA 1
ATOM 2586 C C . GLN B 1 112 ? -21.016 5.625 3.416 1 66.44 112 GLN B C 1
ATOM 2588 O O . GLN B 1 112 ? -20.938 6.633 2.713 1 66.44 112 GLN B O 1
ATOM 2593 N N . GLU B 1 113 ? -20.812 5.559 4.684 1 75.12 113 GLU B N 1
ATOM 2594 C CA . GLU B 1 113 ? -20.453 6.793 5.371 1 75.12 113 GLU B CA 1
ATOM 2595 C C . GLU B 1 113 ? -19.094 7.309 4.906 1 75.12 113 GLU B C 1
ATOM 2597 O O . GLU B 1 113 ? -18.922 8.508 4.707 1 75.12 113 GLU B O 1
ATOM 2602 N N . LEU B 1 114 ? -18.188 6.453 4.715 1 76.19 114 LEU B N 1
ATOM 2603 C CA . LEU B 1 114 ? -16.828 6.82 4.316 1 76.19 114 LEU B CA 1
ATOM 2604 C C . LEU B 1 114 ? -16.812 7.434 2.92 1 76.19 114 LEU B C 1
ATOM 2606 O O . LEU B 1 114 ? -16.078 8.383 2.658 1 76.19 114 LEU B O 1
ATOM 2610 N N . PHE B 1 115 ? -17.688 6.93 2.16 1 74.44 115 PHE B N 1
ATOM 2611 C CA . PHE B 1 115 ? -17.703 7.352 0.765 1 74.44 115 PHE B CA 1
ATOM 2612 C C . PHE B 1 115 ? -18.469 8.664 0.599 1 74.44 115 PHE B C 1
ATOM 2614 O O . PHE B 1 115 ? -18.094 9.492 -0.233 1 74.44 115 PHE B O 1
ATOM 2621 N N . TYR B 1 116 ? -19.469 8.82 1.394 1 78.44 116 TYR B N 1
ATOM 2622 C CA . TYR B 1 116 ? -20.344 9.953 1.105 1 78.44 116 TYR B CA 1
ATOM 2623 C C . TYR B 1 116 ? -20.422 10.898 2.297 1 78.44 116 TYR B C 1
ATOM 2625 O O . TYR B 1 116 ? -20.859 12.039 2.164 1 78.44 116 TYR B O 1
ATOM 2633 N N . GLY B 1 117 ? -19.984 10.508 3.311 1 85.31 117 GLY B N 1
ATOM 2634 C CA . GLY B 1 117 ? -20.25 11.289 4.508 1 85.31 117 GLY B CA 1
ATOM 2635 C C . GLY B 1 117 ? -19 11.828 5.16 1 85.31 117 GLY B C 1
ATOM 2636 O O . GLY B 1 117 ? -19.062 12.492 6.191 1 85.31 117 GLY B O 1
ATOM 2637 N N . VAL B 1 118 ? -17.844 11.516 4.59 1 91.06 118 VAL B N 1
ATOM 2638 C CA . VAL B 1 118 ? -16.578 11.961 5.176 1 91.06 118 VAL B CA 1
ATOM 2639 C C . VAL B 1 118 ? -15.852 12.883 4.195 1 91.06 118 VAL B C 1
ATOM 2641 O O . VAL B 1 118 ? -15.539 12.477 3.074 1 91.06 118 VAL B O 1
ATOM 2644 N N . ASP B 1 119 ? -15.617 14.094 4.676 1 94.75 119 ASP B N 1
ATOM 2645 C CA . ASP B 1 119 ? -14.953 15.078 3.822 1 94.75 119 ASP B CA 1
ATOM 2646 C C . ASP B 1 119 ? -13.453 14.82 3.76 1 94.75 119 ASP B C 1
ATOM 2648 O O . ASP B 1 119 ? -12.828 15 2.711 1 94.75 119 ASP B O 1
ATOM 2652 N N . ALA B 1 120 ? -12.945 14.438 4.902 1 96.88 120 ALA B N 1
ATOM 2653 C CA . ALA B 1 120 ? -11.5 14.25 5 1 96.88 120 ALA B CA 1
ATOM 2654 C C . ALA B 1 120 ? -11.148 13.234 6.082 1 96.88 120 ALA B C 1
ATOM 2656 O O . ALA B 1 120 ? -11.914 13.047 7.031 1 96.88 120 ALA B O 1
ATOM 2657 N N . ALA B 1 121 ? -10.047 12.609 5.875 1 96.19 121 ALA B N 1
ATOM 2658 C CA . ALA B 1 121 ? -9.484 11.75 6.91 1 96.19 121 ALA B CA 1
ATOM 2659 C C . ALA B 1 121 ? -8.078 12.203 7.305 1 96.19 121 ALA B C 1
ATOM 2661 O O . ALA B 1 121 ? -7.336 12.727 6.477 1 96.19 121 ALA B O 1
ATOM 2662 N N . PHE B 1 122 ? -7.816 11.977 8.602 1 97.81 122 PHE B N 1
ATOM 2663 C CA . PHE B 1 122 ? -6.527 12.32 9.195 1 97.81 122 PHE B CA 1
ATOM 2664 C C . PHE B 1 122 ? -5.789 11.07 9.656 1 97.81 122 PHE B C 1
ATOM 2666 O O . PHE B 1 122 ? -6.344 10.258 10.398 1 97.81 122 PHE B O 1
ATOM 2673 N N . THR B 1 123 ? -4.562 10.898 9.133 1 96.81 123 THR B N 1
ATOM 2674 C CA . THR B 1 123 ? -3.766 9.766 9.586 1 96.81 123 THR B CA 1
ATOM 2675 C C . THR B 1 123 ? -2.346 10.203 9.93 1 96.81 123 THR B C 1
ATOM 2677 O O . THR B 1 123 ? -1.883 11.25 9.469 1 96.81 123 THR B O 1
ATOM 2680 N N . GLY B 1 124 ? -1.723 9.383 10.781 1 96.88 124 GLY B N 1
ATOM 2681 C CA . GLY B 1 124 ? -0.273 9.469 10.867 1 96.88 124 GLY B CA 1
ATOM 2682 C C . GLY B 1 124 ? 0.433 8.758 9.727 1 96.88 124 GLY B C 1
ATOM 2683 O O . GLY B 1 124 ? -0.211 8.297 8.781 1 96.88 124 GLY B O 1
ATOM 2684 N N . THR B 1 125 ? 1.723 8.805 9.766 1 97.12 125 THR B N 1
ATOM 2685 C CA . THR B 1 125 ? 2.574 8.078 8.836 1 97.12 125 THR B CA 1
ATOM 2686 C C . THR B 1 125 ? 3.711 7.375 9.57 1 97.12 125 THR B C 1
ATOM 2688 O O . THR B 1 125 ? 3.994 7.695 10.727 1 97.12 125 THR B O 1
ATOM 2691 N N . TYR B 1 126 ? 4.32 6.434 8.93 1 94.69 126 TYR B N 1
ATOM 2692 C CA . TYR B 1 126 ? 5.473 5.73 9.477 1 94.69 126 TYR B CA 1
ATOM 2693 C C . TYR B 1 126 ? 6.773 6.293 8.914 1 94.69 126 TYR B C 1
ATOM 2695 O O . TYR B 1 126 ? 7.859 5.785 9.211 1 94.69 126 TYR B O 1
ATOM 2703 N N . GLY B 1 127 ? 6.629 7.309 8.07 1 96.88 127 GLY B N 1
ATOM 2704 C CA . GLY B 1 127 ? 7.77 8 7.492 1 96.88 127 GLY B CA 1
ATOM 2705 C C . GLY B 1 127 ? 7.516 8.5 6.086 1 96.88 127 GLY B C 1
ATOM 2706 O O . GLY B 1 127 ? 6.398 8.391 5.574 1 96.88 127 GLY B O 1
ATOM 2707 N N . GLY B 1 128 ? 8.516 9.102 5.543 1 97.62 128 GLY B N 1
ATOM 2708 C CA . GLY B 1 128 ? 8.523 9.562 4.164 1 97.62 128 GLY B CA 1
ATOM 2709 C C . GLY B 1 128 ? 9.836 9.297 3.451 1 97.62 128 GLY B C 1
ATOM 2710 O O . GLY B 1 128 ? 10.836 8.984 4.09 1 97.62 128 GLY B O 1
ATOM 2711 N N . ILE B 1 129 ? 9.75 9.328 2.227 1 95.31 129 ILE B N 1
ATOM 2712 C CA . ILE B 1 129 ? 10.906 9.141 1.364 1 95.31 129 ILE B CA 1
ATOM 2713 C C . ILE B 1 129 ? 11.133 10.391 0.517 1 95.31 129 ILE B C 1
ATOM 2715 O O . ILE B 1 129 ? 10.305 10.734 -0.324 1 95.31 129 ILE B O 1
ATOM 2719 N N . ALA B 1 130 ? 12.25 10.984 0.678 1 95.81 130 ALA B N 1
ATOM 2720 C CA . ALA B 1 130 ? 12.57 12.242 0.004 1 95.81 130 ALA B CA 1
ATOM 2721 C C . ALA B 1 130 ? 12.805 12.016 -1.486 1 95.81 130 ALA B C 1
ATOM 2723 O O . ALA B 1 130 ? 12.383 12.82 -2.318 1 95.81 130 ALA B O 1
ATOM 2724 N N . GLU B 1 131 ? 13.438 10.961 -1.861 1 90.5 131 GLU B N 1
ATOM 2725 C CA . GLU B 1 131 ? 13.828 10.672 -3.238 1 90.5 131 GLU B CA 1
ATOM 2726 C C . GLU B 1 131 ? 12.609 10.648 -4.16 1 90.5 131 GLU B C 1
ATOM 2728 O O . GLU B 1 131 ? 12.68 11.117 -5.297 1 90.5 131 GLU B O 1
ATOM 2733 N N . THR B 1 132 ? 11.523 10.156 -3.611 1 92 132 THR B N 1
ATOM 2734 C CA . THR B 1 132 ? 10.383 9.914 -4.492 1 92 132 THR B CA 1
ATOM 2735 C C . THR B 1 132 ? 9.203 10.789 -4.098 1 92 132 THR B C 1
ATOM 2737 O O . THR B 1 132 ? 8.195 10.836 -4.809 1 92 132 THR B O 1
ATOM 2740 N N . GLY B 1 133 ? 9.359 11.562 -3.016 1 95.25 133 GLY B N 1
ATOM 2741 C CA . GLY B 1 133 ? 8.18 12.25 -2.527 1 95.25 133 GLY B CA 1
ATOM 2742 C C . GLY B 1 133 ? 7.047 11.305 -2.166 1 95.25 133 GLY B C 1
ATOM 2743 O O . GLY B 1 133 ? 5.973 11.352 -2.768 1 95.25 133 GLY B O 1
ATOM 2744 N N . THR B 1 134 ? 7.316 10.461 -1.164 1 96.56 134 THR B N 1
ATOM 2745 C CA . THR B 1 134 ? 6.402 9.375 -0.848 1 96.56 134 THR B CA 1
ATOM 2746 C C . THR B 1 134 ? 6.168 9.281 0.658 1 96.56 134 THR B C 1
ATOM 2748 O O . THR B 1 134 ? 7.109 9.398 1.445 1 96.56 134 THR B O 1
ATOM 2751 N N . LEU B 1 135 ? 4.902 9.094 1.015 1 97.75 135 LEU B N 1
ATOM 2752 C CA . LEU B 1 135 ? 4.559 8.773 2.395 1 97.75 135 LEU B CA 1
ATOM 2753 C C . LEU B 1 135 ? 4.508 7.262 2.607 1 97.75 135 LEU B C 1
ATOM 2755 O O . LEU B 1 135 ? 4.02 6.527 1.747 1 97.75 135 LEU B O 1
ATOM 2759 N N . ILE B 1 136 ? 5.004 6.82 3.732 1 96.69 136 ILE B N 1
ATOM 2760 C CA . ILE B 1 136 ? 4.824 5.441 4.18 1 96.69 136 ILE B CA 1
ATOM 2761 C C . ILE B 1 136 ? 3.68 5.371 5.188 1 96.69 136 ILE B C 1
ATOM 2763 O O . ILE B 1 136 ? 3.779 5.922 6.289 1 96.69 136 ILE B O 1
ATOM 2767 N N . VAL B 1 137 ? 2.605 4.707 4.777 1 94.88 137 VAL B N 1
ATOM 2768 C CA . VAL B 1 137 ? 1.437 4.566 5.641 1 94.88 137 VAL B CA 1
ATOM 2769 C C . VAL B 1 137 ? 1.206 3.094 5.965 1 94.88 137 VAL B C 1
ATOM 2771 O O . VAL B 1 137 ? 1.29 2.238 5.078 1 94.88 137 VAL B O 1
ATOM 2774 N N . MET B 1 138 ? 1.017 2.871 7.23 1 89.69 138 MET B N 1
ATOM 2775 C CA . MET B 1 138 ? 0.746 1.512 7.688 1 89.69 138 MET B CA 1
ATOM 2776 C C . MET B 1 138 ? -0.682 1.386 8.211 1 89.69 138 MET B C 1
ATOM 2778 O O . MET B 1 138 ? -0.966 1.76 9.352 1 89.69 138 MET B O 1
ATOM 2782 N N . PRO B 1 139 ? -1.527 0.808 7.383 1 85.81 139 PRO B N 1
ATOM 2783 C CA . PRO B 1 139 ? -2.904 0.638 7.852 1 85.81 139 PRO B CA 1
ATOM 2784 C C . PRO B 1 139 ? -2.992 -0.191 9.133 1 85.81 139 PRO B C 1
ATOM 2786 O O . PRO B 1 139 ? -2.205 -1.121 9.328 1 85.81 139 PRO B O 1
ATOM 2789 N N . SER B 1 140 ? -3.91 0.13 10.016 1 83.56 140 SER B N 1
ATOM 2790 C CA . SER B 1 140 ? -4.176 -0.548 11.273 1 83.56 140 SER B CA 1
ATOM 2791 C C . SER B 1 140 ? -5.664 -0.529 11.609 1 83.56 140 SER B C 1
ATOM 2793 O O . SER B 1 140 ? -6.465 0.037 10.867 1 83.56 140 SER B O 1
ATOM 2795 N N . ALA B 1 141 ? -5.992 -1.205 12.68 1 80.75 141 ALA B N 1
ATOM 2796 C CA . ALA B 1 141 ? -7.375 -1.173 13.141 1 80.75 141 ALA B CA 1
ATOM 2797 C C . ALA B 1 141 ? -7.812 0.252 13.469 1 80.75 141 ALA B C 1
ATOM 2799 O O . ALA B 1 141 ? -8.961 0.625 13.242 1 80.75 141 ALA B O 1
ATOM 2800 N N . ASP B 1 142 ? -6.906 1.028 13.953 1 86.19 142 ASP B N 1
ATOM 2801 C CA . ASP B 1 142 ? -7.219 2.404 14.328 1 86.19 142 ASP B CA 1
ATOM 2802 C C . ASP B 1 142 ? -7.227 3.32 13.109 1 86.19 142 ASP B C 1
ATOM 2804 O O . ASP B 1 142 ? -7.961 4.312 13.078 1 86.19 142 ASP B O 1
ATOM 2808 N N . GLU B 1 143 ? -6.43 2.984 12.148 1 89.06 143 GLU B N 1
ATOM 2809 C CA . GLU B 1 143 ? -6.359 3.736 10.898 1 89.06 143 GLU B CA 1
ATOM 2810 C C . GLU B 1 143 ? -6.391 2.803 9.688 1 89.06 143 GLU B C 1
ATOM 2812 O O . GLU B 1 143 ? -5.367 2.58 9.039 1 89.06 143 GLU B O 1
ATOM 2817 N N . PRO B 1 144 ? -7.559 2.34 9.469 1 83.12 144 PRO B N 1
ATOM 2818 C CA . PRO B 1 144 ? -7.688 1.391 8.359 1 83.12 144 PRO B CA 1
ATOM 2819 C C . PRO B 1 144 ? -7.316 2.006 7.012 1 83.12 144 PRO B C 1
ATOM 2821 O O . PRO B 1 144 ? -7.363 3.229 6.855 1 83.12 144 PRO B O 1
ATOM 2824 N N . ARG B 1 145 ? -7.027 1.209 6.086 1 81.94 145 ARG B N 1
ATOM 2825 C CA . ARG B 1 145 ? -6.547 1.599 4.766 1 81.94 145 ARG B CA 1
ATOM 2826 C C . ARG B 1 145 ? -7.539 2.531 4.074 1 81.94 145 ARG B C 1
ATOM 2828 O O . ARG B 1 145 ? -7.137 3.441 3.346 1 81.94 145 ARG B O 1
ATOM 2835 N N . LEU B 1 146 ? -8.75 2.324 4.262 1 80.44 146 LEU B N 1
ATOM 2836 C CA . LEU B 1 146 ? -9.789 3.076 3.568 1 80.44 146 LEU B CA 1
ATOM 2837 C C . LEU B 1 146 ? -9.766 4.543 3.982 1 80.44 146 LEU B C 1
ATOM 2839 O O . LEU B 1 146 ? -10.25 5.41 3.246 1 80.44 146 LEU B O 1
ATOM 2843 N N . MET B 1 147 ? -9.148 4.797 5.133 1 86.88 147 MET B N 1
ATOM 2844 C CA . MET B 1 147 ? -9.094 6.176 5.613 1 86.88 147 MET B CA 1
ATOM 2845 C C . MET B 1 147 ? -8.227 7.039 4.703 1 86.88 147 MET B C 1
ATOM 2847 O O . MET B 1 147 ? -8.492 8.227 4.527 1 86.88 147 MET B O 1
ATOM 2851 N N . SER B 1 148 ? -7.234 6.398 4.164 1 90.56 148 SER B N 1
ATOM 2852 C CA . SE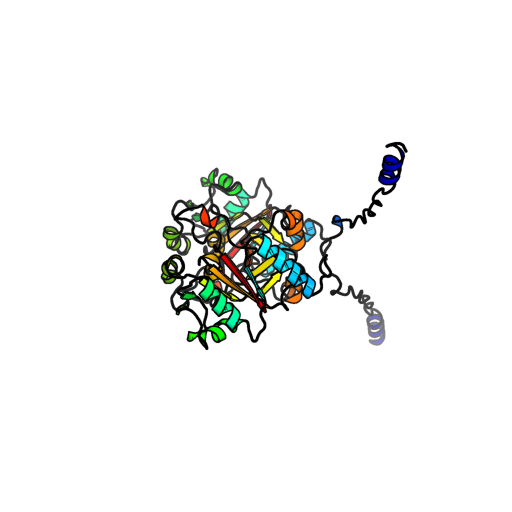R B 1 148 ? -6.316 7.164 3.326 1 90.56 148 SER B CA 1
ATOM 2853 C C . SER B 1 148 ? -6.711 7.082 1.856 1 90.56 148 SER B C 1
ATOM 2855 O O . SER B 1 148 ? -6.207 7.844 1.029 1 90.56 148 SER B O 1
ATOM 2857 N N . LEU B 1 149 ? -7.641 6.258 1.521 1 84.31 149 LEU B N 1
ATOM 2858 C CA . LEU B 1 149 ? -7.91 5.988 0.113 1 84.31 149 LEU B CA 1
ATOM 2859 C C . LEU B 1 149 ? -9.234 6.617 -0.316 1 84.31 149 LEU B C 1
ATOM 2861 O O . LEU B 1 149 ? -9.367 7.086 -1.45 1 84.31 149 LEU B O 1
ATOM 2865 N N . VAL B 1 150 ? -10.219 6.73 0.513 1 83.19 150 VAL B N 1
ATOM 2866 C CA . VAL B 1 150 ? -11.586 6.918 0.059 1 83.19 150 VAL B CA 1
ATOM 2867 C C . VAL B 1 150 ? -11.984 8.391 0.204 1 83.19 150 VAL B C 1
ATOM 2869 O O . VAL B 1 150 ? -12.523 8.984 -0.729 1 83.19 150 VAL B O 1
ATOM 2872 N N . PRO B 1 151 ? -11.766 8.992 1.424 1 89.44 151 PRO B N 1
ATOM 2873 C CA . PRO B 1 151 ? -12.203 10.383 1.542 1 89.44 151 PRO B CA 1
ATOM 2874 C C . PRO B 1 151 ? -11.547 11.297 0.515 1 89.44 151 PRO B C 1
ATOM 2876 O O . PRO B 1 151 ? -10.375 11.109 0.173 1 89.44 151 PRO B O 1
ATOM 2879 N N . PRO B 1 152 ? -12.297 12.289 0.071 1 90.94 152 PRO B N 1
ATOM 2880 C CA . PRO B 1 152 ? -11.773 13.195 -0.955 1 90.94 152 PRO B CA 1
ATOM 2881 C C . PRO B 1 152 ? -10.477 13.891 -0.529 1 90.94 152 PRO B C 1
ATOM 2883 O O . PRO B 1 152 ? -9.617 14.164 -1.367 1 90.94 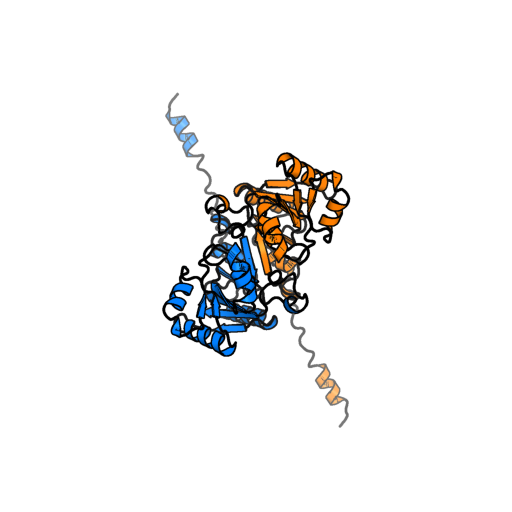152 PRO B O 1
ATOM 2886 N N . VAL B 1 153 ? -10.375 14.148 0.754 1 95.69 153 VAL B N 1
ATOM 2887 C CA . VAL B 1 153 ? -9.172 14.797 1.264 1 95.69 153 VAL B CA 1
ATOM 2888 C C . VAL B 1 153 ? -8.477 13.883 2.275 1 95.69 153 VAL B C 1
ATOM 2890 O O . VAL B 1 153 ? -9.117 13.367 3.191 1 95.69 153 VAL B O 1
ATOM 2893 N N . HIS B 1 154 ? -7.234 13.664 2.057 1 96.88 154 HIS B N 1
ATOM 2894 C CA . HIS B 1 154 ? -6.398 12.961 3.023 1 96.88 154 HIS B CA 1
ATOM 2895 C C . HIS B 1 154 ? -5.363 13.898 3.639 1 96.88 154 HIS B C 1
ATOM 2897 O O . HIS B 1 154 ? -4.527 14.453 2.928 1 96.88 154 HIS B O 1
ATOM 2903 N N . ILE B 1 155 ? -5.445 14.102 4.934 1 98.62 155 ILE B N 1
ATOM 2904 C CA . ILE B 1 155 ? -4.477 14.875 5.691 1 98.62 155 ILE B CA 1
ATOM 2905 C C . ILE B 1 155 ? -3.559 13.938 6.473 1 98.62 155 ILE B C 1
ATOM 2907 O O . ILE B 1 155 ? -4.023 13.164 7.312 1 98.62 155 ILE B O 1
ATOM 2911 N N . ALA B 1 156 ? -2.305 14.016 6.188 1 98.5 156 ALA B N 1
ATOM 2912 C CA . ALA B 1 156 ? -1.335 13.133 6.836 1 98.5 156 ALA B CA 1
ATOM 2913 C C . ALA B 1 156 ? -0.247 13.938 7.539 1 98.5 156 ALA B C 1
ATOM 2915 O O . ALA B 1 156 ? 0.213 14.961 7.023 1 98.5 156 ALA B O 1
ATOM 2916 N N . VAL B 1 157 ? 0.164 13.461 8.672 1 98.5 157 VAL B N 1
ATOM 2917 C CA . VAL B 1 157 ? 1.27 14.086 9.398 1 98.5 157 VAL B CA 1
ATOM 2918 C C . VAL B 1 157 ? 2.545 13.273 9.188 1 98.5 157 VAL B C 1
ATOM 2920 O O . VAL B 1 157 ? 2.531 12.047 9.305 1 98.5 157 VAL B O 1
ATOM 2923 N N . LEU B 1 158 ? 3.57 13.906 8.867 1 98.5 158 LEU B N 1
ATOM 2924 C CA . LEU B 1 158 ? 4.898 13.32 8.727 1 98.5 158 LEU B CA 1
ATOM 2925 C C . LEU B 1 158 ? 5.902 14.016 9.641 1 98.5 158 LEU B C 1
ATOM 2927 O O . LEU B 1 158 ? 6.07 15.234 9.57 1 98.5 158 LEU B O 1
ATOM 2931 N N . GLU B 1 159 ? 6.484 13.258 10.516 1 97.81 159 GLU B N 1
ATOM 2932 C CA . GLU B 1 159 ? 7.574 13.789 11.336 1 97.81 159 GLU B CA 1
ATOM 2933 C C . GLU B 1 159 ? 8.867 13.883 10.531 1 97.81 159 GLU B C 1
ATOM 2935 O O . GLU B 1 159 ? 9.297 12.898 9.914 1 97.81 159 GLU B O 1
ATOM 2940 N N . VAL B 1 160 ? 9.508 14.938 10.633 1 97.38 160 VAL B N 1
ATOM 2941 C CA . VAL B 1 160 ? 10.695 15.211 9.82 1 97.38 160 VAL B CA 1
ATOM 2942 C C . VAL B 1 160 ? 11.797 14.219 10.18 1 97.38 160 VAL B C 1
ATOM 2944 O O . VAL B 1 160 ? 12.578 13.812 9.312 1 97.38 160 VAL B O 1
ATOM 2947 N N . ASP B 1 161 ? 11.867 13.812 11.375 1 96.12 161 ASP B N 1
ATOM 2948 C CA . ASP B 1 161 ? 12.898 12.875 11.805 1 96.12 161 ASP B CA 1
ATOM 2949 C C . ASP B 1 161 ? 12.68 11.492 11.195 1 96.12 161 ASP B C 1
ATOM 2951 O O . ASP B 1 161 ? 13.555 10.633 11.273 1 96.12 161 ASP B O 1
ATOM 2955 N N . LYS B 1 162 ? 11.578 11.266 10.578 1 97.25 162 LYS B N 1
ATOM 2956 C CA . LYS B 1 162 ? 11.289 10.008 9.898 1 97.25 162 LYS B CA 1
ATOM 2957 C C . LYS B 1 162 ? 11.242 10.195 8.383 1 97.25 162 LYS B C 1
ATOM 2959 O O . LYS B 1 162 ? 10.625 9.398 7.672 1 97.25 162 LYS B O 1
ATOM 2964 N N . LEU B 1 163 ? 11.758 11.273 7.961 1 97.88 163 LEU B N 1
ATOM 2965 C CA . LEU B 1 163 ? 11.938 11.492 6.531 1 97.88 163 LEU B CA 1
ATOM 2966 C C . LEU B 1 163 ? 13.305 10.977 6.074 1 97.88 163 LEU B C 1
ATOM 2968 O O . LEU B 1 163 ? 14.336 11.531 6.457 1 97.88 163 LEU B O 1
ATOM 2972 N N . TYR B 1 164 ? 13.266 10.008 5.242 1 95.75 164 TYR B N 1
ATOM 2973 C CA . TYR B 1 164 ? 14.477 9.328 4.801 1 95.75 164 TYR B CA 1
ATOM 2974 C C . TYR B 1 164 ? 14.781 9.656 3.344 1 95.75 164 TYR B C 1
ATOM 2976 O O . TYR B 1 164 ? 13.898 10.102 2.602 1 95.75 164 TYR B O 1
ATOM 2984 N N . THR B 1 165 ? 16.016 9.438 3.033 1 93.62 165 THR B N 1
ATOM 2985 C CA . THR B 1 165 ? 16.422 9.695 1.655 1 93.62 165 THR B CA 1
ATOM 2986 C C . THR B 1 165 ? 15.789 8.68 0.709 1 93.62 165 THR B C 1
ATOM 2988 O O . THR B 1 165 ? 15.203 9.047 -0.311 1 93.62 165 THR B O 1
ATOM 2991 N N . THR B 1 166 ? 15.977 7.383 1.069 1 91.06 166 THR B N 1
ATOM 2992 C CA . THR B 1 166 ? 15.469 6.27 0.277 1 91.06 166 THR B CA 1
ATOM 2993 C C . THR B 1 166 ? 14.648 5.32 1.145 1 91.06 166 THR B C 1
ATOM 2995 O O . THR B 1 166 ? 14.734 5.363 2.373 1 91.06 166 THR B O 1
ATOM 2998 N N . PHE B 1 167 ? 13.898 4.441 0.471 1 90.81 167 PHE B N 1
ATOM 2999 C CA . PHE B 1 167 ? 13.148 3.434 1.208 1 90.81 167 PHE B CA 1
ATOM 3000 C C . PHE B 1 167 ? 14.094 2.461 1.909 1 90.81 167 PHE B C 1
ATOM 3002 O O . PHE B 1 167 ? 13.805 2.006 3.02 1 90.81 167 PHE B O 1
ATOM 3009 N N . ALA B 1 168 ? 15.141 2.172 1.271 1 88.19 168 ALA B N 1
ATOM 3010 C CA . ALA B 1 168 ? 16.125 1.289 1.888 1 88.19 168 ALA B CA 1
ATOM 3011 C C . ALA B 1 168 ? 16.625 1.856 3.217 1 88.19 168 ALA B C 1
ATOM 3013 O O . ALA B 1 168 ? 16.812 1.113 4.184 1 88.19 168 ALA B O 1
ATOM 3014 N N . GLU B 1 169 ? 16.781 3.141 3.25 1 89.38 169 GLU B N 1
ATOM 3015 C CA . GLU B 1 169 ? 17.172 3.801 4.492 1 89.38 169 GLU B CA 1
ATOM 3016 C C . GLU B 1 169 ? 16.078 3.67 5.551 1 89.38 169 GLU B C 1
ATOM 3018 O O . GLU B 1 169 ? 16.375 3.451 6.727 1 89.38 169 GLU B O 1
ATOM 3023 N N . ALA B 1 170 ? 14.812 3.826 5.102 1 93.06 170 ALA B N 1
ATOM 3024 C CA . ALA B 1 170 ? 13.695 3.67 6.031 1 93.06 170 ALA B CA 1
ATOM 3025 C C . ALA B 1 170 ? 13.664 2.262 6.613 1 93.06 170 ALA B C 1
ATOM 3027 O O . ALA B 1 170 ? 13.477 2.086 7.82 1 93.06 170 ALA B O 1
ATOM 3028 N N . VAL B 1 171 ? 13.828 1.293 5.797 1 90.38 171 VAL B N 1
ATOM 3029 C CA . VAL B 1 171 ? 13.828 -0.111 6.191 1 90.38 171 VAL B CA 1
ATOM 3030 C C . VAL B 1 171 ? 14.906 -0.352 7.25 1 90.38 171 VAL B C 1
ATOM 3032 O O . VAL B 1 171 ? 14.656 -1.014 8.258 1 90.38 171 VAL B O 1
ATOM 3035 N N . GLN B 1 172 ? 16.031 0.238 7.016 1 87.81 172 GLN B N 1
ATOM 3036 C CA . GLN B 1 172 ? 17.141 0.083 7.953 1 87.81 172 GLN B CA 1
ATOM 3037 C C . GLN B 1 172 ? 16.859 0.807 9.266 1 87.81 172 GLN B C 1
ATOM 3039 O O . GLN B 1 172 ? 17.016 0.233 10.344 1 87.81 172 GLN B O 1
ATOM 3044 N N . ALA B 1 173 ? 16.484 2.023 9.125 1 90.88 173 ALA B N 1
ATOM 3045 C CA . ALA B 1 173 ? 16.266 2.863 10.297 1 90.88 173 ALA B CA 1
ATOM 3046 C C . ALA B 1 173 ? 15.172 2.287 11.188 1 90.88 173 ALA B C 1
ATOM 3048 O O . ALA B 1 173 ? 15.234 2.4 12.414 1 90.88 173 ALA B O 1
ATOM 3049 N N . GLN B 1 174 ? 14.164 1.683 10.555 1 91.69 174 GLN B N 1
ATOM 3050 C CA . GLN B 1 174 ? 13.016 1.175 11.297 1 91.69 174 GLN B CA 1
ATOM 3051 C C . GLN B 1 174 ? 13.242 -0.272 11.727 1 91.69 174 GLN B C 1
ATOM 3053 O O . GLN B 1 174 ? 12.414 -0.848 12.438 1 91.69 174 GLN B O 1
ATOM 3058 N N . GLY B 1 175 ? 14.328 -0.89 11.297 1 88.06 175 GLY B N 1
ATOM 3059 C CA . GLY B 1 175 ? 14.68 -2.246 11.688 1 88.06 175 GLY B CA 1
ATOM 3060 C C . GLY B 1 175 ? 13.797 -3.301 11.039 1 88.06 175 GLY B C 1
ATOM 3061 O O . GLY B 1 175 ? 13.547 -4.352 11.625 1 88.06 175 GLY B O 1
ATOM 3062 N N . TRP B 1 176 ? 13.336 -3.078 9.82 1 85.81 176 TRP B N 1
ATOM 3063 C CA . TRP B 1 176 ? 12.367 -3.963 9.188 1 85.81 176 TRP B CA 1
ATOM 3064 C C . TRP B 1 176 ? 13.039 -5.215 8.641 1 85.81 176 TRP B C 1
ATOM 3066 O O . TRP B 1 176 ? 12.375 -6.227 8.398 1 85.81 176 TRP B O 1
ATOM 3076 N N . VAL B 1 177 ? 14.289 -5.184 8.422 1 76.88 177 VAL B N 1
ATOM 3077 C CA . VAL B 1 177 ? 14.984 -6.383 7.977 1 76.88 177 VAL B CA 1
ATOM 3078 C C . VAL B 1 177 ? 15.008 -7.418 9.102 1 76.88 177 VAL B C 1
ATOM 3080 O O . VAL B 1 177 ? 14.758 -8.602 8.867 1 76.88 177 VAL B O 1
ATOM 3083 N N . GLN B 1 178 ? 15.281 -6.918 10.312 1 78.75 178 GLN B N 1
ATOM 3084 C CA . GLN B 1 178 ? 15.398 -7.812 11.453 1 78.75 178 GLN B CA 1
ATOM 3085 C C . GLN B 1 178 ? 14.023 -8.141 12.039 1 78.75 178 GLN B C 1
ATOM 3087 O O . GLN B 1 178 ? 13.734 -9.305 12.328 1 78.75 178 GLN B O 1
ATOM 3092 N N . ALA B 1 179 ? 13.227 -7.141 12.203 1 80.81 179 ALA B N 1
ATOM 3093 C CA . ALA B 1 179 ? 11.938 -7.297 12.875 1 80.81 179 ALA B CA 1
ATOM 3094 C C . ALA B 1 179 ? 10.883 -7.824 11.906 1 80.81 179 ALA B C 1
ATOM 3096 O O . ALA B 1 179 ? 9.828 -8.305 12.328 1 80.81 179 ALA B O 1
ATOM 3097 N N . GLY B 1 180 ? 11.234 -7.75 10.586 1 80.75 180 GLY B N 1
ATOM 3098 C CA . GLY B 1 180 ? 10.25 -8.07 9.57 1 80.75 180 GLY B CA 1
ATOM 3099 C C . GLY B 1 180 ? 9.508 -6.848 9.047 1 80.75 180 GLY B C 1
ATOM 3100 O O . GLY B 1 180 ? 9.195 -5.934 9.812 1 80.75 180 GLY B O 1
ATOM 3101 N N . MET B 1 181 ? 9.312 -6.891 7.816 1 83.75 181 MET B N 1
ATOM 3102 C CA . MET B 1 181 ? 8.523 -5.84 7.184 1 83.75 181 MET B CA 1
ATOM 3103 C C . MET B 1 181 ? 7.055 -5.949 7.59 1 83.75 181 MET B C 1
ATOM 3105 O O . MET B 1 181 ? 6.535 -7.051 7.77 1 83.75 181 MET B O 1
ATOM 3109 N N . PRO B 1 182 ? 6.414 -4.758 7.734 1 83.56 182 PRO B N 1
ATOM 3110 C CA . PRO B 1 182 ? 4.957 -4.844 7.84 1 83.56 182 PRO B CA 1
ATOM 3111 C C . PRO B 1 182 ? 4.324 -5.578 6.66 1 83.56 182 PRO B C 1
ATOM 3113 O O . PRO B 1 182 ? 4.785 -5.445 5.523 1 83.56 182 PRO B O 1
ATOM 3116 N N . THR B 1 183 ? 3.258 -6.305 6.965 1 85.12 183 THR B N 1
ATOM 3117 C CA . THR B 1 183 ? 2.695 -7.203 5.965 1 85.12 183 THR B CA 1
ATOM 3118 C C . THR B 1 183 ? 2.068 -6.414 4.816 1 85.12 183 THR B C 1
ATOM 3120 O O . THR B 1 183 ? 1.936 -6.926 3.703 1 85.12 183 THR B O 1
ATOM 3123 N N . ASN B 1 184 ? 1.575 -5.215 5.156 1 87.5 184 ASN B N 1
ATOM 3124 C CA . ASN B 1 184 ? 0.955 -4.383 4.133 1 87.5 184 ASN B CA 1
ATOM 3125 C C . ASN B 1 184 ? 1.291 -2.906 4.332 1 87.5 184 ASN B C 1
ATOM 3127 O O . ASN B 1 184 ? 0.589 -2.197 5.055 1 87.5 184 ASN B O 1
ATOM 3131 N N . ALA B 1 185 ? 2.354 -2.475 3.738 1 91.31 185 ALA B N 1
ATOM 3132 C CA . ALA B 1 185 ? 2.729 -1.063 3.76 1 91.31 185 ALA B CA 1
ATOM 3133 C C . ALA B 1 185 ? 2.195 -0.335 2.531 1 91.31 185 ALA B C 1
ATOM 3135 O O . ALA B 1 185 ? 2.244 -0.864 1.417 1 91.31 185 ALA B O 1
ATOM 3136 N N . LEU B 1 186 ? 1.688 0.83 2.764 1 93 186 LEU B N 1
ATOM 3137 C CA . LEU B 1 186 ? 1.165 1.661 1.687 1 93 186 LEU B CA 1
ATOM 3138 C C . LEU B 1 186 ? 2.086 2.848 1.417 1 93 186 LEU B C 1
ATOM 3140 O O . LEU B 1 186 ? 2.467 3.566 2.344 1 93 186 LEU B O 1
ATOM 3144 N N . LEU B 1 187 ? 2.508 2.941 0.177 1 93.69 187 LEU B N 1
ATOM 3145 C CA . LEU B 1 187 ? 3.287 4.094 -0.267 1 93.69 187 LEU B CA 1
ATOM 3146 C C . LEU B 1 187 ? 2.416 5.074 -1.044 1 93.69 187 LEU B C 1
ATOM 3148 O O . LEU B 1 187 ? 1.844 4.719 -2.076 1 93.69 187 LEU B O 1
ATOM 3152 N N . ILE B 1 188 ? 2.26 6.273 -0.528 1 94.88 188 ILE B N 1
ATOM 3153 C CA . ILE B 1 188 ? 1.421 7.297 -1.146 1 94.88 188 ILE B CA 1
ATOM 3154 C C . ILE B 1 188 ? 2.297 8.422 -1.694 1 94.88 188 ILE B C 1
ATOM 3156 O O . ILE B 1 188 ? 2.988 9.102 -0.935 1 94.88 188 ILE B O 1
ATOM 3160 N N . SER B 1 189 ? 2.219 8.648 -2.984 1 93.81 189 SER B N 1
ATOM 3161 C CA . SER B 1 189 ? 3.115 9.617 -3.609 1 93.81 189 SER B CA 1
ATOM 3162 C C . SER B 1 189 ? 2.336 10.75 -4.27 1 93.81 189 SER B C 1
ATOM 3164 O O . SER B 1 189 ? 2.811 11.359 -5.23 1 93.81 189 SER B O 1
ATOM 3166 N N . GLY B 1 190 ? 1.213 11.008 -3.836 1 91.44 190 GLY B N 1
ATOM 3167 C CA . GLY B 1 190 ? 0.385 12.094 -4.34 1 91.44 190 GLY B CA 1
ATOM 3168 C C . GLY B 1 190 ? -1.094 11.75 -4.359 1 91.44 190 GLY B C 1
ATOM 3169 O O . GLY B 1 190 ? -1.487 10.641 -3.992 1 91.44 190 GLY B O 1
ATOM 3170 N N . PRO B 1 191 ? -1.808 12.805 -4.625 1 89.94 191 PRO B N 1
ATOM 3171 C CA . PRO B 1 191 ? -3.238 12.547 -4.816 1 89.94 191 PRO B CA 1
ATOM 3172 C C . PRO B 1 191 ? -3.529 11.734 -6.078 1 89.94 191 PRO B C 1
ATOM 3174 O O . PRO B 1 191 ? -2.65 11.57 -6.926 1 89.94 191 PRO B O 1
ATOM 3177 N N . SER B 1 192 ? -4.68 11.062 -6.066 1 78.81 192 SER B N 1
ATOM 3178 C CA . SER B 1 192 ? -5.051 10.266 -7.227 1 78.81 192 SER B CA 1
ATOM 3179 C C . SER B 1 192 ? -5.445 11.148 -8.406 1 78.81 192 SER B C 1
ATOM 3181 O O . SER B 1 192 ? -6.148 12.148 -8.234 1 78.81 192 SER B O 1
ATOM 3183 N N . LYS B 1 193 ? -4.762 11.023 -9.586 1 63.53 193 LYS B N 1
ATOM 3184 C CA . LYS B 1 193 ? -5.109 11.781 -10.789 1 63.53 193 LYS B CA 1
ATOM 3185 C C . LYS B 1 193 ? -6.445 11.32 -11.359 1 63.53 193 LYS B C 1
ATOM 3187 O O . LYS B 1 193 ? -7.203 12.125 -11.906 1 63.53 193 LYS B O 1
ATOM 3192 N N . SER B 1 194 ? -6.555 10.086 -11.57 1 55.5 194 SER B N 1
ATOM 3193 C CA . SER B 1 194 ? -7.68 9.531 -12.305 1 55.5 194 SER B CA 1
ATOM 3194 C C . SER B 1 194 ? -8.953 9.547 -11.461 1 55.5 194 SER B C 1
ATOM 3196 O O . SER B 1 194 ? -10.016 9.133 -11.93 1 55.5 194 SER B O 1
ATOM 3198 N N . ALA B 1 195 ? -8.781 9.93 -10.188 1 49.69 195 ALA B N 1
ATOM 3199 C CA . ALA B 1 195 ? -10.008 9.961 -9.398 1 49.69 195 ALA B CA 1
ATOM 3200 C C . ALA B 1 195 ? -11.117 10.711 -10.133 1 49.69 195 ALA B C 1
ATOM 3202 O O . ALA B 1 195 ? -12.305 10.492 -9.875 1 49.69 195 ALA B O 1
ATOM 3203 N N . ASP B 1 196 ? -10.719 11.875 -10.828 1 41.34 196 ASP B N 1
ATOM 3204 C CA . ASP B 1 196 ? -11.742 12.695 -11.469 1 41.34 196 ASP B CA 1
ATOM 3205 C C . ASP B 1 196 ? -12.508 11.898 -12.523 1 41.34 196 ASP B C 1
ATOM 3207 O O . ASP B 1 196 ? -13.523 12.359 -13.047 1 41.34 196 ASP B O 1
ATOM 3211 N N . ILE B 1 197 ? -11.711 11.242 -13.344 1 40.06 197 ILE B N 1
ATOM 3212 C CA . ILE B 1 197 ? -12.359 10.789 -14.57 1 40.06 197 ILE B CA 1
ATOM 3213 C C . ILE B 1 197 ? -13.445 9.766 -14.227 1 40.06 197 ILE B C 1
ATOM 3215 O O . ILE B 1 197 ? -14.414 9.609 -14.969 1 40.06 197 ILE B O 1
ATOM 3219 N N . GLU B 1 198 ? -12.945 8.578 -13.68 1 40.12 198 GLU B N 1
ATOM 3220 C CA . GLU B 1 198 ? -13.938 7.512 -13.789 1 40.12 198 GLU B CA 1
ATOM 3221 C C . GLU B 1 198 ? -15.07 7.715 -12.789 1 40.12 198 GLU B C 1
ATOM 3223 O O . GLU B 1 198 ? -14.828 7.945 -11.602 1 40.12 198 GLU B O 1
ATOM 3228 N N . GLN B 1 199 ? -16.141 8.125 -13.297 1 39.34 199 GLN B N 1
ATOM 3229 C CA . GLN B 1 199 ? -17.469 8.234 -12.703 1 39.34 199 GLN B CA 1
ATOM 3230 C C . GLN B 1 199 ? -17.562 7.426 -11.414 1 39.34 199 GLN B C 1
ATOM 3232 O O . GLN B 1 199 ? -16.641 6.676 -11.078 1 39.34 199 GLN B O 1
ATOM 3237 N N . THR B 1 200 ? -18.797 6.859 -11.203 1 40.47 200 THR B N 1
ATOM 3238 C CA . THR B 1 200 ? -19.578 6.27 -10.125 1 40.47 200 THR B CA 1
ATOM 3239 C C . THR B 1 200 ? -18.812 5.137 -9.453 1 40.47 200 THR B C 1
ATOM 3241 O O . THR B 1 200 ? -18.828 5.012 -8.227 1 40.47 200 THR B O 1
ATOM 3244 N N . LEU B 1 201 ? -18.5 4.117 -10.18 1 42.09 201 LEU B N 1
ATOM 3245 C CA . LEU B 1 201 ? -18.484 2.76 -9.641 1 42.09 201 LEU B CA 1
ATOM 3246 C C . LEU B 1 201 ? -17.156 2.467 -8.945 1 42.09 201 LEU B C 1
ATOM 3248 O O . LEU B 1 201 ? -17.062 1.527 -8.156 1 42.09 201 LEU B O 1
ATOM 3252 N N . ALA B 1 202 ? -15.961 3.154 -9.297 1 46.62 202 ALA B N 1
ATOM 3253 C CA . ALA B 1 202 ? -14.688 2.691 -8.758 1 46.62 202 ALA B CA 1
ATOM 3254 C C . ALA B 1 202 ? -14.117 3.699 -7.762 1 46.62 202 ALA B C 1
ATOM 3256 O O . ALA B 1 202 ? -12.906 3.963 -7.758 1 46.62 202 ALA B O 1
ATOM 3257 N N . TYR B 1 203 ? -14.891 4.492 -7.078 1 46.19 203 TYR B N 1
ATOM 3258 C CA . TYR B 1 203 ? -14.453 5.449 -6.066 1 46.19 203 TYR B CA 1
ATOM 3259 C C . TYR B 1 203 ? -13.625 4.762 -4.988 1 46.19 203 TYR B C 1
ATOM 3261 O O . TYR B 1 203 ? -13.953 3.658 -4.551 1 46.19 203 TYR B O 1
ATOM 3269 N N . GLY B 1 204 ? -12.477 5.266 -4.617 1 54.62 204 GLY B N 1
ATOM 3270 C CA . GLY B 1 204 ? -11.609 4.77 -3.561 1 54.62 204 GLY B CA 1
ATOM 3271 C C . GLY B 1 204 ? -10.547 3.812 -4.062 1 54.62 204 GLY B C 1
ATOM 3272 O O . GLY B 1 204 ? -9.664 3.398 -3.305 1 54.62 204 GLY B O 1
ATOM 3273 N N . VAL B 1 205 ? -10.703 3.543 -5.352 1 59.25 205 VAL B N 1
ATOM 3274 C CA . VAL B 1 205 ? -9.75 2.564 -5.859 1 59.25 205 VAL B CA 1
ATOM 3275 C C . VAL B 1 205 ? -8.391 3.234 -6.09 1 59.25 205 VAL B C 1
ATOM 3277 O O . VAL B 1 205 ? -7.348 2.633 -5.844 1 59.25 205 VAL B O 1
ATOM 3280 N N . HIS B 1 206 ? -8.5 4.59 -6.379 1 69 206 HIS B N 1
ATOM 3281 C CA . HIS B 1 206 ? -7.238 5.156 -6.844 1 69 206 HIS B CA 1
ATOM 3282 C C . HIS B 1 206 ? -6.648 6.105 -5.805 1 69 206 HIS B C 1
ATOM 3284 O O . HIS B 1 206 ? -5.527 6.594 -5.973 1 69 206 HIS B O 1
ATOM 3290 N N . GLY B 1 207 ? -7.457 6.43 -4.734 1 79.62 207 GLY B N 1
ATOM 3291 C CA . GLY B 1 207 ? -6.922 7.281 -3.686 1 79.62 207 GLY B CA 1
ATOM 3292 C C . GLY B 1 207 ? -7.637 8.609 -3.572 1 79.62 207 GLY B C 1
ATOM 3293 O O . GLY B 1 207 ? -8.609 8.859 -4.289 1 79.62 207 GLY B O 1
ATOM 3294 N N . PRO B 1 208 ? -7.234 9.422 -2.707 1 87.06 208 PRO B N 1
ATOM 3295 C CA . PRO B 1 208 ? -7.879 10.711 -2.434 1 87.06 208 PRO B CA 1
ATOM 3296 C C . PRO B 1 208 ? -7.656 11.727 -3.549 1 87.06 208 PRO B C 1
ATOM 3298 O O . PRO B 1 208 ? -6.629 11.695 -4.23 1 87.06 208 PRO B O 1
ATOM 3301 N N . LYS B 1 209 ? -8.648 12.625 -3.646 1 87.88 209 LYS B N 1
ATOM 3302 C CA . LYS B 1 209 ? -8.555 13.727 -4.609 1 87.88 209 LYS B CA 1
ATOM 3303 C C . LYS B 1 209 ? -7.465 14.719 -4.203 1 87.88 209 LYS B C 1
ATOM 3305 O O . LYS B 1 209 ? -6.777 15.273 -5.062 1 87.88 209 LYS B O 1
ATOM 3310 N N . GLU B 1 210 ? -7.391 14.977 -3 1 95.12 210 GLU B N 1
ATOM 3311 C CA . GLU B 1 210 ? -6.402 15.906 -2.453 1 95.12 210 GLU B CA 1
ATOM 3312 C C . GLU B 1 210 ? -5.574 15.242 -1.356 1 95.12 210 GLU B C 1
ATOM 3314 O O . GLU B 1 210 ? -6.105 14.484 -0.543 1 95.12 210 GLU B O 1
ATOM 3319 N N . LEU B 1 211 ? -4.324 15.562 -1.368 1 97.19 211 LEU B N 1
ATOM 3320 C CA . LEU B 1 211 ? -3.406 15.117 -0.327 1 97.19 211 LEU B CA 1
ATOM 3321 C C . LEU B 1 211 ? -2.732 16.297 0.351 1 97.19 211 LEU B C 1
ATOM 3323 O O . LEU B 1 211 ? -2.131 17.141 -0.319 1 97.19 211 LEU B O 1
ATOM 3327 N N . VAL B 1 212 ? -2.893 16.406 1.657 1 98.69 212 VAL B N 1
ATOM 3328 C CA . VAL B 1 212 ? -2.248 17.422 2.477 1 98.69 212 VAL B CA 1
ATOM 3329 C C . VAL B 1 212 ? -1.265 16.766 3.441 1 98.69 212 VAL B C 1
ATOM 3331 O O . VAL B 1 212 ? -1.635 15.867 4.199 1 98.69 212 VAL B O 1
ATOM 3334 N N . VAL B 1 213 ? -0.076 17.219 3.355 1 98.75 213 VAL B N 1
ATOM 3335 C CA . VAL B 1 213 ? 0.953 16.703 4.254 1 98.75 213 VAL B CA 1
ATOM 3336 C C . VAL B 1 213 ? 1.374 17.797 5.238 1 98.75 213 VAL B C 1
ATOM 3338 O O . VAL B 1 213 ? 1.737 18.906 4.828 1 98.75 213 VAL B O 1
ATOM 3341 N N . ILE B 1 214 ? 1.285 17.484 6.52 1 98.81 214 ILE B N 1
ATOM 3342 C CA . ILE B 1 214 ? 1.785 18.359 7.574 1 98.81 214 ILE B CA 1
ATOM 3343 C C . ILE B 1 214 ? 3.139 17.859 8.07 1 98.81 214 ILE B C 1
ATOM 3345 O O . ILE B 1 214 ? 3.225 16.781 8.68 1 98.81 214 ILE B O 1
ATOM 3349 N N . LEU B 1 215 ? 4.156 18.578 7.797 1 98.44 215 LEU B N 1
ATOM 3350 C CA . LEU B 1 215 ? 5.504 18.234 8.234 1 98.44 215 LEU B CA 1
ATOM 3351 C C . LEU B 1 215 ? 5.801 18.828 9.602 1 98.44 215 LEU B C 1
ATOM 3353 O O . LEU B 1 215 ? 5.75 20.047 9.773 1 98.44 215 LEU B O 1
ATOM 3357 N N . ILE B 1 216 ? 6.125 17.922 10.508 1 97.44 216 ILE B N 1
ATOM 3358 C CA . ILE B 1 216 ? 6.383 18.438 11.852 1 97.44 216 ILE B CA 1
ATOM 3359 C C . ILE B 1 216 ? 7.805 18.078 12.281 1 97.44 216 ILE B C 1
ATOM 3361 O O . ILE B 1 216 ? 8.344 17.062 11.859 1 97.44 216 ILE B O 1
#

Foldseek 3Di:
DDPVVVVVVVV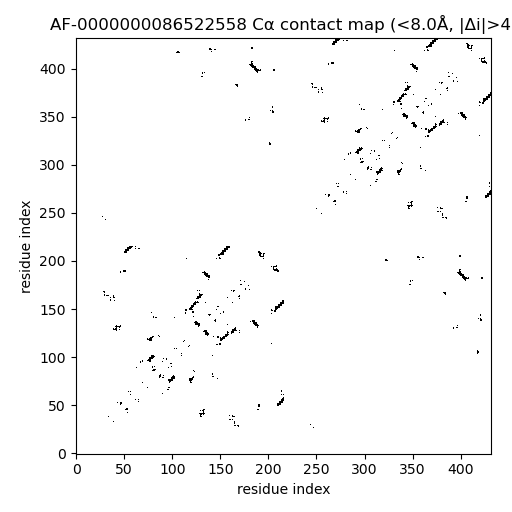PVPPPPPPCPCPVPPVVADVDPDDLVRLVVLLCVQQVVQPAAEAEDDPVCLLVVVLVVQVVVVFQEEEAQCPDPVSVVCVVVVVSHHHYDYPPDDPVVCVVCLQPPHQAYEDEFLAEESQQSKTKHDADPRRHPLRFQAHQEYEYEHESVRYGHHVVVNCVVVVCVPVNDDPDIDIGRYAFPCCPPDPDDCGRVRGHNYYYYYYD/DDPVVVVVVVVPVPPPPPPCPCPVPPVVDDVDPDDLVRLVVLLCVQQVVQPAAEAEDDPVCLLVVVLVVQVVVVFQEEEAQCPDPVSVVCVVVVVSHHHYDYPPDDPVVCPVCLQPVHQAYEDEFLAEESQQSKTKHDADPRRHPLRFQAHQEYEYEHESVRYYHHVVVNCVVVVCVPVNDDPDIDIGRYAFPCCPPDDDDCGRVRGHNHYYYYYD

Organism: NCBI:txid111769

Sequence (432 aa):
MSNTARANILARLREPQRPDCGFNERDYLSRYDWDTAERVRRFTERMVAVRAEVHHATPETWLDVVSQVCAAKGLSNLLVSPETMLGKQLHAQADRFPALKTYDQPIESWKQELFYGVDAAFTGTYGGIAETGTLIVMPSADEPRLMSLVPPVHIAVLEVDKLYTTFAEAVQAQGWVQAGMPTNALLISGPSKSADIEQTLAYGVHGPKELVVILIMSNTARANILARLREPQRPDCGFNERDYLSRYDWDTAERVRRFTERMVAVRAEVHHATPETWLDVVSQVCAAKGLSNLLVSPETMLGKQLHAQADRFPALKTYDQPIESWKQELFYGVDAAFTGTYGGIAETGTLIVMPSADEPRLMSLVPPVHIAVLEVDKLYTTFAEAVQAQGWVQAGMPTNALLISGPSKSADIEQTLAYGVHGPKELVVILI